Protein AF-0000000080266432 (afdb_homodimer)

Radius of gyration: 25.3 Å; Cα contacts (8 Å, |Δi|>4): 623; chains: 2; bounding box: 75×75×72 Å

Sequence (462 aa):
MASPWTAAYAVSSPRASVSLMGTDGARRASASTTASAPDVLDRPRDKTRADEVSQSALQFLFAEMVSYCQERVSGIADFERLLGSMGRRVGIRLLILITHRTQTASNPKRPQRDTRLLKTLLWLHTTFWKTAFGFQADSLERSTEIERTDEYMISSNKPLFASGISVPKDMSQLSIEAFTAGIVEGALEGLGFPARVTAHAVPTDAYPDRTTILIKLDKSVMEREVAMGGPMASPWTAAYAVSSPRASVSLMGTDGARRASASTTASAPDVLDRPRDKTRADEVSQSALQFLFAEMVSYCQERVSGIADFERLLGSMGRRVGIRLLILITHRTQTASNPKRPQRDTRLLKTLLWLHTTFWKTAFGFQADSLERSTEIERTDEYMISSNKPLFASGISVPKDMSQLSIEAFTAGIVEGALEGLGFPARVTAHAVPTDAYPDRTTILIKLDKSVMEREVAMGGP

Foldseek 3Di:
DPPDPPPPPPPPDPPPPPPPDDDDPDDPPPPPPPPPPPPPVPDPVVVVVVLVVVLVVVQVVLQVVLVVVVVPADDQVRSLVVLLQLLLVVLQVLLVVVLVVCCVVDPVDDPPLPLADVVVVVCCQQVSVCSVRVGGFDDKAADPPPVQRQKIKTKHLQDSRQNSDDDDPVNVVHDSCSNVQSSSQNNCVNSPWHWRKGKDADADPVRRRMIMIMTGTDPVSVVVCVVVVHD/DPPDPPPPPPPPDDPPPVPPDDDDDDPPPPPPVPVPPPPPCPDPVNVVVVLVVVLVVVQVVLQVVLVVVVVPADDQVRSLVVLLQLLLVVLQVLLVVVLVVCCVVDPVPDPPLPLADVVVVVCCQQVSVCSVRVGGFDDKAADPPPVQRQKIKTKHLQDSRQNSDDDDPVNVQHDSCSNVQNSSQNNCVNSVWHWRKGKDADADPVRRRMIMIMTGTDPVSVVVCVVVVHD

Structure (mmCIF, N/CA/C/O backbone):
data_AF-0000000080266432-model_v1
#
loop_
_entity.id
_entity.type
_entity.pdbx_description
1 polymer 'Trafficking protein particle complex subunit'
#
loop_
_atom_site.group_PDB
_atom_site.id
_atom_site.type_symbol
_atom_site.label_atom_id
_atom_site.label_alt_id
_atom_site.label_comp_id
_atom_site.label_asym_id
_atom_site.label_entity_id
_atom_site.label_seq_id
_atom_site.pdbx_PDB_ins_code
_atom_site.Cartn_x
_atom_site.Cartn_y
_atom_site.Cartn_z
_atom_site.occupancy
_atom_site.B_iso_or_equiv
_atom_site.auth_seq_id
_atom_site.auth_comp_id
_atom_site.auth_asym_id
_atom_site.auth_atom_id
_atom_site.pdbx_PDB_model_num
ATOM 1 N N . MET A 1 1 ? 3.18 9.82 -29.766 1 19.06 1 MET A N 1
ATOM 2 C CA . MET A 1 1 ? 3.588 8.539 -29.203 1 19.06 1 MET A CA 1
ATOM 3 C C . MET A 1 1 ? 4.02 8.688 -27.75 1 19.06 1 MET A C 1
ATOM 5 O O . MET A 1 1 ? 4.938 9.453 -27.453 1 19.06 1 MET A O 1
ATOM 9 N N . ALA A 1 2 ? 3.07 8.539 -26.781 1 23.02 2 ALA A N 1
ATOM 10 C CA . ALA A 1 2 ? 3.162 8.898 -25.375 1 23.02 2 ALA A CA 1
ATOM 11 C C . ALA A 1 2 ? 4.301 8.148 -24.688 1 23.02 2 ALA A C 1
ATOM 13 O O . ALA A 1 2 ? 4.441 6.934 -24.844 1 23.02 2 ALA A O 1
ATOM 14 N N . SER A 1 3 ? 5.473 8.82 -24.547 1 24.59 3 SER A N 1
ATOM 15 C CA . SER A 1 3 ? 6.719 8.305 -24 1 24.59 3 SER A CA 1
ATOM 16 C C . SER A 1 3 ? 6.48 7.57 -22.688 1 24.59 3 SER A C 1
ATOM 18 O O . SER A 1 3 ? 5.699 8.023 -21.844 1 24.59 3 SER A O 1
ATOM 20 N N . PRO A 1 4 ? 6.727 6.312 -22.656 1 27.42 4 PRO A N 1
ATOM 21 C CA . PRO A 1 4 ? 6.461 5.395 -21.547 1 27.42 4 PRO A CA 1
ATOM 22 C C . PRO A 1 4 ? 7.109 5.844 -20.25 1 27.42 4 PRO A C 1
ATOM 24 O O . PRO A 1 4 ? 8.133 6.531 -20.266 1 27.42 4 PRO A O 1
ATOM 27 N N . TRP A 1 5 ? 6.348 6.176 -19.344 1 30.09 5 TRP A N 1
ATOM 28 C CA . TRP A 1 5 ? 6.672 6.496 -17.953 1 30.09 5 TRP A CA 1
ATOM 29 C C . TRP A 1 5 ? 7.66 5.488 -17.375 1 30.09 5 TRP A C 1
ATOM 31 O O . TRP A 1 5 ? 7.359 4.297 -17.281 1 30.09 5 TRP A O 1
ATOM 41 N N . THR A 1 6 ? 8.883 5.441 -17.969 1 25.09 6 THR A N 1
ATOM 42 C CA . THR A 1 6 ? 9.812 4.496 -17.359 1 25.09 6 THR A CA 1
ATOM 43 C C . THR A 1 6 ? 10.172 4.934 -15.945 1 25.09 6 THR A C 1
ATOM 45 O O . THR A 1 6 ? 10.672 6.039 -15.734 1 25.09 6 THR A O 1
ATOM 48 N N . ALA A 1 7 ? 9.5 4.535 -15.055 1 27.7 7 ALA A N 1
ATOM 49 C CA . ALA A 1 7 ? 9.914 4.723 -13.664 1 27.7 7 ALA A CA 1
ATOM 50 C C . ALA A 1 7 ? 11.359 4.281 -13.461 1 27.7 7 ALA A C 1
ATOM 52 O O . ALA A 1 7 ? 11.648 3.084 -13.43 1 27.7 7 ALA A O 1
ATOM 53 N N . ALA A 1 8 ? 12.242 5.016 -14.109 1 24.92 8 ALA A N 1
ATOM 54 C CA . ALA A 1 8 ? 13.641 4.703 -13.836 1 24.92 8 ALA A CA 1
ATOM 55 C C . ALA A 1 8 ? 13.945 4.84 -12.344 1 24.92 8 ALA A C 1
ATOM 57 O O . ALA A 1 8 ? 13.719 5.895 -11.75 1 24.92 8 ALA A O 1
ATOM 58 N N . TYR A 1 9 ? 13.805 3.824 -11.727 1 25.88 9 TYR A N 1
ATOM 59 C CA . TYR A 1 9 ? 14.188 3.75 -10.328 1 25.88 9 TYR A CA 1
ATOM 60 C C . TYR A 1 9 ? 15.672 4.031 -10.148 1 25.88 9 TYR A C 1
ATOM 62 O O . TYR A 1 9 ? 16.516 3.355 -10.75 1 25.88 9 TYR A O 1
ATOM 70 N N . ALA A 1 10 ? 16.047 5.281 -10.062 1 26.45 10 ALA A N 1
ATOM 71 C CA . ALA A 1 10 ? 17.438 5.625 -9.82 1 26.45 10 ALA A CA 1
ATOM 72 C C . ALA A 1 10 ? 17.953 4.969 -8.539 1 26.45 10 ALA A C 1
ATOM 74 O O . ALA A 1 10 ? 17.422 5.199 -7.457 1 26.45 10 ALA A O 1
ATOM 75 N N . VAL A 1 11 ? 18.391 3.779 -8.617 1 26.16 11 VAL A N 1
ATOM 76 C CA . VAL A 1 11 ? 19.141 3.174 -7.523 1 26.16 11 VAL A CA 1
ATOM 77 C C . VAL A 1 11 ? 20.344 4.039 -7.176 1 26.16 11 VAL A C 1
ATOM 79 O O . VAL A 1 11 ? 21.25 4.219 -8 1 26.16 11 VAL A O 1
ATOM 82 N N . SER A 1 12 ? 20.156 5.098 -6.516 1 24.62 12 SER A N 1
ATOM 83 C CA . SER A 1 12 ? 21.281 5.941 -6.129 1 24.62 12 SER A CA 1
ATOM 84 C C . SER A 1 12 ? 22.359 5.137 -5.41 1 24.62 12 SER A C 1
ATOM 86 O O . SER A 1 12 ? 22.062 4.375 -4.488 1 24.62 12 SER A O 1
ATOM 88 N N . SER A 1 13 ? 23.406 4.75 -6.098 1 24.67 13 SER A N 1
ATOM 89 C CA . SER A 1 13 ? 24.625 4.137 -5.57 1 24.67 13 SER A CA 1
ATOM 90 C C . SER A 1 13 ? 25.234 4.98 -4.449 1 24.67 13 SER A C 1
ATOM 92 O O . SER A 1 13 ? 25.281 6.207 -4.551 1 24.67 13 SER A O 1
ATOM 94 N N . PRO A 1 14 ? 25.328 4.438 -3.311 1 24.33 14 PRO A N 1
ATOM 95 C CA . PRO A 1 14 ? 25.906 5.117 -2.148 1 24.33 14 PRO A CA 1
ATOM 96 C C . PRO A 1 14 ? 27.312 5.656 -2.42 1 24.33 14 PRO A C 1
ATOM 98 O O . PRO A 1 14 ? 28.125 4.984 -3.064 1 24.33 14 PRO A O 1
ATOM 101 N N . ARG A 1 15 ? 27.406 6.926 -2.645 1 22.17 15 ARG A N 1
ATOM 102 C CA . ARG A 1 15 ? 28.719 7.551 -2.828 1 22.17 15 ARG A CA 1
ATOM 103 C C . ARG A 1 15 ? 29.656 7.191 -1.684 1 22.17 15 ARG A C 1
ATOM 105 O O . ARG A 1 15 ? 29.344 7.418 -0.515 1 22.17 15 ARG A O 1
ATOM 112 N N . ALA A 1 16 ? 30.562 6.258 -1.959 1 23.88 16 ALA A N 1
ATOM 113 C CA . ALA A 1 16 ? 31.672 5.859 -1.087 1 23.88 16 ALA A CA 1
ATOM 114 C C . ALA A 1 16 ? 32.5 7.066 -0.682 1 23.88 16 ALA A C 1
ATOM 116 O O . ALA A 1 16 ? 33.188 7.66 -1.517 1 23.88 16 ALA A O 1
ATOM 117 N N . SER A 1 17 ? 31.984 8.133 0.008 1 21.11 17 SER A N 1
ATOM 118 C CA . SER A 1 17 ? 32.906 9.203 0.362 1 21.11 17 SER A CA 1
ATOM 119 C C . SER A 1 17 ? 34.031 8.68 1.239 1 21.11 17 SER A C 1
ATOM 121 O O . SER A 1 17 ? 33.812 8.148 2.326 1 21.11 17 SER A O 1
ATOM 123 N N . VAL A 1 18 ? 35.125 8.258 0.648 1 22.39 18 VAL A N 1
ATOM 124 C CA . VAL A 1 18 ? 36.375 7.82 1.263 1 22.39 18 VAL A CA 1
ATOM 125 C C . VAL A 1 18 ? 37 8.977 2.047 1 22.39 18 VAL A C 1
ATOM 127 O O . VAL A 1 18 ? 37.5 9.945 1.459 1 22.39 18 VAL A O 1
ATOM 130 N N . SER A 1 19 ? 36.281 9.648 2.959 1 22.05 19 SER A N 1
ATOM 131 C CA . SER A 1 19 ? 37 10.719 3.629 1 22.05 19 SER A CA 1
ATOM 132 C C . SER A 1 19 ? 38.25 10.164 4.348 1 22.05 19 SER A C 1
ATOM 134 O O . SER A 1 19 ? 38.156 9.211 5.117 1 22.05 19 SER A O 1
ATOM 136 N N . LEU A 1 20 ? 39.406 10.391 3.768 1 21.64 20 LEU A N 1
ATOM 137 C CA . LEU A 1 20 ? 40.75 10.133 4.25 1 21.64 20 LEU A CA 1
ATOM 138 C C . LEU A 1 20 ? 41 10.836 5.578 1 21.64 20 LEU A C 1
ATOM 140 O O . LEU A 1 20 ? 41.156 12.062 5.617 1 21.64 20 LEU A O 1
ATOM 144 N N . MET A 1 21 ? 40.188 10.648 6.652 1 23.22 21 MET A N 1
ATOM 145 C CA . MET A 1 21 ? 40.469 11.328 7.914 1 23.22 21 MET A CA 1
ATOM 146 C C . MET A 1 21 ? 41.875 11.016 8.406 1 23.22 21 MET A C 1
ATOM 148 O O . MET A 1 21 ? 42.281 9.852 8.438 1 23.22 21 MET A O 1
ATOM 152 N N . GLY A 1 22 ? 42.781 12.07 8.359 1 20.75 22 GLY A N 1
ATOM 153 C CA . GLY A 1 22 ? 44.156 12.203 8.891 1 20.75 22 GLY A CA 1
ATOM 154 C C . GLY A 1 22 ? 44.25 11.75 10.336 1 20.75 22 GLY A C 1
ATOM 155 O O . GLY A 1 22 ? 43.25 11.578 11.023 1 20.75 22 GLY A O 1
ATOM 156 N N . THR A 1 23 ? 45.594 11.75 10.93 1 23.12 23 THR A N 1
ATOM 157 C CA . THR A 1 23 ? 46.406 11.016 11.898 1 23.12 23 THR A CA 1
ATOM 158 C C . THR A 1 23 ? 46.094 11.5 13.32 1 23.12 23 THR A C 1
ATOM 160 O O . THR A 1 23 ? 46.75 11.07 14.273 1 23.12 23 THR A O 1
ATOM 163 N N . ASP A 1 24 ? 45.219 12.523 13.609 1 22.45 24 ASP A N 1
ATOM 164 C CA . ASP A 1 24 ? 45.594 13.156 14.875 1 22.45 24 ASP A CA 1
ATOM 165 C C . ASP A 1 24 ? 45.438 12.18 16.047 1 22.45 24 ASP A C 1
ATOM 167 O O . ASP A 1 24 ? 44.594 11.281 16 1 22.45 24 ASP A O 1
ATOM 171 N N . GLY A 1 25 ? 46.5 12.086 16.938 1 23.22 25 GLY A N 1
ATOM 172 C CA . GLY A 1 25 ? 46.938 11.297 18.078 1 23.22 25 GLY A CA 1
ATOM 173 C C . GLY A 1 25 ? 46.031 11.398 19.281 1 23.22 25 GLY A C 1
ATOM 174 O O . GLY A 1 25 ? 46.406 11.047 20.391 1 23.22 25 GLY A O 1
ATOM 175 N N . ALA A 1 26 ? 44.781 12.016 19.094 1 22.09 26 ALA A N 1
ATOM 176 C CA . ALA A 1 26 ? 44.156 12.383 20.359 1 22.09 26 ALA A CA 1
ATOM 177 C C . ALA A 1 26 ? 44.094 11.18 21.297 1 22.09 26 ALA A C 1
ATOM 179 O O . ALA A 1 26 ? 44.094 10.031 20.859 1 22.09 26 ALA A O 1
ATOM 180 N N . ARG A 1 27 ? 44.281 11.484 22.625 1 23.25 27 ARG A N 1
ATOM 181 C CA . ARG A 1 27 ? 44.25 10.891 23.953 1 23.25 27 ARG A CA 1
ATOM 182 C C . ARG A 1 27 ? 42.938 10.133 24.172 1 23.25 27 ARG A C 1
ATOM 184 O O . ARG A 1 27 ? 41.844 10.633 23.859 1 23.25 27 ARG A O 1
ATOM 191 N N . ARG A 1 28 ? 43.031 8.836 24.125 1 23.58 28 ARG A N 1
ATOM 192 C CA . ARG A 1 28 ? 41.969 7.82 24.297 1 23.58 28 ARG A CA 1
ATOM 193 C C . ARG A 1 28 ? 41.25 8 25.625 1 23.58 28 ARG A C 1
ATOM 195 O O . ARG A 1 28 ? 41.781 7.676 26.688 1 23.58 28 ARG A O 1
ATOM 202 N N . ALA A 1 29 ? 40.688 9.289 25.906 1 24.25 29 ALA A N 1
ATOM 203 C CA . ALA A 1 29 ? 39.906 9.242 27.141 1 24.25 29 ALA A CA 1
ATOM 204 C C . ALA A 1 29 ? 39 8.023 27.172 1 24.25 29 ALA A C 1
ATOM 206 O O . ALA A 1 29 ? 38.438 7.617 26.141 1 24.25 29 ALA A O 1
ATOM 207 N N . SER A 1 30 ? 39.219 7.137 28.078 1 23.38 30 SER A N 1
ATOM 208 C CA . SER A 1 30 ? 38.5 5.918 28.438 1 23.38 30 SER A CA 1
ATOM 209 C C . SER A 1 30 ? 37 6.195 28.688 1 23.38 30 SER A C 1
ATOM 211 O O . SER A 1 30 ? 36.656 6.781 29.703 1 23.38 30 SER A O 1
ATOM 213 N N . ALA A 1 31 ? 36.312 6.824 27.703 1 27.48 31 ALA A N 1
ATOM 214 C CA . ALA A 1 31 ? 34.875 6.977 27.938 1 27.48 31 ALA A CA 1
ATOM 215 C C . ALA A 1 31 ? 34.281 5.66 28.391 1 27.48 31 ALA A C 1
ATOM 217 O O . ALA A 1 31 ? 34.469 4.617 27.766 1 27.48 31 ALA A O 1
ATOM 218 N N . SER A 1 32 ? 34.156 5.492 29.688 1 30.45 32 SER A N 1
ATOM 219 C CA . SER A 1 32 ? 33.375 4.438 30.328 1 30.45 32 SER A CA 1
ATOM 220 C C . SER A 1 32 ? 32.062 4.199 29.578 1 30.45 32 SER A C 1
ATOM 222 O O . SER A 1 32 ? 31.359 5.152 29.219 1 30.45 32 SER A O 1
ATOM 224 N N . THR A 1 33 ? 32.031 3.164 28.812 1 30.92 33 THR A N 1
ATOM 225 C CA . THR A 1 33 ? 30.891 2.59 28.094 1 30.92 33 THR A CA 1
ATOM 226 C C . THR A 1 33 ? 29.703 2.43 29.031 1 30.92 33 THR A C 1
ATOM 228 O O . THR A 1 33 ? 29.734 1.609 29.953 1 30.92 33 THR A O 1
ATOM 231 N N . THR A 1 34 ? 29.25 3.527 29.656 1 30.66 34 THR A N 1
ATOM 232 C CA . THR A 1 34 ? 27.969 3.26 30.312 1 30.66 34 THR A CA 1
ATOM 233 C C . THR A 1 34 ? 27.062 2.43 29.406 1 30.66 34 THR A C 1
ATOM 235 O O . THR A 1 34 ? 26.938 2.711 28.219 1 30.66 34 THR A O 1
ATOM 238 N N . ALA A 1 35 ? 26.891 1.12 29.75 1 33.34 35 ALA A N 1
ATOM 239 C CA . ALA A 1 35 ? 25.922 0.174 29.188 1 33.34 35 ALA A CA 1
ATOM 240 C C . ALA A 1 35 ? 24.594 0.854 28.922 1 33.34 35 ALA A C 1
ATOM 242 O O . ALA A 1 35 ? 23.953 1.385 29.828 1 33.34 35 ALA A O 1
ATOM 243 N N . SER A 1 36 ? 24.5 1.598 27.875 1 33.09 36 SER A N 1
ATOM 244 C CA . SER A 1 36 ? 23.203 2.111 27.453 1 33.09 36 SER A CA 1
ATOM 245 C C . SER A 1 36 ? 22.094 1.104 27.719 1 33.09 36 SER A C 1
ATOM 247 O O . SER A 1 36 ? 22.234 -0.082 27.422 1 33.09 36 SER A O 1
ATOM 249 N N . ALA A 1 37 ? 21.359 1.254 28.781 1 35.06 37 ALA A N 1
ATOM 250 C CA . ALA A 1 37 ? 20.188 0.451 29.156 1 35.06 37 ALA A CA 1
ATOM 251 C C . ALA A 1 37 ? 19.484 -0.103 27.922 1 35.06 37 ALA A C 1
ATOM 253 O O . ALA A 1 37 ? 19.375 0.583 26.906 1 35.06 37 ALA A O 1
ATOM 254 N N . PRO A 1 38 ? 19.562 -1.398 27.641 1 38.16 38 PRO A N 1
ATOM 255 C CA . PRO A 1 38 ? 18.812 -2.002 26.531 1 38.16 38 PRO A CA 1
ATOM 256 C C . PRO A 1 38 ? 17.453 -1.353 26.312 1 38.16 38 PRO A C 1
ATOM 258 O O . PRO A 1 38 ? 16.75 -1.029 27.281 1 38.16 38 PRO A O 1
ATOM 261 N N . ASP A 1 39 ? 17.344 -0.404 25.359 1 37.25 39 ASP A N 1
ATOM 262 C CA . ASP A 1 39 ? 16.094 0.292 25.047 1 37.25 39 ASP A CA 1
ATOM 263 C C . ASP A 1 39 ? 14.891 -0.636 25.203 1 37.25 39 ASP A C 1
ATOM 265 O O . ASP A 1 39 ? 14.773 -1.628 24.484 1 37.25 39 ASP A O 1
ATOM 269 N N . VAL A 1 40 ? 14.477 -0.911 26.344 1 40.5 40 VAL A N 1
ATOM 270 C CA . VAL A 1 40 ? 13.281 -1.624 26.781 1 40.5 40 VAL A CA 1
ATOM 271 C C . VAL A 1 40 ? 12.156 -1.432 25.781 1 40.5 40 VAL A C 1
ATOM 273 O O . VAL A 1 40 ? 11.242 -2.258 25.688 1 40.5 40 VAL A O 1
ATOM 276 N N . LEU A 1 41 ? 12.164 -0.341 25.109 1 38.59 41 LEU A N 1
ATOM 277 C CA . LEU A 1 41 ? 11.031 -0.018 24.25 1 38.59 41 LEU A CA 1
ATOM 278 C C . LEU A 1 41 ? 11.016 -0.916 23.016 1 38.59 41 LEU A C 1
ATOM 280 O O . LEU A 1 41 ? 10.07 -0.871 22.234 1 38.59 41 LEU A O 1
ATOM 284 N N . ASP A 1 42 ? 12.156 -1.517 22.688 1 44.03 42 ASP A N 1
ATOM 285 C CA . ASP A 1 42 ? 12.148 -2.363 21.5 1 44.03 42 ASP A CA 1
ATOM 286 C C . ASP A 1 42 ? 11.617 -3.76 21.812 1 44.03 42 ASP A C 1
ATOM 288 O O . ASP A 1 42 ? 12.383 -4.73 21.812 1 44.03 42 ASP A O 1
ATOM 292 N N . ARG A 1 43 ? 10.547 -3.863 22.531 1 49.91 43 ARG A N 1
ATOM 293 C CA . ARG A 1 43 ? 9.969 -5.148 22.922 1 49.91 43 ARG A CA 1
ATOM 294 C C . ARG A 1 43 ? 9.289 -5.824 21.734 1 49.91 43 ARG A C 1
ATOM 296 O O . ARG A 1 43 ? 8.773 -5.148 20.844 1 49.91 43 ARG A O 1
ATOM 303 N N . PRO A 1 44 ? 9.391 -7.148 21.703 1 50.94 44 PRO A N 1
ATOM 304 C CA . PRO A 1 44 ? 8.695 -7.941 20.688 1 50.94 44 PRO A CA 1
ATOM 305 C C . PRO A 1 44 ? 7.289 -7.426 20.391 1 50.94 44 PRO A C 1
ATOM 307 O O . PRO A 1 44 ? 6.816 -7.508 19.266 1 50.94 44 PRO A O 1
ATOM 310 N N . ARG A 1 45 ? 6.625 -6.848 21.344 1 52.5 45 ARG A N 1
ATOM 311 C CA . ARG A 1 45 ? 5.277 -6.305 21.172 1 52.5 45 ARG A CA 1
ATOM 312 C C . ARG A 1 45 ? 5.285 -5.105 20.234 1 52.5 45 ARG A C 1
ATOM 314 O O . ARG A 1 45 ? 4.375 -4.949 19.422 1 52.5 45 ARG A O 1
ATOM 321 N N . ASP A 1 46 ? 6.414 -4.414 20.25 1 57.03 46 ASP A N 1
ATOM 322 C CA . ASP A 1 46 ? 6.488 -3.219 19.422 1 57.03 46 ASP A CA 1
ATOM 323 C C . ASP A 1 46 ? 6.664 -3.586 17.938 1 57.03 46 ASP A C 1
ATOM 325 O O . ASP A 1 46 ? 6.086 -2.941 17.062 1 57.03 46 ASP A O 1
ATOM 329 N N . LYS A 1 47 ? 7.289 -4.641 17.703 1 59.25 47 LYS A N 1
ATOM 330 C CA . LYS A 1 47 ? 7.48 -5.105 16.328 1 59.25 47 LYS A CA 1
ATOM 331 C C . LYS A 1 47 ? 6.168 -5.625 15.742 1 59.25 47 LYS A C 1
ATOM 333 O O . LYS A 1 47 ? 5.84 -5.324 14.594 1 59.25 47 LYS A O 1
ATOM 338 N N . THR A 1 48 ? 5.543 -6.336 16.547 1 62.34 48 THR A N 1
ATOM 339 C CA . THR A 1 48 ? 4.27 -6.887 16.109 1 62.34 48 THR A CA 1
ATOM 340 C C . THR A 1 48 ? 3.287 -5.77 15.766 1 62.34 48 THR A C 1
ATOM 342 O O . THR A 1 48 ? 2.568 -5.852 14.766 1 62.34 48 THR A O 1
ATOM 345 N N . ARG A 1 49 ? 3.484 -4.773 16.531 1 62.28 49 ARG A N 1
ATOM 346 C CA . ARG A 1 49 ? 2.572 -3.654 16.312 1 62.28 49 ARG A CA 1
ATOM 347 C C . ARG A 1 49 ? 2.941 -2.885 15.047 1 62.28 49 ARG A C 1
ATOM 349 O O . ARG A 1 49 ? 2.062 -2.482 14.281 1 62.28 49 ARG A O 1
ATOM 356 N N . ALA A 1 50 ? 4.242 -2.734 14.883 1 62.75 50 ALA A N 1
ATOM 357 C CA . ALA A 1 50 ? 4.711 -2.02 13.695 1 62.75 50 ALA A CA 1
ATOM 358 C C . ALA A 1 50 ? 4.355 -2.781 12.422 1 62.75 50 ALA A C 1
ATOM 360 O O . ALA A 1 50 ? 3.938 -2.182 11.43 1 62.75 50 ALA A O 1
ATOM 361 N N . ASP A 1 51 ? 4.422 -4.07 12.562 1 65 51 ASP A N 1
ATOM 362 C CA . ASP A 1 51 ? 4.078 -4.918 11.43 1 65 51 ASP A CA 1
ATOM 363 C C . ASP A 1 51 ? 2.586 -4.832 11.109 1 65 51 ASP A C 1
ATOM 365 O O . ASP A 1 51 ? 2.197 -4.789 9.938 1 65 51 ASP A O 1
ATOM 369 N N . GLU A 1 52 ? 1.841 -4.758 12.078 1 66 52 GLU A N 1
ATOM 370 C CA . GLU A 1 52 ? 0.392 -4.707 11.906 1 66 52 GLU A CA 1
ATOM 371 C C . GLU A 1 52 ? -0.041 -3.398 11.25 1 66 52 GLU A C 1
ATOM 373 O O . GLU A 1 52 ? -0.93 -3.389 10.398 1 66 52 GLU A O 1
ATOM 378 N N . VAL A 1 53 ? 0.635 -2.445 11.648 1 62.47 53 VAL A N 1
ATOM 379 C CA . VAL A 1 53 ? 0.259 -1.124 11.156 1 62.47 53 VAL A CA 1
ATOM 380 C C . VAL A 1 53 ? 0.638 -0.996 9.68 1 62.47 53 VAL A C 1
ATOM 382 O O . VAL A 1 53 ? -0.154 -0.511 8.867 1 62.47 53 VAL A O 1
ATOM 385 N N . SER A 1 54 ? 1.727 -1.553 9.297 1 77.56 54 SER A N 1
ATOM 386 C CA . SER A 1 54 ? 2.162 -1.532 7.902 1 77.56 54 SER A CA 1
ATOM 387 C C . SER A 1 54 ? 1.238 -2.367 7.023 1 77.56 54 SER A C 1
ATOM 389 O O . SER A 1 54 ? 0.907 -1.966 5.906 1 77.56 54 SER A O 1
ATOM 391 N N . GLN A 1 55 ? 0.692 -3.375 7.625 1 86.06 55 GLN A N 1
ATOM 392 C CA . GLN A 1 55 ? -0.216 -4.242 6.883 1 86.06 55 GLN A CA 1
ATOM 393 C C . GLN A 1 55 ? -1.546 -3.543 6.613 1 86.06 55 GLN A C 1
ATOM 395 O O . GLN A 1 55 ? -2.094 -3.639 5.516 1 86.06 55 GLN A O 1
ATOM 400 N N . SER A 1 56 ? -1.961 -2.814 7.582 1 88.06 56 SER A N 1
ATOM 401 C CA . SER A 1 56 ? -3.232 -2.113 7.43 1 88.06 56 SER A CA 1
ATOM 402 C C . SER A 1 56 ? -3.137 -1.021 6.367 1 88.06 56 SER A C 1
ATOM 404 O O . SER A 1 56 ? -4.059 -0.842 5.57 1 88.06 56 SER A O 1
ATOM 406 N N . ALA A 1 57 ? -2.02 -0.34 6.398 1 89.19 57 ALA A N 1
ATOM 407 C CA . ALA A 1 57 ? -1.817 0.698 5.391 1 89.19 57 ALA A CA 1
ATOM 408 C C . ALA A 1 57 ? -1.815 0.105 3.986 1 89.19 57 ALA A C 1
ATOM 410 O O . ALA A 1 57 ? -2.395 0.681 3.062 1 89.19 57 ALA A O 1
ATOM 411 N N . LEU A 1 58 ? -1.186 -1.04 3.867 1 91.31 58 LEU A N 1
ATOM 412 C CA . LEU A 1 58 ? -1.165 -1.743 2.59 1 91.31 58 LEU A CA 1
ATOM 413 C C . LEU A 1 58 ? -2.572 -2.158 2.176 1 91.31 58 LEU A C 1
ATOM 415 O O . LEU A 1 58 ? -2.969 -1.963 1.023 1 91.31 58 LEU A O 1
ATOM 419 N N . GLN A 1 59 ? -3.264 -2.643 3.074 1 92.75 59 GLN A N 1
ATOM 420 C CA . GLN A 1 59 ? -4.633 -3.076 2.816 1 92.75 59 GLN A CA 1
ATOM 421 C C . GLN A 1 59 ? -5.512 -1.902 2.391 1 92.75 59 GLN A C 1
ATOM 423 O O . GLN A 1 59 ? -6.293 -2.016 1.444 1 92.75 59 GLN A O 1
ATOM 428 N N . PHE A 1 60 ? -5.395 -0.825 3.062 1 92.94 60 PHE A N 1
ATOM 429 C CA . PHE A 1 60 ? -6.238 0.33 2.779 1 92.94 60 PHE A CA 1
ATOM 430 C C . PHE A 1 60 ? -5.91 0.92 1.414 1 92.94 60 PHE A C 1
ATOM 432 O O . PHE A 1 60 ? -6.809 1.291 0.659 1 92.94 60 PHE A O 1
ATOM 439 N N . LEU A 1 61 ? -4.656 1.024 1.179 1 93.19 61 LEU A N 1
ATOM 440 C CA . LEU A 1 61 ? -4.262 1.513 -0.138 1 93.19 61 LEU A CA 1
ATOM 441 C C . LEU A 1 61 ? -4.758 0.58 -1.236 1 93.19 61 LEU A C 1
ATOM 443 O O . LEU A 1 61 ? -5.262 1.038 -2.266 1 93.19 61 LEU A O 1
ATOM 447 N N . PHE A 1 62 ? -4.617 -0.647 -1.029 1 94.56 62 PHE A N 1
ATOM 448 C CA . PHE A 1 62 ? -5.078 -1.635 -1.997 1 94.56 62 PHE A CA 1
ATOM 449 C C . PHE A 1 62 ? -6.586 -1.532 -2.195 1 94.56 62 PHE A C 1
ATOM 451 O O . PHE A 1 62 ? -7.078 -1.636 -3.32 1 94.56 62 PHE A O 1
ATOM 458 N N . ALA A 1 63 ? -7.242 -1.365 -1.151 1 93.25 63 ALA A N 1
ATOM 459 C CA . ALA A 1 63 ? -8.695 -1.225 -1.228 1 93.25 63 ALA A CA 1
ATOM 460 C C . ALA A 1 63 ? -9.086 -0.029 -2.09 1 93.25 63 ALA A C 1
ATOM 462 O O . ALA A 1 63 ? -10.031 -0.109 -2.883 1 93.25 63 ALA A O 1
ATOM 463 N N . GLU A 1 64 ? -8.367 1.059 -1.91 1 93.19 64 GLU A N 1
ATOM 464 C CA . GLU A 1 64 ? -8.625 2.232 -2.74 1 93.19 64 GLU A CA 1
ATOM 465 C C . GLU A 1 64 ? -8.352 1.935 -4.215 1 93.19 64 GLU A C 1
ATOM 467 O O . GLU A 1 64 ? -9.125 2.348 -5.082 1 93.19 64 GLU A O 1
ATOM 472 N N . MET A 1 65 ? -7.277 1.248 -4.434 1 93.06 65 MET A N 1
ATOM 473 C CA . MET A 1 65 ? -6.93 0.882 -5.805 1 93.06 65 MET A CA 1
ATOM 474 C C . MET A 1 65 ? -8.008 -0.006 -6.422 1 93.06 65 MET A C 1
ATOM 476 O O . MET A 1 65 ? -8.43 0.224 -7.551 1 93.06 65 MET A O 1
ATOM 480 N N . VAL A 1 66 ? -8.453 -0.956 -5.684 1 93 66 VAL A N 1
ATOM 481 C CA . VAL A 1 66 ? -9.469 -1.892 -6.148 1 93 66 VAL A CA 1
ATOM 482 C C . VAL A 1 66 ? -10.773 -1.143 -6.426 1 93 66 VAL A C 1
ATOM 484 O O . VAL A 1 66 ? -11.414 -1.362 -7.457 1 93 66 VAL A O 1
ATOM 487 N N . SER A 1 67 ? -11.133 -0.279 -5.504 1 90.75 67 SER A N 1
ATOM 488 C CA . SER A 1 67 ? -12.352 0.498 -5.676 1 90.75 67 SER A CA 1
ATOM 489 C C . SER A 1 67 ? -12.289 1.361 -6.934 1 90.75 67 SER A C 1
ATOM 491 O O . SER A 1 67 ? -13.266 1.465 -7.672 1 90.75 67 SER A O 1
ATOM 493 N N . TYR A 1 68 ? -11.195 1.932 -7.129 1 91.25 68 TYR A N 1
ATOM 494 C CA . TYR A 1 68 ? -11.023 2.787 -8.297 1 91.25 68 TYR A CA 1
ATOM 495 C C . TYR A 1 68 ? -11.086 1.975 -9.586 1 91.25 68 TYR A C 1
ATOM 497 O O . TYR A 1 68 ? -11.75 2.373 -10.547 1 91.25 68 TYR A O 1
ATOM 505 N N . CYS A 1 69 ? -10.422 0.81 -9.633 1 91 69 CYS A N 1
ATOM 506 C CA . CYS A 1 69 ? -10.344 -0.032 -10.82 1 91 69 CYS A CA 1
ATOM 507 C C . CYS A 1 69 ? -11.695 -0.673 -11.125 1 91 69 CYS A C 1
ATOM 509 O O . CYS A 1 69 ? -12.039 -0.866 -12.289 1 91 69 CYS A O 1
ATOM 511 N N . GLN A 1 70 ? -12.344 -1.02 -10.07 1 87.69 70 GLN A N 1
ATOM 512 C CA . GLN A 1 70 ? -13.602 -1.735 -10.219 1 87.69 70 GLN A CA 1
ATOM 513 C C . GLN A 1 70 ? -14.594 -0.946 -11.07 1 87.69 70 GLN A C 1
ATOM 515 O O . GLN A 1 70 ? -15.375 -1.53 -11.828 1 87.69 70 GLN A O 1
ATOM 520 N N . GLU A 1 71 ? -14.516 0.363 -11.016 1 85.94 71 GLU A N 1
ATOM 521 C CA . GLU A 1 71 ? -15.445 1.223 -11.742 1 85.94 71 GLU A CA 1
ATOM 522 C C . GLU A 1 71 ? -15.062 1.312 -13.219 1 85.94 71 GLU A C 1
ATOM 524 O O . GLU A 1 71 ? -15.836 1.816 -14.039 1 85.94 71 GLU A O 1
ATOM 529 N N . ARG A 1 72 ? -14.031 0.721 -13.594 1 87.44 72 ARG A N 1
ATOM 530 C CA . ARG A 1 72 ? -13.484 0.987 -14.922 1 87.44 72 ARG A CA 1
ATOM 531 C C . ARG A 1 72 ? -13.219 -0.311 -15.672 1 87.44 72 ARG A C 1
ATOM 533 O O . ARG A 1 72 ? -12.641 -0.297 -16.766 1 87.44 72 ARG A O 1
ATOM 540 N N . VAL A 1 73 ? -13.578 -1.395 -15.109 1 87.5 73 VAL A N 1
ATOM 541 C CA . VAL A 1 73 ? -13.391 -2.682 -15.773 1 87.5 73 VAL A CA 1
ATOM 542 C C . VAL A 1 73 ? -14.758 -3.262 -16.156 1 87.5 73 VAL A C 1
ATOM 544 O O . VAL A 1 73 ? -15.773 -2.943 -15.531 1 87.5 73 VAL A O 1
ATOM 547 N N . SER A 1 74 ? -14.797 -4.066 -17.234 1 85.75 74 SER A N 1
ATOM 548 C CA . SER A 1 74 ? -16.031 -4.586 -17.812 1 85.75 74 SER A CA 1
ATOM 549 C C . SER A 1 74 ? -16.344 -5.98 -17.281 1 85.75 74 SER A C 1
ATOM 551 O O . SER A 1 74 ? -17.312 -6.617 -17.719 1 85.75 74 SER A O 1
ATOM 553 N N . GLY A 1 75 ? -15.836 -6.453 -16.281 1 88 75 GLY A N 1
ATOM 554 C CA . GLY A 1 75 ? -16.109 -7.797 -15.797 1 88 75 GLY A CA 1
ATOM 555 C C . GLY A 1 75 ? -15.062 -8.312 -14.844 1 88 75 GLY A C 1
ATOM 556 O O . GLY A 1 75 ? -14 -7.699 -14.68 1 88 75 GLY A O 1
ATOM 557 N N . ILE A 1 76 ? -15.438 -9.477 -14.336 1 89.94 76 ILE A N 1
ATOM 558 C CA . ILE A 1 76 ? -14.625 -10.062 -13.281 1 89.94 76 ILE A CA 1
ATOM 559 C C . ILE A 1 76 ? -13.289 -10.531 -13.852 1 89.94 76 ILE A C 1
ATOM 561 O O . ILE A 1 76 ? -12.234 -10.297 -13.266 1 89.94 76 ILE A O 1
ATOM 565 N N . ALA A 1 77 ? -13.344 -11.227 -15.016 1 91.88 77 ALA A N 1
ATOM 566 C CA . ALA A 1 77 ? -12.125 -11.75 -15.625 1 91.88 77 ALA A CA 1
ATOM 567 C C . ALA A 1 77 ? -11.156 -10.625 -15.969 1 91.88 77 ALA A C 1
ATOM 569 O O . ALA A 1 77 ? -9.953 -10.742 -15.734 1 91.88 77 ALA A O 1
ATOM 570 N N . ASP A 1 78 ? -11.656 -9.555 -16.5 1 93.81 78 ASP A N 1
ATOM 571 C CA . ASP A 1 78 ? -10.828 -8.398 -16.828 1 93.81 78 ASP A CA 1
ATOM 572 C C . ASP A 1 78 ? -10.234 -7.77 -15.57 1 93.81 78 ASP A C 1
ATOM 574 O O . ASP A 1 78 ? -9.086 -7.32 -15.578 1 93.81 78 ASP A O 1
ATOM 578 N N . PHE A 1 79 ? -11.008 -7.781 -14.562 1 93.94 79 PHE A N 1
ATOM 579 C CA . PHE A 1 79 ? -10.555 -7.223 -13.297 1 93.94 79 PHE A CA 1
ATOM 580 C C . PHE A 1 79 ? -9.422 -8.062 -12.703 1 93.94 79 PHE A C 1
ATOM 582 O O . PHE A 1 79 ? -8.398 -7.52 -12.281 1 93.94 79 PHE A O 1
ATOM 589 N N . GLU A 1 80 ? -9.602 -9.32 -12.727 1 94.56 80 GLU A N 1
ATOM 590 C CA . GLU A 1 80 ? -8.57 -10.219 -12.203 1 94.56 80 GLU A CA 1
ATOM 591 C C . GLU A 1 80 ? -7.285 -10.102 -13.016 1 94.56 80 GLU A C 1
ATOM 593 O O . GLU A 1 80 ? -6.188 -10.133 -12.461 1 94.56 80 GLU A O 1
ATOM 598 N N . ARG A 1 81 ? -7.441 -9.977 -14.266 1 95.75 81 ARG A N 1
ATOM 599 C CA . ARG A 1 81 ? -6.281 -9.812 -15.133 1 95.75 81 ARG A CA 1
ATOM 600 C C . ARG A 1 81 ? -5.535 -8.523 -14.812 1 95.75 81 ARG A C 1
ATOM 602 O O . ARG A 1 81 ? -4.305 -8.5 -14.773 1 95.75 81 ARG A O 1
ATOM 609 N N . LEU A 1 82 ? -6.316 -7.512 -14.617 1 96.06 82 LEU A N 1
ATOM 610 C CA . LEU A 1 82 ? -5.719 -6.23 -14.258 1 96.06 82 LEU A CA 1
ATOM 611 C C . LEU A 1 82 ? -4.953 -6.332 -12.945 1 96.06 82 LEU A C 1
ATOM 613 O O . LEU A 1 82 ? -3.797 -5.922 -12.859 1 96.06 82 LEU A O 1
ATOM 617 N N . LEU A 1 83 ? -5.602 -6.891 -11.961 1 96.12 83 LEU A N 1
ATOM 618 C CA . LEU A 1 83 ? -4.957 -7.059 -10.664 1 96.12 83 LEU A CA 1
ATOM 619 C C . LEU A 1 83 ? -3.703 -7.918 -10.789 1 96.12 83 LEU A C 1
ATOM 621 O O . LEU A 1 83 ? -2.668 -7.602 -10.195 1 96.12 83 LEU A O 1
ATOM 625 N N . GLY A 1 84 ? -3.836 -8.984 -11.539 1 97.69 84 GLY A N 1
ATOM 626 C CA . GLY A 1 84 ? -2.689 -9.852 -11.773 1 97.69 84 GLY A CA 1
ATOM 627 C C . GLY A 1 84 ? -1.522 -9.125 -12.422 1 97.69 84 GLY A C 1
ATOM 628 O O . GLY A 1 84 ? -0.374 -9.305 -12.016 1 97.69 84 GLY A O 1
ATOM 629 N N . SER A 1 85 ? -1.832 -8.367 -13.398 1 97.5 85 SER A N 1
ATOM 630 C CA . SER A 1 85 ? -0.795 -7.621 -14.109 1 97.5 85 SER A CA 1
ATOM 631 C C . SER A 1 85 ? -0.11 -6.617 -13.188 1 97.5 85 SER A C 1
ATOM 633 O O . SER A 1 85 ? 1.111 -6.457 -13.234 1 97.5 85 SER A O 1
ATOM 635 N N . MET A 1 86 ? -0.886 -5.918 -12.398 1 96.75 86 MET A N 1
ATOM 636 C CA . MET A 1 86 ? -0.322 -5 -11.414 1 96.75 86 MET A CA 1
ATOM 637 C C . MET A 1 86 ? 0.547 -5.75 -10.406 1 96.75 86 MET A C 1
ATOM 639 O O . MET A 1 86 ? 1.655 -5.316 -10.094 1 96.75 86 MET A O 1
ATOM 643 N N . GLY A 1 87 ? 0.011 -6.855 -9.992 1 97.94 87 GLY A N 1
ATOM 644 C CA . GLY A 1 87 ? 0.772 -7.684 -9.07 1 97.94 87 GLY A CA 1
ATOM 645 C C . GLY A 1 87 ? 2.102 -8.141 -9.641 1 97.94 87 GLY A C 1
ATOM 646 O O . GLY A 1 87 ? 3.115 -8.148 -8.938 1 97.94 87 GLY A O 1
ATOM 647 N N . ARG A 1 88 ? 2.064 -8.5 -10.859 1 98.12 88 ARG A N 1
ATOM 648 C CA . ARG A 1 88 ? 3.279 -8.969 -11.516 1 98.12 88 ARG A CA 1
ATOM 649 C C . ARG A 1 88 ? 4.371 -7.902 -11.469 1 98.12 88 ARG A C 1
ATOM 651 O O . ARG A 1 88 ? 5.523 -8.195 -11.141 1 98.12 88 ARG A O 1
ATOM 658 N N . ARG A 1 89 ? 4.035 -6.711 -11.734 1 96.62 89 ARG A N 1
ATOM 659 C CA . ARG A 1 89 ? 4.996 -5.613 -11.727 1 96.62 89 ARG A CA 1
ATOM 660 C C . ARG A 1 89 ? 5.52 -5.359 -10.312 1 96.62 89 ARG A C 1
ATOM 662 O O . ARG A 1 89 ? 6.711 -5.105 -10.125 1 96.62 89 ARG A O 1
ATOM 669 N N . VAL A 1 90 ? 4.664 -5.422 -9.398 1 96.19 90 VAL A N 1
ATOM 670 C CA . VAL A 1 90 ? 5.074 -5.262 -8.008 1 96.19 90 VAL A CA 1
ATOM 671 C C . VAL A 1 90 ? 6.027 -6.391 -7.617 1 96.19 90 VAL A C 1
ATOM 673 O O . VAL A 1 90 ? 7.043 -6.152 -6.965 1 96.19 90 VAL A O 1
ATOM 676 N N . GLY A 1 91 ? 5.676 -7.594 -8.023 1 97.19 91 GLY A N 1
ATOM 677 C CA . GLY A 1 91 ? 6.508 -8.742 -7.715 1 97.19 91 GLY A CA 1
ATOM 678 C C . GLY A 1 91 ? 7.922 -8.617 -8.25 1 97.19 91 GLY A C 1
ATOM 679 O O . GLY A 1 91 ? 8.891 -8.945 -7.555 1 97.19 91 GLY A O 1
ATOM 680 N N . ILE A 1 92 ? 8.039 -8.164 -9.383 1 96.56 92 ILE A N 1
ATOM 681 C CA . ILE A 1 92 ? 9.344 -7.973 -10.008 1 96.56 92 ILE A CA 1
ATOM 682 C C . ILE A 1 92 ? 10.156 -6.949 -9.211 1 96.56 92 ILE A C 1
ATOM 684 O O . ILE A 1 92 ? 11.328 -7.18 -8.906 1 96.56 92 ILE A O 1
ATOM 688 N N . ARG A 1 93 ? 9.539 -5.895 -8.844 1 93.81 93 ARG A N 1
ATOM 689 C CA . ARG A 1 93 ? 10.227 -4.848 -8.094 1 93.81 93 ARG A CA 1
ATOM 690 C C . ARG A 1 93 ? 10.641 -5.344 -6.711 1 93.81 93 ARG A C 1
ATOM 692 O O . ARG A 1 93 ? 11.734 -5.047 -6.242 1 93.81 93 ARG A O 1
ATOM 699 N N . LEU A 1 94 ? 9.766 -6.012 -6.125 1 94.19 94 LEU A N 1
ATOM 700 C CA . LEU A 1 94 ? 10.07 -6.562 -4.809 1 94.19 94 LEU A CA 1
ATOM 701 C C . LEU A 1 94 ? 11.258 -7.512 -4.875 1 94.19 94 LEU A C 1
ATOM 703 O O . LEU A 1 94 ? 12.117 -7.496 -3.994 1 94.19 94 LEU A O 1
ATOM 707 N N . LEU A 1 95 ? 11.25 -8.312 -5.867 1 94.88 95 LEU A N 1
ATOM 708 C CA . LEU A 1 95 ? 12.344 -9.258 -6.039 1 94.88 95 LEU A CA 1
ATOM 709 C C . LEU A 1 95 ? 13.68 -8.539 -6.16 1 94.88 95 LEU A C 1
ATOM 711 O O . LEU A 1 95 ? 14.656 -8.914 -5.512 1 94.88 95 LEU A O 1
ATOM 715 N N . ILE A 1 96 ? 13.68 -7.574 -6.953 1 92.75 96 ILE A N 1
ATOM 716 C CA . ILE A 1 96 ? 14.891 -6.785 -7.164 1 92.75 96 ILE A CA 1
ATOM 717 C C . ILE A 1 96 ? 15.359 -6.188 -5.836 1 92.75 96 ILE A C 1
ATOM 719 O O . ILE A 1 96 ? 16.547 -6.262 -5.5 1 92.75 96 ILE A O 1
ATOM 723 N N . LEU A 1 97 ? 14.461 -5.707 -5.094 1 88.56 97 LEU A N 1
ATOM 724 C CA . LEU A 1 97 ? 14.781 -5.098 -3.805 1 88.56 97 LEU A CA 1
ATOM 725 C C . LEU A 1 97 ? 15.359 -6.133 -2.844 1 88.56 97 LEU A C 1
ATOM 727 O O . LEU A 1 97 ? 16.391 -5.895 -2.219 1 88.56 97 LEU A O 1
ATOM 731 N N . ILE A 1 98 ? 14.758 -7.227 -2.77 1 88.94 98 ILE A N 1
ATOM 732 C CA . ILE A 1 98 ? 15.133 -8.25 -1.801 1 88.94 98 ILE A CA 1
ATOM 733 C C . ILE A 1 98 ? 16.484 -8.852 -2.178 1 88.94 98 ILE A C 1
ATOM 735 O O . ILE A 1 98 ? 17.328 -9.109 -1.309 1 88.94 98 ILE A O 1
ATOM 739 N N . THR A 1 99 ? 16.672 -9.125 -3.41 1 88 99 THR A N 1
ATOM 740 C CA . THR A 1 99 ? 17.938 -9.711 -3.867 1 88 99 THR A CA 1
ATOM 741 C C . THR A 1 99 ? 19.078 -8.727 -3.676 1 88 99 THR A C 1
ATOM 743 O O . THR A 1 99 ? 20.203 -9.125 -3.332 1 88 99 THR A O 1
ATOM 746 N N . HIS A 1 100 ? 18.859 -7.477 -3.922 1 84.56 100 HIS A N 1
ATOM 747 C CA . HIS A 1 100 ? 19.875 -6.453 -3.723 1 84.56 100 HIS A CA 1
ATOM 748 C C . HIS A 1 100 ? 20.297 -6.375 -2.26 1 84.56 100 HIS A C 1
ATOM 750 O O . HIS A 1 100 ? 21.484 -6.27 -1.956 1 84.56 100 HIS A O 1
ATOM 756 N N . ARG A 1 101 ? 19.438 -6.43 -1.405 1 78.38 101 ARG A N 1
ATOM 757 C CA . ARG A 1 101 ? 19.719 -6.355 0.025 1 78.38 101 ARG A CA 1
ATOM 758 C C . ARG A 1 101 ? 20.5 -7.574 0.494 1 78.38 101 ARG A C 1
ATOM 760 O O . ARG A 1 101 ? 21.391 -7.457 1.343 1 78.38 101 ARG A O 1
ATOM 767 N N . THR A 1 102 ? 20.125 -8.656 0.005 1 76.38 102 THR A N 1
ATOM 768 C CA . THR A 1 102 ? 20.797 -9.891 0.373 1 76.38 102 THR A CA 1
ATOM 769 C C . THR A 1 102 ? 22.25 -9.883 -0.13 1 76.38 102 THR A C 1
ATOM 771 O O . THR A 1 102 ? 23.141 -10.391 0.544 1 76.38 102 THR A O 1
ATOM 774 N N . GLN A 1 103 ? 22.391 -9.406 -1.256 1 73.69 103 GLN A N 1
ATOM 775 C CA . GLN A 1 103 ? 23.719 -9.344 -1.8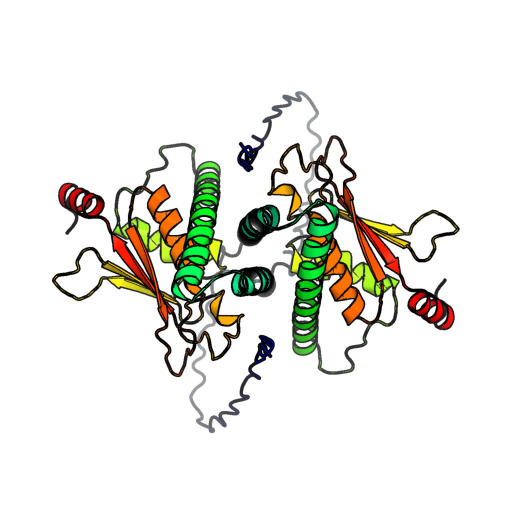34 1 73.69 103 GLN A CA 1
ATOM 776 C C . GLN A 1 103 ? 24.609 -8.375 -1.056 1 73.69 103 GLN A C 1
ATOM 778 O O . GLN A 1 103 ? 25.797 -8.648 -0.84 1 73.69 103 GLN A O 1
ATOM 783 N N . THR A 1 104 ? 24.016 -7.246 -0.715 1 64.56 104 THR A N 1
ATOM 784 C CA . THR A 1 104 ? 24.781 -6.258 0.04 1 64.56 104 THR A CA 1
ATOM 785 C C . THR A 1 104 ? 25.125 -6.781 1.434 1 64.56 104 THR A C 1
ATOM 787 O O . THR A 1 104 ? 26.188 -6.496 1.97 1 64.56 104 THR A O 1
ATOM 790 N N . ALA A 1 105 ? 24.141 -7.496 1.989 1 60.66 105 ALA A N 1
ATOM 791 C CA . ALA A 1 105 ? 24.344 -8.016 3.34 1 60.66 105 ALA A CA 1
ATOM 792 C C . ALA A 1 105 ? 25.312 -9.195 3.334 1 60.66 105 ALA A C 1
ATOM 794 O O . ALA A 1 105 ? 25.984 -9.453 4.332 1 60.66 105 ALA A O 1
ATOM 795 N N . SER A 1 106 ? 25.125 -9.945 2.293 1 60.91 106 SER A N 1
ATOM 796 C CA . SER A 1 106 ? 25.969 -11.117 2.178 1 60.91 106 SER A CA 1
ATOM 797 C C . SER A 1 106 ? 27.234 -10.812 1.385 1 60.91 106 SER A C 1
ATOM 799 O O . SER A 1 106 ? 27.297 -9.82 0.655 1 60.91 106 SER A O 1
ATOM 801 N N . ASN A 1 107 ? 28.406 -11.375 1.707 1 53.72 107 ASN A N 1
ATOM 802 C CA . ASN A 1 107 ? 29.656 -11.305 0.968 1 53.72 107 ASN A CA 1
ATOM 803 C C . ASN A 1 107 ? 29.438 -11.461 -0.533 1 53.72 107 ASN A C 1
ATOM 805 O O . ASN A 1 107 ? 28.719 -12.359 -0.97 1 53.72 107 ASN A O 1
ATOM 809 N N . PRO A 1 108 ? 29.797 -10.289 -1.263 1 50.25 108 PRO A N 1
ATOM 810 C CA . PRO A 1 108 ? 29.578 -10.18 -2.707 1 50.25 108 PRO A CA 1
ATOM 811 C C . PRO A 1 108 ? 29.828 -11.492 -3.443 1 50.25 108 PRO A C 1
ATOM 813 O O . PRO A 1 108 ? 29.781 -11.531 -4.676 1 50.25 108 PRO A O 1
ATOM 816 N N . LYS A 1 109 ? 30.438 -12.453 -2.855 1 43.47 109 LYS A N 1
ATOM 817 C CA . LYS A 1 109 ? 30.75 -13.508 -3.816 1 43.47 109 LYS A CA 1
ATOM 818 C C . LYS A 1 109 ? 29.516 -13.922 -4.605 1 43.47 109 LYS A C 1
ATOM 820 O O . LYS A 1 109 ? 28.406 -13.477 -4.309 1 43.47 109 LYS A O 1
ATOM 825 N N . ARG A 1 110 ? 29.359 -15.156 -5.191 1 43.69 110 ARG A N 1
ATOM 826 C CA . ARG A 1 110 ? 28.5 -15.633 -6.277 1 43.69 110 ARG A CA 1
ATOM 827 C C . ARG A 1 110 ? 27.047 -15.711 -5.832 1 43.69 110 ARG A C 1
ATOM 829 O O . ARG A 1 110 ? 26.672 -16.562 -5.027 1 43.69 110 ARG A O 1
ATOM 836 N N . PRO A 1 111 ? 26.344 -14.578 -5.75 1 48.69 111 PRO A N 1
ATOM 837 C CA . PRO A 1 111 ? 24.922 -14.844 -5.465 1 48.69 111 PRO A CA 1
ATOM 838 C C . PRO A 1 111 ? 24.438 -16.156 -6.082 1 48.69 111 PRO A C 1
ATOM 840 O O . PRO A 1 111 ? 24.5 -16.328 -7.301 1 48.69 111 PRO A O 1
ATOM 843 N N . GLN A 1 112 ? 24.656 -17.219 -5.523 1 50.88 112 GLN A N 1
ATOM 844 C CA . GLN A 1 112 ? 24.234 -18.516 -6.047 1 50.88 112 GLN A CA 1
ATOM 845 C C . GLN A 1 112 ? 22.734 -18.531 -6.328 1 50.88 112 GLN A C 1
ATOM 847 O O . GLN A 1 112 ? 21.922 -18.422 -5.41 1 50.88 112 GLN A O 1
ATOM 852 N N . ARG A 1 113 ? 22.359 -17.906 -7.402 1 55.88 113 ARG A N 1
ATOM 853 C CA . ARG A 1 113 ? 21 -18.172 -7.844 1 55.88 113 ARG A CA 1
ATOM 854 C C . ARG A 1 113 ? 20.625 -19.641 -7.629 1 55.88 113 ARG A C 1
ATOM 856 O O . ARG A 1 113 ? 21.375 -20.531 -8.016 1 55.88 113 ARG A O 1
ATOM 863 N N . ASP A 1 114 ? 19.844 -19.828 -6.613 1 59 114 ASP A N 1
ATOM 864 C CA . ASP A 1 114 ? 19.406 -21.203 -6.41 1 59 114 ASP A CA 1
ATOM 865 C C . ASP A 1 114 ? 18.75 -21.75 -7.676 1 59 114 ASP A C 1
ATOM 867 O O . ASP A 1 114 ? 17.734 -21.234 -8.141 1 59 114 ASP A O 1
ATOM 871 N N . THR A 1 115 ? 19.359 -22.531 -8.297 1 73.81 115 THR A N 1
ATOM 872 C CA . THR A 1 115 ? 18.906 -23.125 -9.555 1 73.81 115 THR A CA 1
ATOM 873 C C . THR A 1 115 ? 17.891 -24.219 -9.297 1 73.81 115 THR A C 1
ATOM 875 O O . THR A 1 115 ? 17.281 -24.734 -10.234 1 73.81 115 THR A O 1
ATOM 878 N N . ARG A 1 116 ? 17.562 -24.375 -7.98 1 88.88 116 AR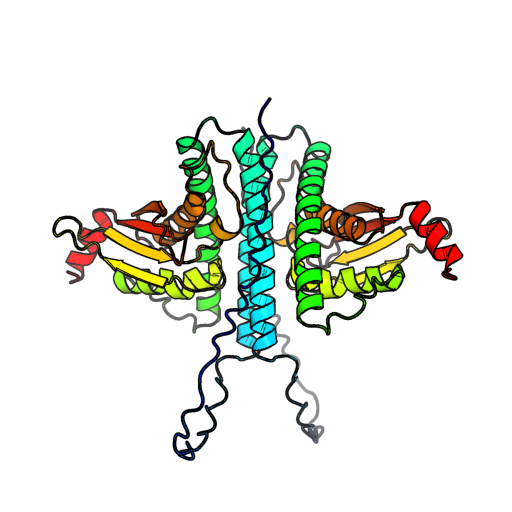G A N 1
ATOM 879 C CA . ARG A 1 116 ? 16.625 -25.469 -7.742 1 88.88 116 ARG A CA 1
ATOM 880 C C . ARG A 1 116 ? 15.227 -24.922 -7.445 1 88.88 116 ARG A C 1
ATOM 882 O O . ARG A 1 116 ? 15.078 -23.969 -6.691 1 88.88 116 ARG A O 1
ATOM 889 N N . LEU A 1 117 ? 14.273 -25.578 -8 1 91.31 117 LEU A N 1
ATOM 890 C CA . LEU A 1 117 ? 12.883 -25.141 -7.965 1 91.31 117 LEU A CA 1
ATOM 891 C C . LEU A 1 117 ? 12.344 -25.172 -6.539 1 91.31 117 LEU A C 1
ATOM 893 O O . LEU A 1 117 ? 11.797 -24.188 -6.055 1 91.31 117 LEU A O 1
ATOM 897 N N . LEU A 1 118 ? 12.555 -26.328 -5.902 1 90.44 118 LEU A N 1
ATOM 898 C CA . LEU A 1 118 ? 11.961 -26.5 -4.582 1 90.44 118 LEU A CA 1
ATOM 899 C C . LEU A 1 118 ? 12.531 -25.484 -3.596 1 90.44 118 LEU A C 1
ATOM 901 O O . LEU A 1 118 ? 11.789 -24.906 -2.789 1 90.44 118 LEU A O 1
ATOM 905 N N . LYS A 1 119 ? 13.781 -25.297 -3.654 1 92.25 119 LYS A N 1
ATOM 906 C CA . LYS A 1 119 ? 14.406 -24.312 -2.783 1 92.25 119 LYS A CA 1
ATOM 907 C C . LYS A 1 119 ? 13.836 -22.922 -3.027 1 92.25 119 LYS A C 1
ATOM 909 O O . LYS A 1 119 ? 13.602 -22.172 -2.08 1 92.25 119 LYS A O 1
ATOM 914 N N . THR A 1 120 ? 13.609 -22.625 -4.254 1 94.5 120 THR A N 1
ATOM 915 C CA . THR A 1 120 ? 13.055 -21.344 -4.637 1 94.5 120 THR A CA 1
ATOM 916 C C . THR A 1 120 ? 11.633 -21.188 -4.102 1 94.5 120 THR A C 1
ATOM 918 O O . THR A 1 120 ? 11.281 -20.141 -3.555 1 94.5 120 THR A O 1
ATOM 921 N N . LEU A 1 121 ? 10.867 -22.219 -4.23 1 95.62 121 LEU A N 1
ATOM 922 C CA . LEU A 1 121 ? 9.484 -22.172 -3.764 1 95.62 121 LEU A CA 1
ATOM 923 C C . LEU A 1 121 ? 9.43 -22.031 -2.246 1 95.62 121 LEU A C 1
ATOM 925 O O . LEU A 1 121 ? 8.562 -21.328 -1.714 1 95.62 121 LEU A O 1
ATOM 929 N N . LEU A 1 122 ? 10.336 -22.672 -1.615 1 95.31 122 LEU A N 1
ATOM 930 C CA . LEU A 1 122 ? 10.422 -22.578 -0.162 1 95.31 122 LEU A CA 1
ATOM 931 C C . LEU A 1 122 ? 10.789 -21.156 0.266 1 95.31 122 LEU A C 1
ATOM 933 O O . LEU A 1 122 ? 10.188 -20.609 1.191 1 95.31 122 LEU A O 1
ATOM 937 N N . TRP A 1 123 ? 11.664 -20.656 -0.454 1 95.06 123 TRP A N 1
ATOM 938 C CA . TRP A 1 123 ? 12.062 -19.266 -0.19 1 95.06 123 TRP A CA 1
ATOM 939 C C . TRP A 1 123 ? 10.914 -18.312 -0.468 1 95.06 123 TRP A C 1
ATOM 941 O O . TRP A 1 123 ? 10.688 -17.375 0.299 1 95.06 123 TRP A O 1
ATOM 951 N N . LEU A 1 124 ? 10.227 -18.531 -1.48 1 96.19 124 LEU A N 1
ATOM 952 C CA . LEU A 1 124 ? 9.109 -17.688 -1.893 1 96.19 124 LEU A CA 1
ATOM 953 C C . LEU A 1 124 ? 8.016 -17.672 -0.826 1 96.19 124 LEU A C 1
ATOM 955 O O . LEU A 1 124 ? 7.516 -16.609 -0.461 1 96.19 124 LEU A O 1
ATOM 959 N N . HIS A 1 125 ? 7.605 -18.781 -0.348 1 95.25 125 HIS A N 1
ATOM 960 C CA . HIS A 1 125 ? 6.449 -18.828 0.539 1 95.25 125 HIS A CA 1
ATOM 961 C C . HIS A 1 125 ? 6.836 -18.453 1.967 1 95.25 125 HIS A C 1
ATOM 963 O O . HIS A 1 125 ? 5.973 -18.328 2.836 1 95.25 125 HIS A O 1
ATOM 969 N N . THR A 1 126 ? 8.117 -18.281 2.277 1 94.31 126 THR A N 1
ATOM 970 C CA . THR A 1 126 ? 8.57 -17.891 3.607 1 94.31 126 THR A CA 1
ATOM 971 C C . THR A 1 126 ? 9.148 -16.469 3.588 1 94.31 126 THR A C 1
ATOM 973 O O . THR A 1 126 ? 8.414 -15.492 3.75 1 94.31 126 THR A O 1
ATOM 976 N N . THR A 1 127 ? 10.375 -16.344 3.01 1 91.19 127 THR A N 1
ATOM 977 C CA . THR A 1 127 ? 11.125 -15.094 3.09 1 91.19 127 THR A CA 1
ATOM 978 C C . THR A 1 127 ? 10.477 -14.016 2.223 1 91.19 127 THR A C 1
ATOM 980 O O . THR A 1 127 ? 10.195 -12.914 2.699 1 91.19 127 THR A O 1
ATOM 983 N N . PHE A 1 128 ? 10.32 -14.359 0.985 1 94.31 128 PHE A N 1
ATOM 984 C CA . PHE A 1 128 ? 9.711 -13.391 0.073 1 94.31 128 PHE A CA 1
ATOM 985 C C . PHE A 1 128 ? 8.328 -12.992 0.557 1 94.31 128 PHE A C 1
ATOM 987 O O . PHE A 1 128 ? 7.992 -11.805 0.58 1 94.31 128 PHE A O 1
ATOM 994 N N . TRP A 1 129 ? 7.551 -13.992 0.905 1 94.88 129 TRP A N 1
ATOM 995 C CA . TRP A 1 129 ? 6.18 -13.773 1.354 1 94.88 129 TRP A CA 1
ATOM 996 C C . TRP A 1 129 ? 6.145 -12.852 2.568 1 94.88 129 TRP A C 1
ATOM 998 O O . TRP A 1 129 ? 5.332 -11.93 2.633 1 94.88 129 TRP A O 1
ATOM 1008 N N . LYS A 1 130 ? 6.965 -13.086 3.439 1 90.94 130 LYS A N 1
ATOM 1009 C CA . LYS A 1 130 ? 7.027 -12.289 4.664 1 90.94 130 LYS A CA 1
ATOM 1010 C C . LYS A 1 130 ? 7.41 -10.844 4.359 1 90.94 130 LYS A C 1
ATOM 1012 O O . LYS A 1 130 ? 6.867 -9.914 4.961 1 90.94 130 LYS A O 1
ATOM 1017 N N . THR A 1 131 ? 8.289 -10.75 3.477 1 87.75 131 THR A N 1
ATOM 1018 C CA . THR A 1 131 ? 8.719 -9.414 3.074 1 87.75 131 THR A CA 1
ATOM 1019 C C . THR A 1 131 ? 7.586 -8.664 2.387 1 87.75 131 THR A C 1
ATOM 1021 O O . THR A 1 131 ? 7.395 -7.469 2.621 1 87.75 131 THR A O 1
ATOM 1024 N N . ALA A 1 132 ? 6.898 -9.344 1.604 1 90.88 132 ALA A N 1
ATOM 1025 C CA . ALA A 1 132 ? 5.84 -8.727 0.804 1 90.88 132 ALA A CA 1
ATOM 1026 C C . ALA A 1 132 ? 4.613 -8.422 1.656 1 90.88 132 ALA A C 1
ATOM 1028 O O . ALA A 1 132 ? 3.963 -7.391 1.473 1 90.88 132 ALA A O 1
ATOM 1029 N N . PHE A 1 133 ? 4.328 -9.297 2.578 1 90.5 133 PHE A N 1
ATOM 1030 C CA . PHE A 1 133 ? 3.012 -9.219 3.199 1 90.5 133 PHE A CA 1
ATOM 1031 C C . PHE A 1 133 ? 3.135 -9.109 4.715 1 90.5 133 PHE A C 1
ATOM 1033 O O . PHE A 1 133 ? 2.152 -8.82 5.402 1 90.5 133 PHE A O 1
ATOM 1040 N N . GLY A 1 134 ? 4.262 -9.336 5.258 1 86.44 134 GLY A N 1
ATOM 1041 C CA . GLY A 1 134 ? 4.484 -9.211 6.691 1 86.44 134 GLY A CA 1
ATOM 1042 C C . GLY A 1 134 ? 4.367 -10.539 7.426 1 86.44 134 GLY A C 1
ATOM 1043 O O . GLY A 1 134 ? 4.633 -10.609 8.625 1 86.44 134 GLY A O 1
ATOM 1044 N N . PHE A 1 135 ? 3.955 -11.578 6.809 1 89.06 135 PHE A N 1
ATOM 1045 C CA . PHE A 1 135 ? 3.844 -12.914 7.371 1 89.06 135 PHE A CA 1
ATOM 1046 C C . PHE A 1 135 ? 4.07 -13.977 6.301 1 89.06 135 PHE A C 1
ATOM 1048 O O . PHE A 1 135 ? 3.945 -13.695 5.105 1 89.06 135 PHE A O 1
ATOM 1055 N N . GLN A 1 136 ? 4.453 -15.141 6.766 1 93.75 136 GLN A N 1
ATOM 1056 C CA . GLN A 1 136 ? 4.676 -16.234 5.824 1 93.75 136 GLN A CA 1
ATOM 1057 C C . GLN A 1 136 ? 3.357 -16.891 5.434 1 93.75 136 GLN A C 1
ATOM 1059 O O . GLN A 1 136 ? 2.361 -16.781 6.152 1 93.75 136 GLN A O 1
ATOM 1064 N N . ALA A 1 137 ? 3.355 -17.531 4.242 1 96.12 137 ALA A N 1
ATOM 1065 C CA . ALA A 1 137 ? 2.195 -18.328 3.867 1 96.12 137 ALA A CA 1
ATOM 1066 C C . ALA A 1 137 ? 2.049 -19.547 4.781 1 96.12 137 ALA A C 1
ATOM 1068 O O . ALA A 1 137 ? 2.998 -19.938 5.465 1 96.12 137 ALA A O 1
ATOM 1069 N N . ASP A 1 138 ? 0.903 -20.156 4.77 1 96.94 138 ASP A N 1
ATOM 1070 C CA . ASP A 1 138 ? 0.598 -21.203 5.738 1 96.94 138 ASP A CA 1
ATOM 1071 C C . ASP A 1 138 ? 1.073 -22.562 5.246 1 96.94 138 ASP A C 1
ATOM 1073 O O . ASP A 1 138 ? 1.403 -23.438 6.047 1 96.94 138 ASP A O 1
ATOM 1077 N N . SER A 1 139 ? 1.006 -22.781 3.959 1 96.06 139 SER A N 1
ATOM 1078 C CA . SER A 1 139 ? 1.435 -24.094 3.469 1 96.06 139 SER A CA 1
ATOM 1079 C C . SER A 1 139 ? 1.943 -24 2.033 1 96.06 139 SER A C 1
ATOM 1081 O O . SER A 1 139 ? 1.576 -23.078 1.293 1 96.06 139 SER A O 1
ATOM 1083 N N . LEU A 1 140 ? 2.836 -24.875 1.733 1 96.12 140 LEU A N 1
ATOM 1084 C CA . LEU A 1 140 ? 3.318 -25.172 0.389 1 96.12 140 LEU A CA 1
ATOM 1085 C C . LEU A 1 140 ? 3.117 -26.641 0.053 1 96.12 140 LEU A C 1
ATOM 1087 O O . LEU A 1 140 ? 3.547 -27.516 0.807 1 96.12 140 LEU A O 1
ATOM 1091 N N . GLU A 1 141 ? 2.406 -26.891 -1.053 1 94 141 GLU A N 1
ATOM 1092 C CA . GLU A 1 141 ? 2.1 -28.266 -1.421 1 94 141 GLU A CA 1
ATOM 1093 C C . GLU A 1 141 ? 2.287 -28.5 -2.918 1 94 141 GLU A C 1
ATOM 1095 O O . GLU A 1 141 ? 2.125 -27.562 -3.717 1 94 141 GLU A O 1
ATOM 1100 N N . ARG A 1 142 ? 2.693 -29.672 -3.195 1 90.31 142 ARG A N 1
ATOM 1101 C CA . ARG A 1 142 ? 2.695 -30.094 -4.594 1 90.31 142 ARG A CA 1
ATOM 1102 C C . ARG A 1 142 ? 1.388 -30.797 -4.957 1 90.31 142 ARG A C 1
ATOM 1104 O O . ARG A 1 142 ? 0.798 -31.5 -4.129 1 90.31 142 ARG A O 1
ATOM 1111 N N . SER A 1 143 ? 1.032 -30.484 -6.141 1 83.06 143 SER A N 1
ATOM 1112 C CA . SER A 1 143 ? -0.178 -31.172 -6.57 1 83.06 143 SER A CA 1
ATOM 1113 C C . SER A 1 143 ? -0.014 -32.688 -6.473 1 83.06 143 SER A C 1
ATOM 1115 O O . SER A 1 143 ? 1.053 -33.219 -6.781 1 83.06 143 SER A O 1
ATOM 1117 N N . THR A 1 144 ? -1.016 -33.375 -5.887 1 76.62 144 THR A N 1
ATOM 1118 C CA . THR A 1 144 ? -0.969 -34.812 -5.688 1 76.62 144 THR A CA 1
ATOM 1119 C C . THR A 1 144 ? -1.388 -35.531 -6.957 1 76.62 144 THR A C 1
ATOM 1121 O O . THR A 1 144 ? -1.193 -36.75 -7.07 1 76.62 144 THR A O 1
ATOM 1124 N N . GLU A 1 145 ? -1.887 -34.781 -7.824 1 70.69 145 GLU A N 1
ATOM 1125 C CA . GLU A 1 145 ? -2.324 -35.438 -9.055 1 70.69 145 GLU A CA 1
ATOM 1126 C C . GLU A 1 145 ? -1.131 -35.844 -9.922 1 70.69 145 GLU A C 1
ATOM 1128 O O . GLU A 1 145 ? -0.304 -35 -10.281 1 70.69 145 GLU A O 1
ATOM 1133 N N . ILE A 1 146 ? -0.977 -37.188 -10.133 1 66.5 146 ILE A N 1
ATOM 1134 C CA . ILE A 1 146 ? 0.152 -37.844 -10.781 1 66.5 146 ILE A CA 1
ATOM 1135 C C . ILE A 1 146 ? 0.492 -37.125 -12.086 1 66.5 146 ILE A C 1
ATOM 1137 O O . ILE A 1 146 ? 1.667 -36.969 -12.43 1 66.5 146 ILE A O 1
ATOM 1141 N N . GLU A 1 147 ? -0.473 -36.562 -12.734 1 73.44 147 GLU A N 1
ATOM 1142 C CA . GLU A 1 147 ? -0.245 -35.969 -14.055 1 73.44 147 GLU A CA 1
ATOM 1143 C C . GLU A 1 147 ? 0.141 -34.5 -13.938 1 73.44 147 GLU A C 1
ATOM 1145 O O . GLU A 1 147 ? 0.59 -33.906 -14.914 1 73.44 147 GLU A O 1
ATOM 1150 N N . ARG A 1 148 ? 0.17 -34 -12.68 1 76.31 148 ARG A N 1
ATOM 1151 C CA . ARG A 1 148 ? 0.407 -32.562 -12.539 1 76.31 148 ARG A CA 1
ATOM 1152 C C . ARG A 1 148 ? 1.655 -32.312 -11.703 1 76.31 148 ARG A C 1
ATOM 1154 O O . ARG A 1 148 ? 1.593 -31.609 -10.688 1 76.31 148 ARG A O 1
ATOM 1161 N N . THR A 1 149 ? 2.824 -32.781 -12.219 1 81.19 149 THR A N 1
ATOM 1162 C CA . THR A 1 149 ? 4.086 -32.656 -11.5 1 81.19 149 THR A CA 1
ATOM 1163 C C . THR A 1 149 ? 4.617 -31.219 -11.586 1 81.19 149 THR A C 1
ATOM 1165 O O . THR A 1 149 ? 5.52 -30.844 -10.836 1 81.19 149 THR A O 1
ATOM 1168 N N . ASP A 1 150 ? 3.977 -30.422 -12.438 1 90.94 150 ASP A N 1
ATOM 1169 C CA . ASP A 1 150 ? 4.434 -29.047 -12.664 1 90.94 150 ASP A CA 1
ATOM 1170 C C . ASP A 1 150 ? 3.617 -28.062 -11.852 1 90.94 150 ASP A C 1
ATOM 1172 O O . ASP A 1 150 ? 3.713 -26.844 -12.062 1 90.94 150 ASP A O 1
ATOM 1176 N N . GLU A 1 151 ? 2.76 -28.594 -10.93 1 94.19 151 GLU A N 1
ATOM 1177 C CA . GLU A 1 151 ? 1.865 -27.703 -10.195 1 94.19 151 GLU A CA 1
ATOM 1178 C C . GLU A 1 151 ? 2.209 -27.688 -8.703 1 94.19 151 GLU A C 1
ATOM 1180 O O . GLU A 1 151 ? 2.402 -28.734 -8.094 1 94.19 151 GLU A O 1
ATOM 1185 N N . TYR A 1 152 ? 2.318 -26.547 -8.188 1 95.94 152 TYR A N 1
ATOM 1186 C CA . TYR A 1 152 ? 2.537 -26.312 -6.766 1 95.94 152 TYR A CA 1
ATOM 1187 C C . TYR A 1 152 ? 1.49 -25.359 -6.203 1 95.94 152 TYR A C 1
ATOM 1189 O O . TYR A 1 152 ? 0.936 -24.531 -6.934 1 95.94 152 TYR A O 1
ATOM 1197 N N . MET A 1 153 ? 1.211 -25.484 -4.906 1 96.88 153 MET A N 1
ATOM 1198 C CA . MET A 1 153 ? 0.191 -24.656 -4.262 1 96.88 153 MET A CA 1
ATOM 1199 C C . MET A 1 153 ? 0.75 -23.984 -3.014 1 96.88 153 MET A C 1
ATOM 1201 O O . MET A 1 153 ? 1.42 -24.625 -2.201 1 96.88 153 MET A O 1
ATOM 1205 N N . ILE A 1 154 ? 0.527 -22.703 -2.943 1 97.44 154 ILE A N 1
ATOM 1206 C CA . ILE A 1 154 ? 0.791 -21.953 -1.719 1 97.44 154 ILE A CA 1
ATOM 1207 C C . ILE A 1 154 ? -0.527 -21.469 -1.115 1 97.44 154 ILE A C 1
ATOM 1209 O O . ILE A 1 154 ? -1.297 -20.766 -1.771 1 97.44 154 ILE A O 1
ATOM 1213 N N . SER A 1 155 ? -0.762 -21.828 0.138 1 97.25 155 SER A N 1
ATOM 1214 C CA . SER A 1 155 ? -2.031 -21.453 0.757 1 97.25 155 SER A CA 1
ATOM 1215 C C . SER A 1 155 ? -1.823 -20.484 1.909 1 97.25 155 SER A C 1
ATOM 1217 O O . SER A 1 155 ? -0.835 -20.578 2.641 1 97.25 155 SER A O 1
ATOM 1219 N N . SER A 1 156 ? -2.746 -19.594 2.006 1 96.69 156 SER A N 1
ATOM 1220 C CA . SER A 1 156 ? -2.814 -18.641 3.113 1 96.69 156 SER A CA 1
ATOM 1221 C C . SER A 1 156 ? -4.199 -18.641 3.754 1 96.69 156 SER A C 1
ATOM 1223 O O . SER A 1 156 ? -5.207 -18.469 3.064 1 96.69 156 SER A O 1
ATOM 1225 N N . ASN A 1 157 ? -4.27 -18.812 5.016 1 96.19 157 ASN A N 1
ATOM 1226 C CA . ASN A 1 157 ? -5.523 -18.812 5.758 1 96.19 157 ASN A CA 1
ATOM 1227 C C . ASN A 1 157 ? -6.105 -17.406 5.867 1 96.19 157 ASN A C 1
ATOM 1229 O O . ASN A 1 157 ? -7.324 -17.234 5.84 1 96.19 157 ASN A O 1
ATOM 1233 N N . LYS A 1 158 ? -5.258 -16.438 5.988 1 93.69 158 LYS A N 1
ATOM 1234 C CA . LYS A 1 158 ? -5.668 -15.047 6.078 1 93.69 158 LYS A CA 1
ATOM 1235 C C . LYS A 1 158 ? -4.875 -14.18 5.102 1 93.69 158 LYS A C 1
ATOM 1237 O O . LYS A 1 158 ? -4.039 -13.375 5.516 1 93.69 158 LYS A O 1
ATOM 1242 N N . PRO A 1 159 ? -5.238 -14.359 3.82 1 94.69 159 PRO A N 1
ATOM 1243 C CA . PRO A 1 159 ? -4.516 -13.539 2.848 1 94.69 159 PRO A CA 1
ATOM 1244 C C . PRO A 1 159 ? -4.656 -12.039 3.123 1 94.69 159 PRO A C 1
ATOM 1246 O O . PRO A 1 159 ? -5.723 -11.586 3.553 1 94.69 159 PRO A O 1
ATOM 1249 N N . LEU A 1 160 ? -3.646 -11.352 2.869 1 92.81 160 LEU A N 1
ATOM 1250 C CA . LEU A 1 160 ? -3.551 -9.961 3.287 1 92.81 160 LEU A CA 1
ATOM 1251 C C . LEU A 1 160 ? -4.648 -9.125 2.641 1 92.81 160 LEU A C 1
ATOM 1253 O O . LEU A 1 160 ? -5.328 -8.352 3.322 1 92.81 160 LEU A O 1
ATOM 1257 N N . PHE A 1 161 ? -4.836 -9.242 1.384 1 93.56 161 PHE A N 1
ATOM 1258 C CA . PHE A 1 161 ? -5.656 -8.289 0.649 1 93.56 161 PHE A CA 1
ATOM 1259 C C . PHE A 1 161 ? -7.129 -8.68 0.721 1 93.56 161 PHE A C 1
ATOM 1261 O O . PHE A 1 161 ? -8 -7.809 0.812 1 93.56 161 PHE A O 1
ATOM 1268 N N . ALA A 1 162 ? -7.395 -9.891 0.735 1 89.31 162 ALA A N 1
ATOM 1269 C CA . ALA A 1 162 ? -8.781 -10.352 0.798 1 89.31 162 ALA A CA 1
ATOM 1270 C C . ALA A 1 162 ? -9.383 -10.078 2.172 1 89.31 162 ALA A C 1
ATOM 1272 O O . ALA A 1 162 ? -10.586 -9.828 2.289 1 89.31 162 ALA A O 1
ATOM 1273 N N . SER A 1 163 ? -8.617 -10.078 3.168 1 83.81 163 SER A N 1
ATOM 1274 C CA . SER A 1 163 ? -9.109 -9.914 4.531 1 83.81 163 SER A CA 1
ATOM 1275 C C . SER A 1 163 ? -9.539 -8.477 4.793 1 83.81 163 SER A C 1
ATOM 1277 O O . SER A 1 163 ? -10.328 -8.211 5.703 1 83.81 163 SER A O 1
ATOM 1279 N N . GLY A 1 164 ? -9.133 -7.574 4.039 1 76.5 164 GLY A N 1
ATOM 1280 C CA . GLY A 1 164 ? -9.422 -6.172 4.289 1 76.5 164 GLY A CA 1
ATOM 1281 C C . GLY A 1 164 ? -10.477 -5.605 3.359 1 76.5 164 GLY A C 1
ATOM 1282 O O . GLY A 1 164 ? -10.758 -4.406 3.387 1 76.5 164 GLY A O 1
ATOM 1283 N N . ILE A 1 165 ? -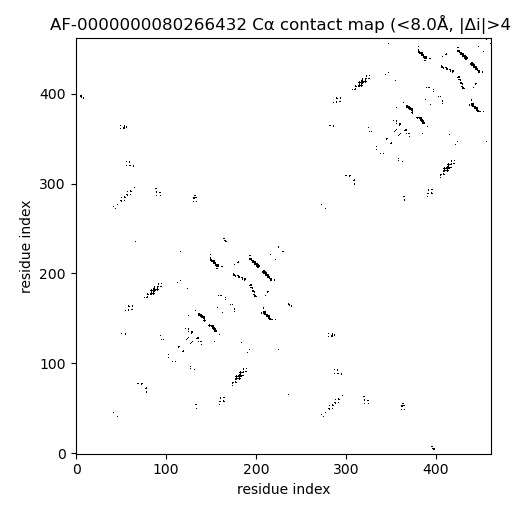10.953 -6.398 2.504 1 80.94 165 ILE A N 1
ATOM 1284 C CA . ILE A 1 165 ? -11.883 -5.891 1.497 1 80.94 165 ILE A CA 1
ATOM 1285 C C . ILE A 1 165 ? -13.18 -6.688 1.546 1 80.94 165 ILE A C 1
ATOM 1287 O O . ILE A 1 165 ? -13.164 -7.918 1.66 1 80.94 165 ILE A O 1
ATOM 1291 N N . SER A 1 166 ? -14.227 -6 1.634 1 73.5 166 SER A N 1
ATOM 1292 C CA . SER A 1 166 ? -15.516 -6.645 1.429 1 73.5 166 SER A CA 1
ATOM 1293 C C . SER A 1 166 ? -15.945 -6.566 -0.032 1 73.5 166 SER A C 1
ATOM 1295 O O . SER A 1 166 ? -16.031 -5.477 -0.6 1 73.5 166 SER A O 1
ATOM 1297 N N . VAL A 1 167 ? -16.125 -7.688 -0.62 1 72.88 167 VAL A N 1
ATOM 1298 C CA . VAL A 1 167 ? -16.5 -7.738 -2.025 1 72.88 167 VAL A CA 1
ATOM 1299 C C . VAL A 1 167 ? -18.031 -7.715 -2.143 1 72.88 167 VAL A C 1
ATOM 1301 O O . VAL A 1 167 ? -18.719 -8.461 -1.445 1 72.88 167 VAL A O 1
ATOM 1304 N N . PRO A 1 168 ? -18.391 -6.727 -3.002 1 70.19 168 PRO A N 1
ATOM 1305 C CA . PRO A 1 168 ? -19.828 -6.723 -3.234 1 70.19 168 PRO A CA 1
ATOM 1306 C C . PRO A 1 168 ? -20.359 -8.078 -3.715 1 70.19 168 PRO A C 1
ATOM 1308 O O . PRO A 1 168 ? -19.641 -8.812 -4.391 1 70.19 168 PRO A O 1
ATOM 1311 N N . LYS A 1 169 ? -21.609 -8.281 -3.422 1 72.75 169 LYS A N 1
ATOM 1312 C CA . LYS A 1 169 ? -22.234 -9.57 -3.719 1 72.75 169 LYS A CA 1
ATOM 1313 C C . LYS A 1 169 ? -22.234 -9.852 -5.219 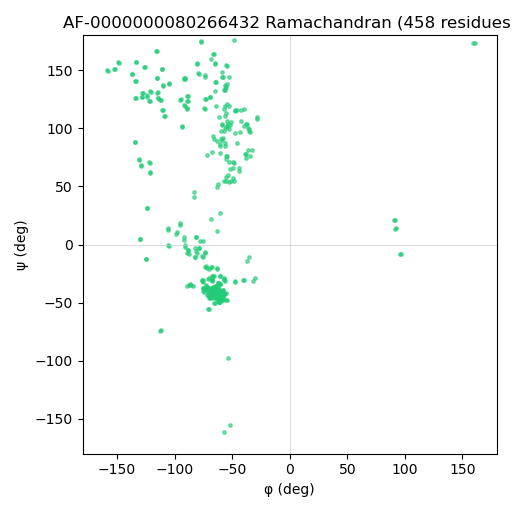1 72.75 169 LYS A C 1
ATOM 1315 O O . LYS A 1 169 ? -22.062 -10.992 -5.641 1 72.75 169 LYS A O 1
ATOM 1320 N N . ASP A 1 170 ? -22.359 -8.805 -6.02 1 75.75 170 ASP A N 1
ATOM 1321 C CA . ASP A 1 170 ? -22.422 -8.969 -7.469 1 75.75 170 ASP A CA 1
ATOM 1322 C C . ASP A 1 170 ? -21.047 -9.312 -8.039 1 75.75 170 ASP A C 1
ATOM 1324 O O . ASP A 1 170 ? -20.922 -9.672 -9.211 1 75.75 170 ASP A O 1
ATOM 1328 N N . MET A 1 171 ? -20.047 -9.273 -7.23 1 76.56 171 MET A N 1
ATOM 1329 C CA . MET A 1 171 ? -18.688 -9.625 -7.629 1 76.56 171 MET A CA 1
ATOM 1330 C C . MET A 1 171 ? -18.125 -10.727 -6.742 1 76.56 171 MET A C 1
ATOM 1332 O O . MET A 1 171 ? -16.906 -10.789 -6.508 1 76.56 171 MET A O 1
ATOM 1336 N N . SER A 1 172 ? -18.938 -11.539 -6.293 1 75.5 172 SER A N 1
ATOM 1337 C CA . SER A 1 172 ? -18.562 -12.555 -5.312 1 75.5 172 SER A CA 1
ATOM 1338 C C . SER A 1 172 ? -17.531 -13.516 -5.883 1 75.5 172 SER A C 1
ATOM 1340 O O . SER A 1 172 ? -16.766 -14.141 -5.133 1 75.5 172 SER A O 1
ATOM 1342 N N . GLN A 1 173 ? -17.453 -13.586 -7.191 1 81.81 173 GLN A N 1
ATOM 1343 C CA . GLN A 1 173 ? -16.531 -14.531 -7.816 1 81.81 173 GLN A CA 1
ATOM 1344 C C . GLN A 1 173 ? -15.148 -13.922 -7.996 1 81.81 173 GLN A C 1
ATOM 1346 O O . GLN A 1 173 ? -14.195 -14.617 -8.375 1 81.81 173 GLN A O 1
ATOM 1351 N N . LEU A 1 174 ? -15.07 -12.68 -7.727 1 85.31 174 LEU A N 1
ATOM 1352 C CA . LEU A 1 174 ? -13.797 -11.992 -7.922 1 85.31 174 LEU A CA 1
ATOM 1353 C C . LEU A 1 174 ? -12.766 -12.453 -6.898 1 85.31 174 LEU A C 1
ATOM 1355 O O . LEU A 1 174 ? -13.047 -12.477 -5.695 1 85.31 174 LEU A O 1
ATOM 1359 N N . SER A 1 175 ? -11.664 -12.859 -7.434 1 90.25 175 SER A N 1
ATOM 1360 C CA . SER A 1 175 ? -10.539 -13.156 -6.551 1 90.25 175 SER A CA 1
ATOM 1361 C C . SER A 1 175 ? -9.625 -11.953 -6.395 1 90.25 175 SER A C 1
ATOM 1363 O O . SER A 1 175 ? -8.766 -11.703 -7.242 1 90.25 175 SER A O 1
ATOM 1365 N N . ILE A 1 176 ? -9.766 -11.32 -5.332 1 92.38 176 ILE A N 1
ATOM 1366 C CA . ILE A 1 176 ? -8.953 -10.156 -5 1 92.38 176 ILE A CA 1
ATOM 1367 C C . ILE A 1 176 ? -7.477 -10.555 -4.938 1 92.38 176 ILE A C 1
ATOM 1369 O O . ILE A 1 176 ? -6.598 -9.773 -5.301 1 92.38 176 ILE A O 1
ATOM 1373 N N . GLU A 1 177 ? -7.293 -11.797 -4.641 1 96.44 177 GLU A N 1
ATOM 1374 C CA . GLU A 1 177 ? -5.93 -12.281 -4.449 1 96.44 177 GLU A CA 1
ATOM 1375 C C . GLU A 1 177 ? -5.266 -12.594 -5.785 1 96.44 177 GLU A C 1
ATOM 1377 O O . GLU A 1 177 ? -4.145 -13.109 -5.824 1 96.44 177 GLU A O 1
ATOM 1382 N N . ALA A 1 178 ? -5.957 -12.258 -6.867 1 97.38 178 ALA A N 1
ATOM 1383 C CA . ALA A 1 178 ? -5.281 -12.258 -8.164 1 97.38 178 ALA A CA 1
ATOM 1384 C C . ALA A 1 178 ? -4.062 -11.336 -8.148 1 97.38 178 ALA A C 1
ATOM 1386 O O . ALA A 1 178 ? -3.074 -11.602 -8.836 1 97.38 178 ALA A O 1
ATOM 1387 N N . PHE A 1 179 ? -4.148 -10.344 -7.352 1 97.5 179 PHE A N 1
ATOM 1388 C CA . PHE A 1 179 ? -3.01 -9.453 -7.148 1 97.5 179 PHE A CA 1
ATOM 1389 C C . PHE A 1 179 ? -1.83 -10.211 -6.551 1 97.5 179 PHE A C 1
ATOM 1391 O O . PHE A 1 179 ? -0.701 -10.086 -7.031 1 97.5 179 PHE A O 1
ATOM 1398 N N . THR A 1 180 ? -2.055 -10.953 -5.559 1 97.69 180 THR A N 1
ATOM 1399 C CA . THR A 1 180 ? -1.027 -11.773 -4.926 1 97.69 180 THR A CA 1
ATOM 1400 C C . THR A 1 180 ? -0.457 -12.789 -5.914 1 97.69 180 THR A C 1
ATOM 1402 O O . THR A 1 180 ? 0.755 -13.008 -5.957 1 97.69 180 THR A O 1
ATOM 1405 N N . ALA A 1 181 ? -1.365 -13.398 -6.625 1 98.5 181 ALA A N 1
ATOM 1406 C CA . ALA A 1 181 ? -0.912 -14.328 -7.66 1 98.5 181 ALA A CA 1
ATOM 1407 C C . ALA A 1 181 ? 0.038 -13.633 -8.633 1 98.5 181 ALA A C 1
ATOM 1409 O O . ALA A 1 181 ? 1.054 -14.211 -9.031 1 98.5 181 ALA A O 1
ATOM 1410 N N . GLY A 1 182 ? -0.297 -12.461 -8.992 1 98.62 182 GLY A N 1
ATOM 1411 C CA . GLY A 1 182 ? 0.579 -11.68 -9.844 1 98.62 182 GLY A CA 1
ATOM 1412 C C . GLY A 1 182 ? 1.944 -11.43 -9.234 1 98.62 182 GLY A C 1
ATOM 1413 O O . GLY A 1 182 ? 2.965 -11.539 -9.914 1 98.62 182 GLY A O 1
ATOM 1414 N N . ILE A 1 183 ? 1.954 -11.047 -8.016 1 98.19 183 ILE A N 1
ATOM 1415 C CA . ILE A 1 183 ? 3.205 -10.797 -7.305 1 98.19 183 ILE A CA 1
ATOM 1416 C C . ILE A 1 183 ? 4.094 -12.039 -7.379 1 98.19 183 ILE A C 1
ATOM 1418 O O . ILE A 1 183 ? 5.273 -11.945 -7.73 1 98.19 183 ILE A O 1
ATOM 1422 N N . VAL A 1 184 ? 3.531 -13.188 -7.102 1 98.44 184 VAL A N 1
ATOM 1423 C CA . VAL A 1 184 ? 4.258 -14.453 -7.109 1 98.44 184 VAL A CA 1
ATOM 1424 C C . VAL A 1 184 ? 4.746 -14.758 -8.523 1 98.44 184 VAL A C 1
ATOM 1426 O O . VAL A 1 184 ? 5.891 -15.172 -8.719 1 98.44 184 VAL A O 1
ATOM 1429 N N . GLU A 1 185 ? 3.912 -14.523 -9.461 1 98.69 185 GLU A N 1
ATOM 1430 C CA . GLU A 1 185 ? 4.262 -14.773 -10.859 1 98.69 185 GLU A CA 1
ATOM 1431 C C . GLU A 1 185 ? 5.449 -13.914 -11.289 1 98.69 185 GLU A C 1
ATOM 1433 O O . GLU A 1 185 ? 6.383 -14.406 -11.922 1 98.69 185 GLU A O 1
ATOM 1438 N N . GLY A 1 186 ? 5.367 -12.648 -10.961 1 98.38 186 GLY A N 1
ATOM 1439 C CA . GLY A 1 186 ? 6.477 -11.758 -11.273 1 98.38 186 GLY A CA 1
ATOM 1440 C C . GLY A 1 186 ? 7.781 -12.18 -10.617 1 98.38 186 GLY A C 1
ATOM 1441 O O . GLY A 1 186 ? 8.836 -12.133 -11.25 1 98.38 186 GLY A O 1
ATOM 1442 N N . ALA A 1 187 ? 7.688 -12.531 -9.422 1 97.69 187 ALA A N 1
ATOM 1443 C CA . ALA A 1 187 ? 8.883 -12.977 -8.703 1 97.69 187 ALA A CA 1
ATOM 1444 C C . ALA A 1 187 ? 9.484 -14.211 -9.367 1 97.69 187 ALA A C 1
ATOM 1446 O O . ALA A 1 187 ? 10.695 -14.281 -9.578 1 97.69 187 ALA A O 1
ATOM 1447 N N . LEU A 1 188 ? 8.656 -15.188 -9.688 1 97.62 188 LEU A N 1
ATOM 1448 C CA . LEU A 1 188 ? 9.117 -16.422 -10.312 1 97.62 188 LEU A CA 1
ATOM 1449 C C . LEU A 1 188 ? 9.75 -16.141 -11.672 1 97.62 188 LEU A C 1
ATOM 1451 O O . LEU A 1 188 ? 10.781 -16.719 -12.016 1 97.62 188 LEU A O 1
ATOM 1455 N N . GLU A 1 189 ? 9.133 -15.273 -12.359 1 96.88 189 GLU A N 1
ATOM 1456 C CA . GLU A 1 189 ? 9.68 -14.883 -13.648 1 96.88 189 GLU A CA 1
ATOM 1457 C C . GLU A 1 189 ? 11.078 -14.289 -13.5 1 96.88 189 GLU A C 1
ATOM 1459 O O . GLU A 1 189 ? 11.992 -14.641 -14.25 1 96.88 189 GLU A O 1
ATOM 1464 N N . GLY A 1 190 ? 11.258 -13.469 -12.57 1 95.56 190 GLY A N 1
ATOM 1465 C CA . GLY A 1 190 ? 12.547 -12.844 -12.328 1 95.56 190 GLY A CA 1
ATOM 1466 C C . GLY A 1 190 ? 13.609 -13.836 -11.875 1 95.56 190 GLY A C 1
ATOM 1467 O O . GLY A 1 190 ? 14.805 -13.609 -12.086 1 95.56 190 GLY A O 1
ATOM 1468 N N . LEU A 1 191 ? 13.211 -14.836 -11.289 1 94.88 191 LEU A N 1
ATOM 1469 C CA . LEU A 1 191 ? 14.125 -15.852 -10.781 1 94.88 191 LEU A CA 1
ATOM 1470 C C . LEU A 1 191 ? 14.422 -16.906 -11.844 1 94.88 191 LEU A C 1
ATOM 1472 O O . LEU A 1 191 ? 15.219 -17.812 -11.625 1 94.88 191 LEU A O 1
ATOM 1476 N N . GLY A 1 192 ? 13.758 -16.797 -12.969 1 94.69 192 GLY A N 1
ATOM 1477 C CA . GLY A 1 192 ? 14 -17.719 -14.062 1 94.69 192 GLY A CA 1
ATOM 1478 C C . GLY A 1 192 ? 13.094 -18.938 -14.023 1 94.69 192 GLY A C 1
ATOM 1479 O O . GLY A 1 192 ? 13.422 -19.984 -14.594 1 94.69 192 GLY A O 1
ATOM 1480 N N . PHE A 1 193 ? 11.992 -18.844 -13.352 1 96.5 193 PHE A N 1
ATOM 1481 C CA . PHE A 1 193 ? 11.023 -19.938 -13.258 1 96.5 193 PHE A CA 1
ATOM 1482 C C . PHE A 1 193 ? 9.664 -19.5 -13.781 1 96.5 193 PHE A C 1
ATOM 1484 O O . PHE A 1 193 ? 8.695 -19.422 -13.023 1 96.5 193 PHE A O 1
ATOM 1491 N N . PRO A 1 194 ? 9.617 -19.312 -15.094 1 97.06 194 PRO A N 1
ATOM 1492 C CA . PRO A 1 194 ? 8.336 -18.891 -15.656 1 97.06 194 PRO A CA 1
ATOM 1493 C C . PRO A 1 194 ? 7.188 -19.828 -15.289 1 97.06 194 PRO A C 1
ATOM 1495 O O . PRO A 1 194 ? 7.363 -21.047 -15.305 1 97.06 194 PRO A O 1
ATOM 1498 N N . ALA A 1 195 ? 6.027 -19.281 -14.953 1 98.06 195 ALA A N 1
ATOM 1499 C CA . ALA A 1 195 ? 4.871 -20.031 -14.484 1 98.06 195 ALA A CA 1
ATOM 1500 C C . ALA A 1 195 ? 3.58 -19.25 -14.672 1 98.06 195 ALA A C 1
ATOM 1502 O O . ALA A 1 195 ? 3.607 -18.016 -14.742 1 98.06 195 ALA A O 1
ATOM 1503 N N . ARG A 1 196 ? 2.564 -19.938 -14.867 1 97.81 196 ARG A N 1
ATOM 1504 C CA . ARG A 1 196 ? 1.234 -19.359 -14.742 1 97.81 196 ARG A CA 1
ATOM 1505 C C . ARG A 1 196 ? 0.714 -19.484 -13.312 1 97.81 196 ARG A C 1
ATOM 1507 O O . ARG A 1 196 ? 0.646 -20.578 -12.766 1 97.81 196 ARG A O 1
ATOM 1514 N N . VAL A 1 197 ? 0.378 -18.328 -12.75 1 98.31 197 VAL A N 1
ATOM 1515 C CA . VAL A 1 197 ? -0.024 -18.344 -11.352 1 98.31 197 VAL A CA 1
ATOM 1516 C C . VAL A 1 197 ? -1.441 -17.781 -11.219 1 98.31 197 VAL A C 1
ATOM 1518 O O . VAL A 1 197 ? -1.762 -16.734 -11.789 1 98.31 197 VAL A O 1
ATOM 1521 N N . THR A 1 198 ? -2.342 -18.453 -10.492 1 97.25 198 THR A N 1
ATOM 1522 C CA . THR A 1 198 ? -3.721 -18.031 -10.281 1 97.25 198 THR A CA 1
ATOM 1523 C C . THR A 1 198 ? -4.102 -18.141 -8.812 1 97.25 198 THR A C 1
ATOM 1525 O O . THR A 1 198 ? -3.465 -18.875 -8.055 1 97.25 198 THR A O 1
ATOM 1528 N N . ALA A 1 199 ? -5.098 -17.359 -8.484 1 97.38 199 ALA A N 1
ATOM 1529 C CA . ALA A 1 199 ? -5.59 -17.375 -7.109 1 97.38 199 ALA A CA 1
ATOM 1530 C C . ALA A 1 199 ? -6.973 -18.016 -7.027 1 97.38 199 ALA A C 1
ATOM 1532 O O . ALA A 1 199 ? -7.832 -17.766 -7.879 1 97.38 199 ALA A O 1
ATOM 1533 N N . HIS A 1 200 ? -7.152 -18.859 -5.984 1 94.94 200 HIS A N 1
ATOM 1534 C CA . HIS A 1 200 ? -8.422 -19.547 -5.781 1 94.94 200 HIS A CA 1
ATOM 1535 C C . HIS A 1 200 ? -8.867 -19.469 -4.324 1 94.94 200 HIS A C 1
ATOM 1537 O O . HIS A 1 200 ? -8.109 -19.828 -3.422 1 94.94 200 HIS A O 1
ATOM 1543 N N . ALA A 1 201 ? -10.141 -18.969 -4.164 1 92.56 201 ALA A N 1
ATOM 1544 C CA . ALA A 1 201 ? -10.711 -18.969 -2.818 1 92.56 201 ALA A CA 1
ATOM 1545 C C . ALA A 1 201 ? -11.094 -20.375 -2.385 1 92.56 201 ALA A C 1
ATOM 1547 O O . ALA A 1 201 ? -11.789 -21.094 -3.111 1 92.56 201 ALA A O 1
ATOM 1548 N N . VAL A 1 202 ? -10.578 -20.797 -1.249 1 93.5 202 VAL A N 1
ATOM 1549 C CA . VAL A 1 202 ? -10.906 -22.094 -0.669 1 93.5 202 VAL A CA 1
ATOM 1550 C C . VAL A 1 202 ? -11.32 -21.922 0.791 1 93.5 202 VAL A C 1
ATOM 1552 O O . VAL A 1 202 ? -10.641 -22.406 1.697 1 93.5 202 VAL A O 1
ATOM 1555 N N . PRO A 1 203 ? -12.523 -21.266 1 1 92.5 203 PRO A N 1
ATOM 1556 C CA . PRO A 1 203 ? -12.938 -20.906 2.359 1 92.5 203 PRO A CA 1
ATOM 1557 C C . PRO A 1 203 ? -13.195 -22.141 3.23 1 92.5 203 PRO A C 1
ATOM 1559 O O . PRO A 1 203 ? -13.641 -23.172 2.729 1 92.5 203 PRO A O 1
ATOM 1562 N N . THR A 1 204 ? -12.789 -22.078 4.434 1 94.75 204 THR A N 1
ATOM 1563 C CA . THR A 1 204 ? -13.188 -23 5.496 1 94.75 204 THR A CA 1
ATOM 1564 C C . THR A 1 204 ? -13.969 -22.266 6.582 1 94.75 204 THR A C 1
ATOM 1566 O O . THR A 1 204 ? -14.031 -21.031 6.59 1 94.75 204 THR A O 1
ATOM 1569 N N . ASP A 1 205 ? -14.641 -22.953 7.469 1 94.62 205 ASP A N 1
ATOM 1570 C CA . ASP A 1 205 ? -15.391 -22.328 8.555 1 94.62 205 ASP A CA 1
ATOM 1571 C C . ASP A 1 205 ? -14.484 -21.469 9.422 1 94.62 205 ASP A C 1
ATOM 1573 O O . ASP A 1 205 ? -14.867 -20.359 9.82 1 94.62 205 ASP A O 1
ATOM 1577 N N . ALA A 1 206 ? -13.289 -21.953 9.656 1 95.19 206 ALA A N 1
ATOM 1578 C CA . ALA A 1 206 ? -12.344 -21.234 10.508 1 95.19 206 ALA A CA 1
ATOM 1579 C C . ALA A 1 206 ? -11.727 -20.062 9.773 1 95.19 206 ALA A C 1
ATOM 1581 O O . ALA A 1 206 ? -11.383 -19.047 10.391 1 95.19 206 ALA A O 1
ATOM 1582 N N . TYR A 1 207 ? -11.594 -20.203 8.492 1 95.12 207 TYR A N 1
ATOM 1583 C CA . TYR A 1 207 ? -10.945 -19.188 7.676 1 95.12 207 TYR A CA 1
ATOM 1584 C C . TYR A 1 207 ? -11.75 -18.906 6.414 1 95.12 207 TYR A C 1
ATOM 1586 O O . TYR A 1 207 ? -11.422 -19.406 5.336 1 95.12 207 TYR A O 1
ATOM 1594 N N . PRO A 1 208 ? -12.68 -17.984 6.523 1 91.12 208 PRO A N 1
ATOM 1595 C CA . PRO A 1 208 ? -13.594 -17.734 5.41 1 91.12 208 PRO A CA 1
ATOM 1596 C C . PRO A 1 208 ? -12.898 -17.125 4.199 1 91.12 208 PRO A C 1
ATOM 1598 O O . PRO A 1 208 ? -13.391 -17.234 3.072 1 91.12 208 PRO A O 1
ATOM 1601 N N . ASP A 1 209 ? -11.688 -16.531 4.445 1 91.69 209 ASP A N 1
ATOM 1602 C CA . ASP A 1 209 ? -11.023 -15.844 3.34 1 91.69 209 ASP A CA 1
ATOM 1603 C C . ASP A 1 209 ? -9.836 -16.656 2.824 1 91.69 209 ASP A C 1
ATOM 1605 O O . ASP A 1 209 ? -9.016 -16.141 2.053 1 91.69 209 ASP A O 1
ATOM 1609 N N . ARG A 1 210 ? -9.781 -17.891 3.254 1 95.19 210 ARG A N 1
ATOM 1610 C CA . ARG A 1 210 ? -8.633 -18.719 2.871 1 95.19 210 ARG A CA 1
ATOM 1611 C C . ARG A 1 210 ? -8.484 -18.766 1.355 1 95.19 210 ARG A C 1
ATOM 1613 O O . ARG A 1 210 ? -9.469 -18.922 0.632 1 95.19 210 ARG A O 1
ATOM 1620 N N . THR A 1 211 ? -7.23 -18.609 0.9 1 96.19 211 THR A N 1
ATOM 1621 C CA . THR A 1 211 ? -6.941 -18.562 -0.529 1 96.19 211 THR A CA 1
ATOM 1622 C C . THR A 1 211 ? -5.738 -19.438 -0.871 1 96.19 211 THR A C 1
ATOM 1624 O O . THR A 1 211 ? -4.777 -19.5 -0.102 1 96.19 211 THR A O 1
ATOM 1627 N N . THR A 1 212 ? -5.812 -20.109 -1.972 1 96.88 212 THR A N 1
ATOM 1628 C CA . THR A 1 212 ? -4.707 -20.906 -2.494 1 96.88 212 THR A CA 1
ATOM 1629 C C . THR A 1 212 ? -4.195 -20.328 -3.807 1 96.88 212 THR A C 1
ATOM 1631 O O . THR A 1 212 ? -4.973 -20.078 -4.73 1 96.88 212 THR A O 1
ATOM 1634 N N . ILE A 1 213 ? -2.908 -20.078 -3.824 1 97.75 213 ILE A N 1
ATOM 1635 C CA . ILE A 1 213 ? -2.217 -19.672 -5.043 1 97.75 213 ILE A CA 1
ATOM 1636 C C . ILE A 1 213 ? -1.72 -20.906 -5.793 1 97.75 213 ILE A C 1
ATOM 1638 O O . ILE A 1 213 ? -0.932 -21.688 -5.262 1 97.75 213 ILE A O 1
ATOM 1642 N N . LEU A 1 214 ? -2.221 -21.094 -6.969 1 97.44 214 LEU A N 1
ATOM 1643 C CA . LEU A 1 214 ? -1.827 -22.219 -7.809 1 97.44 214 LEU A CA 1
ATOM 1644 C C . LEU A 1 214 ? -0.734 -21.812 -8.789 1 97.44 214 LEU A C 1
ATOM 1646 O O . LEU A 1 214 ? -0.906 -20.859 -9.555 1 97.44 214 LEU A O 1
ATOM 1650 N N . ILE A 1 215 ? 0.37 -22.531 -8.75 1 97.81 215 ILE A N 1
ATOM 1651 C CA . ILE A 1 215 ? 1.519 -22.281 -9.609 1 97.81 215 ILE A CA 1
ATOM 1652 C C . ILE A 1 215 ? 1.661 -23.406 -10.633 1 97.81 215 ILE A C 1
ATOM 1654 O O . ILE A 1 215 ? 1.88 -24.562 -10.266 1 97.81 215 ILE A O 1
ATOM 1658 N N . LYS A 1 216 ? 1.516 -23.094 -11.844 1 97.31 216 LYS A N 1
ATOM 1659 C CA . LYS A 1 216 ? 1.77 -24.031 -12.93 1 97.31 216 LYS A CA 1
ATOM 1660 C C . LYS A 1 216 ? 3.033 -23.656 -13.703 1 97.31 216 LYS A C 1
ATOM 1662 O O . LYS A 1 216 ? 3.041 -22.688 -14.461 1 97.31 216 LYS A O 1
ATOM 1667 N N . LEU A 1 217 ? 4.078 -24.469 -13.562 1 96.19 217 LEU A N 1
ATOM 1668 C CA . LEU A 1 217 ? 5.387 -24.156 -14.125 1 96.19 217 LEU A CA 1
ATOM 1669 C C . LEU A 1 217 ? 5.43 -24.453 -15.617 1 96.19 217 LEU A C 1
ATOM 1671 O O . LEU A 1 217 ? 4.801 -25.406 -16.078 1 96.19 217 LEU A O 1
ATOM 1675 N N . ASP A 1 218 ? 6.168 -23.672 -16.234 1 95.94 218 ASP A N 1
ATOM 1676 C CA . ASP A 1 218 ? 6.395 -23.891 -17.656 1 95.94 218 ASP A CA 1
ATOM 1677 C C . ASP A 1 218 ? 7.145 -25.188 -17.906 1 95.94 218 ASP A C 1
ATOM 1679 O O . ASP A 1 218 ? 7.965 -25.609 -17.078 1 95.94 218 ASP A O 1
ATOM 1683 N N . LYS A 1 219 ? 6.984 -25.719 -19.062 1 93.31 219 LYS A N 1
ATOM 1684 C CA . LYS A 1 219 ? 7.625 -26.984 -19.438 1 93.31 219 LYS A CA 1
ATOM 1685 C C . LYS A 1 219 ? 9.148 -26.844 -19.422 1 93.31 219 LYS A C 1
ATOM 1687 O O . LYS A 1 219 ? 9.852 -27.797 -19.047 1 93.31 219 LYS A O 1
ATOM 1692 N N . SER A 1 220 ? 9.57 -25.703 -19.812 1 93.12 220 SER A N 1
ATOM 1693 C CA . SER A 1 220 ? 11.008 -25.469 -19.859 1 93.12 220 SER A CA 1
ATOM 1694 C C . SER A 1 220 ? 11.633 -25.594 -18.484 1 93.12 220 SER A C 1
ATOM 1696 O O . SER A 1 220 ? 12.773 -26.047 -18.344 1 93.12 220 SER A O 1
ATOM 1698 N N . VAL A 1 221 ? 10.906 -25.203 -17.453 1 92.5 221 VAL A N 1
ATOM 1699 C CA . VAL A 1 221 ? 11.406 -25.266 -16.078 1 92.5 221 VAL A CA 1
ATOM 1700 C C . VAL A 1 221 ? 11.492 -26.719 -15.625 1 92.5 221 VAL A C 1
ATOM 1702 O O . VAL A 1 221 ? 12.484 -27.125 -15.023 1 92.5 221 VAL A O 1
ATOM 1705 N N . MET A 1 222 ? 10.555 -27.469 -15.977 1 90.06 222 MET A N 1
ATOM 1706 C CA . MET A 1 222 ? 10.516 -28.875 -15.57 1 90.06 222 MET A CA 1
ATOM 1707 C C . MET A 1 222 ? 11.625 -29.672 -16.266 1 90.06 222 MET A C 1
ATOM 1709 O O . MET A 1 222 ? 12.258 -30.531 -15.648 1 90.06 222 MET A O 1
ATOM 1713 N N . GLU A 1 223 ? 11.82 -29.375 -17.484 1 90.62 223 GLU A N 1
ATOM 1714 C CA . GLU A 1 223 ? 12.875 -30.031 -18.25 1 90.62 223 GLU A CA 1
ATOM 1715 C C . GLU A 1 223 ? 14.25 -29.75 -17.641 1 90.62 223 GLU A C 1
ATOM 1717 O O . GLU A 1 223 ? 15.086 -30.656 -17.547 1 90.62 223 GLU A O 1
ATOM 1722 N N . ARG A 1 224 ? 14.398 -28.547 -17.25 1 89.25 224 ARG A N 1
ATOM 1723 C CA . ARG A 1 224 ? 15.664 -28.172 -16.625 1 89.25 224 ARG A CA 1
ATOM 1724 C C . ARG A 1 224 ? 15.844 -28.891 -15.289 1 89.25 224 ARG A C 1
ATOM 1726 O O . ARG A 1 224 ? 16.938 -29.344 -14.961 1 89.25 224 ARG A O 1
ATOM 1733 N N . GLU A 1 225 ? 14.867 -28.953 -14.602 1 86.81 225 GLU A N 1
ATOM 1734 C CA . GLU A 1 225 ? 14.914 -29.609 -13.305 1 86.81 225 GLU A CA 1
ATOM 1735 C C . GLU A 1 225 ? 15.266 -31.094 -13.461 1 86.81 225 GLU A C 1
ATOM 1737 O O . GLU A 1 225 ? 16.047 -31.641 -12.68 1 86.81 225 GLU A O 1
ATOM 1742 N N . VAL A 1 226 ? 14.664 -31.75 -14.391 1 84.12 226 VAL A N 1
ATOM 1743 C CA . VAL A 1 226 ? 14.938 -33.156 -14.664 1 84.12 226 VAL A CA 1
ATOM 1744 C C . VAL A 1 226 ? 16.406 -33.312 -15.07 1 84.12 226 VAL A C 1
ATOM 1746 O O . VAL A 1 226 ? 17.078 -34.25 -14.617 1 84.12 226 VAL A O 1
ATOM 1749 N N . ALA A 1 227 ? 16.859 -32.375 -15.812 1 87.25 227 ALA A N 1
ATOM 1750 C CA . ALA A 1 227 ? 18.234 -32.438 -16.297 1 87.25 227 ALA A CA 1
ATOM 1751 C C . ALA A 1 227 ? 19.219 -32.281 -15.148 1 87.25 227 ALA A C 1
ATOM 1753 O O . ALA A 1 227 ? 20.328 -32.812 -15.188 1 87.25 227 ALA A O 1
ATOM 1754 N N . MET A 1 228 ? 18.844 -31.609 -14.133 1 85 228 MET A N 1
ATOM 1755 C CA . MET A 1 228 ? 19.719 -31.344 -13 1 85 228 MET A CA 1
ATOM 1756 C C . MET A 1 228 ? 19.562 -32.406 -11.93 1 85 228 MET A C 1
ATOM 1758 O O . MET A 1 228 ? 20.172 -32.312 -10.859 1 85 228 MET A O 1
ATOM 1762 N N . GLY A 1 229 ? 18.828 -33.375 -12.219 1 75.31 229 GLY A N 1
ATOM 1763 C CA . GLY A 1 229 ? 18.688 -34.5 -11.312 1 75.31 229 GLY A CA 1
ATOM 1764 C C . GLY A 1 229 ? 17.531 -34.344 -10.344 1 75.31 229 GLY A C 1
ATOM 1765 O O . GLY A 1 229 ? 17.531 -34.969 -9.273 1 75.31 229 GLY A O 1
ATOM 1766 N N . GLY A 1 230 ? 16.734 -33.406 -10.672 1 62.59 230 GLY A N 1
ATOM 1767 C CA . GLY A 1 230 ? 15.539 -33.281 -9.852 1 62.59 230 GLY A CA 1
ATOM 1768 C C . GLY A 1 230 ? 14.5 -34.344 -10.195 1 62.59 230 GLY A C 1
ATOM 1769 O O . GLY A 1 230 ? 14.719 -35.188 -11.062 1 62.59 230 GLY A O 1
ATOM 1770 N N . PRO A 1 231 ? 13.359 -34.562 -9.562 1 57.84 231 PRO A N 1
ATOM 1771 C CA . PRO A 1 231 ? 12.383 -35.625 -9.836 1 57.84 231 PRO A CA 1
ATOM 1772 C C . PRO A 1 231 ? 11.797 -35.531 -11.242 1 57.84 231 PRO A C 1
ATOM 1774 O O . PRO A 1 231 ? 11.805 -34.469 -11.844 1 57.84 231 PRO A O 1
ATOM 1777 N N . MET B 1 1 ? -29.062 1.777 -10.078 1 19.28 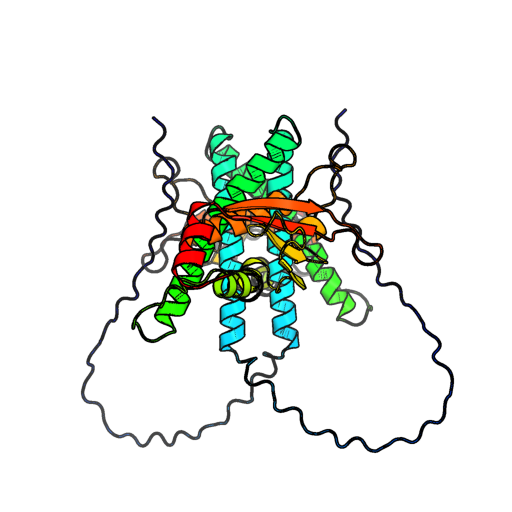1 MET B N 1
ATOM 1778 C CA . MET B 1 1 ? -28.391 2.549 -9.031 1 19.28 1 MET B CA 1
ATOM 1779 C C . MET B 1 1 ? -27.359 1.7 -8.312 1 19.28 1 MET B C 1
ATOM 1781 O O . MET B 1 1 ? -27.688 0.666 -7.734 1 19.28 1 MET B O 1
ATOM 1785 N N . ALA B 1 2 ? -26.094 1.721 -8.836 1 23.78 2 ALA B N 1
ATOM 1786 C CA . ALA B 1 2 ? -25 0.815 -8.469 1 23.78 2 ALA B CA 1
ATOM 1787 C C . ALA B 1 2 ? -24.719 0.89 -6.969 1 23.78 2 ALA B C 1
ATOM 1789 O O . ALA B 1 2 ? -24.609 1.981 -6.406 1 23.78 2 ALA B O 1
ATOM 1790 N N . SER B 1 3 ? -25.266 -0.069 -6.16 1 25.23 3 SER B N 1
ATOM 1791 C CA . SER B 1 3 ? -25.156 -0.181 -4.707 1 25.23 3 SER B CA 1
ATOM 1792 C C . SER B 1 3 ? -23.703 -0.017 -4.25 1 25.23 3 SER B C 1
ATOM 1794 O O . SER B 1 3 ? -22.797 -0.577 -4.852 1 25.23 3 SER B O 1
ATOM 1796 N N . PRO B 1 4 ? -23.438 1.021 -3.514 1 27.69 4 PRO B N 1
ATOM 1797 C CA . PRO B 1 4 ? -22.094 1.432 -3.08 1 27.69 4 PRO B CA 1
ATOM 1798 C C . PRO B 1 4 ? -21.375 0.34 -2.303 1 27.69 4 PRO B C 1
ATOM 1800 O O . PRO B 1 4 ? -22 -0.511 -1.678 1 27.69 4 PRO B O 1
ATOM 1803 N N . TRP B 1 5 ? -20.328 -0.112 -2.809 1 30.16 5 TRP B N 1
ATOM 1804 C CA . TRP B 1 5 ? -19.359 -1.024 -2.229 1 30.16 5 TRP B CA 1
ATOM 1805 C C . TRP B 1 5 ? -19.031 -0.634 -0.79 1 30.16 5 TRP B C 1
ATOM 1807 O O . TRP B 1 5 ? -18.562 0.477 -0.532 1 30.16 5 TRP B O 1
ATOM 1817 N N . THR B 1 6 ? -20.062 -0.739 0.134 1 25.52 6 THR B N 1
ATOM 1818 C CA . THR B 1 6 ? -19.688 -0.404 1.507 1 25.52 6 THR B CA 1
ATOM 1819 C C . THR B 1 6 ? -18.703 -1.42 2.066 1 25.52 6 THR B C 1
ATOM 1821 O O . THR B 1 6 ? -18.984 -2.619 2.107 1 25.52 6 THR B O 1
ATOM 1824 N N . ALA B 1 7 ? -17.547 -1.198 1.979 1 27.12 7 ALA B N 1
ATOM 1825 C CA . ALA B 1 7 ? -16.531 -1.993 2.682 1 27.12 7 ALA B CA 1
ATOM 1826 C C . ALA B 1 7 ? -16.859 -2.088 4.172 1 27.12 7 ALA B C 1
ATOM 1828 O O . ALA B 1 7 ? -16.672 -1.124 4.914 1 27.12 7 ALA B O 1
ATOM 1829 N N . ALA B 1 8 ? -17.969 -2.732 4.484 1 25 8 ALA B N 1
ATOM 1830 C CA . ALA B 1 8 ? -18.234 -2.961 5.902 1 25 8 ALA B CA 1
ATOM 1831 C C . ALA B 1 8 ? -17.094 -3.758 6.543 1 25 8 ALA B C 1
ATOM 1833 O O . ALA B 1 8 ? -16.75 -4.852 6.082 1 25 8 ALA B O 1
ATOM 1834 N N . TYR B 1 9 ? -16.203 -3.072 7.008 1 25.27 9 TYR B N 1
ATOM 1835 C CA . TYR B 1 9 ? -15.125 -3.67 7.77 1 25.27 9 TYR B CA 1
ATOM 1836 C C . TYR B 1 9 ? -15.656 -4.391 9.008 1 25.27 9 TYR B C 1
ATOM 1838 O O . TYR B 1 9 ? -16.328 -3.787 9.844 1 25.27 9 TYR B O 1
ATOM 1846 N N . ALA B 1 10 ? -16.047 -5.648 8.844 1 26.62 10 ALA B N 1
ATOM 1847 C CA . ALA B 1 10 ? -16.5 -6.434 9.984 1 26.62 10 ALA B CA 1
ATOM 1848 C C . ALA B 1 10 ? -15.438 -6.496 11.078 1 26.62 10 ALA B C 1
ATOM 1850 O O . ALA B 1 10 ? -14.328 -6.973 10.844 1 26.62 10 ALA B O 1
ATOM 1851 N N . VAL B 1 11 ? -15.391 -5.539 11.992 1 25.77 11 VAL B N 1
ATOM 1852 C CA . VAL B 1 11 ? -14.586 -5.637 13.203 1 25.77 11 VAL B CA 1
ATOM 1853 C C . VAL B 1 11 ? -15.039 -6.84 14.031 1 25.77 11 VAL B C 1
ATOM 1855 O O . VAL B 1 11 ? -16.172 -6.879 14.508 1 25.77 11 VAL B O 1
ATOM 1858 N N . SER B 1 12 ? -14.68 -8.016 13.719 1 24.34 12 SER B N 1
ATOM 1859 C CA . SER B 1 12 ? -15.055 -9.195 14.492 1 24.34 12 SER B CA 1
ATOM 1860 C C . SER B 1 12 ? -14.625 -9.062 15.953 1 24.34 12 SER B C 1
ATOM 1862 O O . SER B 1 12 ? -13.469 -8.727 16.234 1 24.34 12 SER B O 1
ATOM 1864 N N . SER B 1 13 ? -15.508 -8.711 16.875 1 24.3 13 SER B N 1
ATOM 1865 C CA . SER B 1 13 ? -15.359 -8.695 18.328 1 24.3 13 SER B CA 1
ATOM 1866 C C . SER B 1 13 ? -14.906 -10.062 18.844 1 24.3 13 SER B C 1
ATOM 1868 O O . SER B 1 13 ? -15.414 -11.094 18.406 1 24.3 13 SER B O 1
ATOM 1870 N N . PRO B 1 14 ? -13.789 -10.078 19.484 1 23.83 14 PRO B N 1
ATOM 1871 C CA . PRO B 1 14 ? -13.234 -11.305 20.047 1 23.83 14 PRO B CA 1
ATOM 1872 C C . PRO B 1 14 ? -14.18 -11.953 21.062 1 23.83 14 PRO B C 1
ATOM 1874 O O . PRO B 1 14 ? -14.789 -11.258 21.875 1 23.83 14 PRO B O 1
ATOM 1877 N N . ARG B 1 15 ? -14.859 -12.984 20.688 1 21.45 15 ARG B N 1
ATOM 1878 C CA . ARG B 1 15 ? -15.719 -13.734 21.594 1 21.45 15 ARG B CA 1
ATOM 1879 C C . ARG B 1 15 ? -14.945 -14.18 22.828 1 21.45 15 ARG B C 1
ATOM 1881 O O . ARG B 1 15 ? -13.922 -14.852 22.719 1 21.45 15 ARG B O 1
ATOM 1888 N N . ALA B 1 16 ? -15.094 -13.492 23.953 1 22.92 16 ALA B N 1
ATOM 1889 C CA . ALA B 1 16 ? -14.602 -13.797 25.297 1 22.92 16 ALA B CA 1
ATOM 1890 C C . ALA B 1 16 ? -15.055 -15.18 25.75 1 22.92 16 ALA B C 1
ATOM 1892 O O . ALA B 1 16 ? -16.234 -15.398 26.016 1 22.92 16 ALA B O 1
ATOM 1893 N N . SER B 1 17 ? -14.742 -16.328 25.047 1 20.91 17 SER B N 1
ATOM 1894 C CA . SER B 1 17 ? -15.234 -17.562 25.641 1 20.91 17 SER B CA 1
ATOM 1895 C C . SER B 1 17 ? -14.617 -17.812 27.016 1 20.91 17 SER B C 1
ATOM 1897 O O . SER B 1 17 ? -13.398 -17.938 27.141 1 20.91 17 SER B O 1
ATOM 1899 N N . VAL B 1 18 ? -15.203 -17.328 28.078 1 22.08 18 VAL B N 1
ATOM 1900 C CA . VAL B 1 18 ? -14.859 -17.484 29.484 1 22.08 18 VAL B CA 1
ATOM 1901 C C . VAL B 1 18 ? -14.977 -18.953 29.891 1 22.08 18 VAL B C 1
ATOM 1903 O O . VAL B 1 18 ? -16.078 -19.484 30.016 1 22.08 18 VAL B O 1
ATOM 1906 N N . SER B 1 19 ? -14.398 -19.938 29.172 1 21.38 19 SER B N 1
ATOM 1907 C CA . SER B 1 19 ? -14.664 -21.25 29.734 1 21.38 19 SER B CA 1
ATOM 1908 C C . SER B 1 19 ? -14.094 -21.375 31.141 1 21.38 19 SER B C 1
ATOM 1910 O O . SER B 1 19 ? -12.922 -21.078 31.375 1 21.38 19 SER B O 1
ATOM 1912 N N . LEU B 1 20 ? -14.969 -21.422 32.156 1 22.33 20 LEU B N 1
ATOM 1913 C CA . LEU B 1 20 ? -14.852 -21.562 33.594 1 22.33 20 LEU B CA 1
ATOM 1914 C C . LEU B 1 20 ? -14.172 -22.891 33.969 1 22.33 20 LEU B C 1
ATOM 1916 O O . LEU B 1 20 ? -14.203 -23.297 35.125 1 22.33 20 LEU B O 1
ATOM 1920 N N . MET B 1 21 ? -13.305 -23.531 33.156 1 21.72 21 MET B N 1
ATOM 1921 C CA . MET B 1 21 ? -13.047 -24.906 33.562 1 21.72 21 MET B CA 1
ATOM 1922 C C . MET B 1 21 ? -12.359 -24.938 34.938 1 21.72 21 MET B C 1
ATOM 1924 O O . MET B 1 21 ? -11.406 -24.188 35.156 1 21.72 21 MET B O 1
ATOM 1928 N N . GLY B 1 22 ? -13 -25.578 36 1 20.17 22 GLY B N 1
ATOM 1929 C CA . GLY B 1 22 ? -12.867 -25.797 37.438 1 20.17 22 GLY B CA 1
ATOM 1930 C C . GLY B 1 22 ? -11.516 -26.359 37.812 1 20.17 22 GLY B C 1
ATOM 1931 O O . GLY B 1 22 ? -10.82 -25.797 38.656 1 20.17 22 GLY B O 1
ATOM 1932 N N . THR B 1 23 ? -11.43 -27.766 38 1 21.77 23 THR B N 1
ATOM 1933 C CA . THR B 1 23 ? -11.039 -28.406 39.25 1 21.77 23 THR B CA 1
ATOM 1934 C C . THR B 1 23 ? -9.523 -28.594 39.312 1 21.77 23 THR B C 1
ATOM 1936 O O . THR B 1 23 ? -8.969 -28.766 40.406 1 21.77 23 THR B O 1
ATOM 1939 N N . ASP B 1 24 ? -8.766 -28.891 38.188 1 20.64 24 ASP B N 1
ATOM 1940 C CA . ASP B 1 24 ? -7.793 -29.953 38.344 1 20.64 24 ASP B CA 1
ATOM 1941 C C . ASP B 1 24 ? -6.664 -29.531 39.281 1 20.64 24 ASP B C 1
ATOM 1943 O O . ASP B 1 24 ? -6.449 -28.328 39.5 1 20.64 24 ASP B O 1
ATOM 1947 N N . GLY B 1 25 ? -5.898 -30.656 39.875 1 22.19 25 GLY B N 1
ATOM 1948 C CA . GLY B 1 25 ? -4.914 -31.078 40.875 1 22.19 25 GLY B CA 1
ATOM 1949 C C . GLY B 1 25 ? -3.578 -30.375 40.719 1 22.19 25 GLY B C 1
ATOM 1950 O O . GLY B 1 25 ? -3.27 -29.859 39.625 1 22.19 25 GLY B O 1
ATOM 1951 N N . ALA B 1 26 ? -2.898 -30.172 41.844 1 23.62 26 ALA B N 1
ATOM 1952 C CA . ALA B 1 26 ? -1.761 -29.375 42.312 1 23.62 26 ALA B CA 1
ATOM 1953 C C . ALA B 1 26 ? -0.461 -29.859 41.688 1 23.62 26 ALA B C 1
ATOM 1955 O O . ALA B 1 26 ? 0.613 -29.734 42.281 1 23.62 26 ALA B O 1
ATOM 1956 N N . ARG B 1 27 ? -0.534 -30.609 40.469 1 22.48 27 ARG B N 1
ATOM 1957 C CA . ARG B 1 27 ? 0.807 -31.125 40.25 1 22.48 27 ARG B CA 1
ATOM 1958 C C . ARG B 1 27 ? 1.837 -30.016 40.219 1 22.48 27 ARG B C 1
ATOM 1960 O O . ARG B 1 27 ? 1.562 -28.922 39.688 1 22.48 27 ARG B O 1
ATOM 1967 N N . ARG B 1 28 ? 2.783 -30.094 41.156 1 24.19 28 ARG B N 1
ATOM 1968 C CA . ARG B 1 28 ? 3.967 -29.297 41.438 1 24.19 28 ARG B CA 1
ATOM 1969 C C . ARG B 1 28 ? 4.809 -29.078 40.188 1 24.19 28 ARG B C 1
ATOM 1971 O O . ARG B 1 28 ? 5.367 -30.016 39.625 1 24.19 28 ARG B O 1
ATOM 1978 N N . ALA B 1 29 ? 4.301 -28.266 39.281 1 22.92 29 ALA B N 1
ATOM 1979 C CA . ALA B 1 29 ? 5.023 -27.906 38.062 1 22.92 29 ALA B CA 1
ATOM 1980 C C . ALA B 1 29 ? 6.418 -27.375 38.375 1 22.92 29 ALA B C 1
ATOM 1982 O O . ALA B 1 29 ? 6.559 -26.359 39.031 1 22.92 29 ALA B O 1
ATOM 1983 N N . SER B 1 30 ? 7.266 -28.297 38.812 1 26.23 30 SER B N 1
ATOM 1984 C CA . SER B 1 30 ? 8.641 -27.812 38.875 1 26.23 30 SER B CA 1
ATOM 1985 C C . SER B 1 30 ? 9.023 -27.109 37.562 1 26.23 30 SER B C 1
ATOM 1987 O O . SER B 1 30 ? 9.062 -27.734 36.5 1 26.23 30 SER B O 1
ATOM 1989 N N . ALA B 1 31 ? 8.43 -25.953 37.344 1 26.08 31 ALA B N 1
ATOM 1990 C CA . ALA B 1 31 ? 8.68 -25.078 36.188 1 26.08 31 ALA B CA 1
ATOM 1991 C C . ALA B 1 31 ? 10.172 -24.812 36 1 26.08 31 ALA B C 1
ATOM 1993 O O . ALA B 1 31 ? 10.773 -24.078 36.812 1 26.08 31 ALA B O 1
ATOM 1994 N N . SER B 1 32 ? 10.969 -25.938 35.906 1 30.61 32 SER B N 1
ATOM 1995 C CA . SER B 1 32 ? 12.312 -25.516 35.531 1 30.61 32 SER B CA 1
ATOM 1996 C C . SER B 1 32 ? 12.281 -24.5 34.375 1 30.61 32 SER B C 1
ATOM 1998 O O . SER B 1 32 ? 11.648 -24.75 33.344 1 30.61 32 SER B O 1
ATOM 2000 N N . THR B 1 33 ? 12.156 -23.266 34.75 1 30.69 33 THR B N 1
ATOM 2001 C CA . THR B 1 33 ? 12.211 -22.078 33.875 1 30.69 33 THR B CA 1
ATOM 2002 C C . THR B 1 33 ? 13.422 -22.141 32.969 1 30.69 33 THR B C 1
ATOM 2004 O O . THR B 1 33 ? 14.562 -22.016 33.406 1 30.69 33 THR B O 1
ATOM 2007 N N . THR B 1 34 ? 13.594 -23.188 32.219 1 30 34 THR B N 1
ATOM 2008 C CA . THR B 1 34 ? 14.641 -22.984 31.219 1 30 34 THR B CA 1
ATOM 2009 C C . THR B 1 34 ? 14.508 -21.609 30.578 1 30 34 THR B C 1
ATOM 2011 O O . THR B 1 34 ? 13.43 -21.234 30.109 1 30 34 THR B O 1
ATOM 2014 N N . ALA B 1 35 ? 15.297 -20.594 31.078 1 32.19 35 ALA B N 1
ATOM 2015 C CA . ALA B 1 35 ? 15.516 -19.281 30.484 1 32.19 35 ALA B CA 1
ATOM 2016 C C . ALA B 1 35 ? 15.602 -19.375 28.969 1 32.19 35 ALA B C 1
ATOM 2018 O O . ALA B 1 35 ? 16.469 -20.078 28.438 1 32.19 35 ALA B O 1
ATOM 2019 N N . SER B 1 36 ? 14.516 -19.562 28.344 1 33.69 36 SER B N 1
ATOM 2020 C CA . SER B 1 36 ? 14.477 -19.5 26.891 1 33.69 36 SER B CA 1
ATOM 2021 C C . SER B 1 36 ? 15.414 -18.422 26.359 1 33.69 36 SER B C 1
ATOM 2023 O O . SER B 1 36 ? 15.422 -17.297 26.875 1 33.69 36 SER B O 1
ATOM 2025 N N . ALA B 1 37 ? 16.594 -18.766 25.891 1 35.75 37 ALA B N 1
ATOM 2026 C CA . ALA B 1 37 ? 17.594 -17.906 25.266 1 35.75 37 ALA B CA 1
ATOM 2027 C C . ALA B 1 37 ? 16.938 -16.719 24.578 1 35.75 37 ALA B C 1
ATOM 2029 O O . ALA B 1 37 ? 15.867 -16.844 23.984 1 35.75 37 ALA B O 1
ATOM 2030 N N . PRO B 1 38 ? 17.062 -15.5 25.047 1 37.69 38 PRO B N 1
ATOM 2031 C CA . PRO B 1 38 ? 16.562 -14.297 24.391 1 37.69 38 PRO B CA 1
ATOM 2032 C C . PRO B 1 38 ? 16.656 -14.375 22.875 1 37.69 38 PRO B C 1
ATOM 2034 O O . PRO B 1 38 ? 17.656 -14.859 22.328 1 37.69 38 PRO B O 1
ATOM 2037 N N . ASP B 1 39 ? 15.547 -14.742 22.141 1 37.25 39 ASP B N 1
ATOM 2038 C CA . ASP B 1 39 ? 15.5 -14.891 20.688 1 37.25 39 ASP B CA 1
ATOM 2039 C C . ASP B 1 39 ? 16.344 -13.82 20 1 37.25 39 ASP B C 1
ATOM 2041 O O . ASP B 1 39 ? 16.047 -12.625 20.109 1 37.25 39 ASP B O 1
ATOM 2045 N N . VAL B 1 40 ? 17.578 -13.969 19.984 1 41.5 40 VAL B N 1
ATOM 2046 C CA . VAL B 1 40 ? 18.625 -13.219 19.312 1 41.5 40 VAL B CA 1
ATOM 2047 C C . VAL B 1 40 ? 18.094 -12.656 18 1 41.5 40 VAL B C 1
ATOM 2049 O O . VAL B 1 40 ? 18.578 -11.633 17.516 1 41.5 40 VAL B O 1
ATOM 2052 N N . LEU B 1 41 ? 17.203 -13.344 17.406 1 39.66 41 LEU B N 1
ATOM 2053 C CA . LEU B 1 41 ? 16.734 -12.945 16.078 1 39.66 41 LEU B CA 1
ATOM 2054 C C . LEU B 1 41 ? 15.906 -11.68 16.141 1 39.66 41 LEU B C 1
ATOM 2056 O O . LEU B 1 41 ? 15.562 -11.094 15.109 1 39.66 41 LEU B O 1
ATOM 2060 N N . ASP B 1 42 ? 15.367 -11.352 17.312 1 42.75 42 ASP B N 1
ATOM 2061 C CA . ASP B 1 42 ? 14.555 -10.141 17.422 1 42.75 42 ASP B CA 1
ATOM 2062 C C . ASP B 1 42 ? 15.438 -8.906 17.625 1 42.75 42 ASP B C 1
ATOM 2064 O O . ASP B 1 42 ? 15.18 -8.109 18.531 1 42.75 42 ASP B O 1
ATOM 2068 N N . ARG B 1 43 ? 16.516 -8.828 16.953 1 49.09 43 ARG B N 1
ATOM 2069 C CA . ARG B 1 43 ? 17.438 -7.707 17.094 1 49.09 43 ARG B CA 1
ATOM 2070 C C . ARG B 1 43 ? 16.875 -6.453 16.422 1 49.09 43 ARG B C 1
ATOM 2072 O O . ARG B 1 43 ? 16.141 -6.543 15.438 1 49.09 43 ARG B O 1
ATOM 2079 N N . PRO B 1 44 ? 17.172 -5.332 17.016 1 51.28 44 PRO B N 1
ATOM 2080 C CA . PRO B 1 44 ? 16.812 -4.035 16.422 1 51.28 44 PRO B CA 1
ATOM 2081 C C . PRO B 1 44 ? 17.016 -3.996 14.914 1 51.28 44 PRO B C 1
ATOM 2083 O O . PRO B 1 44 ? 16.266 -3.318 14.203 1 51.28 44 PRO B O 1
ATOM 2086 N N . ARG B 1 45 ? 17.953 -4.719 14.398 1 52.84 45 ARG B N 1
ATOM 2087 C CA . ARG B 1 45 ? 18.234 -4.762 12.969 1 52.84 45 ARG B CA 1
ATOM 2088 C C . ARG B 1 45 ? 17.094 -5.43 12.211 1 52.84 45 ARG B C 1
ATOM 2090 O O . ARG B 1 45 ? 16.719 -4.992 11.117 1 52.84 45 ARG B O 1
ATOM 2097 N N . ASP B 1 46 ? 16.453 -6.344 12.906 1 56.75 46 ASP B N 1
ATOM 2098 C CA . ASP B 1 46 ? 15.383 -7.074 12.242 1 56.75 46 ASP B CA 1
ATOM 2099 C C . ASP B 1 46 ? 14.125 -6.211 12.109 1 56.75 46 ASP B C 1
ATOM 2101 O O . ASP B 1 46 ? 13.438 -6.266 11.094 1 56.75 46 ASP B O 1
ATOM 2105 N N . LYS B 1 47 ? 13.938 -5.383 13.031 1 59.06 47 LYS B N 1
ATOM 2106 C CA . LYS B 1 47 ? 12.789 -4.48 12.977 1 59.06 47 LYS B CA 1
ATOM 2107 C C . LYS B 1 47 ? 12.969 -3.439 11.875 1 59.06 47 LYS B C 1
ATOM 2109 O O . LYS B 1 47 ? 12.031 -3.152 11.125 1 59.06 47 LYS B O 1
ATOM 2114 N N . THR B 1 48 ? 14.117 -2.959 11.859 1 61.88 48 THR B N 1
ATOM 2115 C CA . THR B 1 48 ? 14.414 -1.955 10.844 1 61.88 48 THR B CA 1
ATOM 2116 C C . THR B 1 48 ? 14.234 -2.533 9.445 1 61.88 48 THR B C 1
ATOM 2118 O O . THR B 1 48 ? 13.695 -1.868 8.555 1 61.88 48 THR B O 1
ATOM 2121 N N . ARG B 1 49 ? 14.555 -3.744 9.438 1 62.38 49 ARG B N 1
ATOM 2122 C CA . ARG B 1 49 ? 14.453 -4.395 8.133 1 62.38 49 ARG B CA 1
ATOM 2123 C C . ARG B 1 49 ? 12.992 -4.664 7.773 1 62.38 49 ARG B C 1
ATOM 2125 O O . ARG B 1 49 ? 12.586 -4.48 6.625 1 62.38 49 ARG B O 1
ATOM 2132 N N . ALA B 1 50 ? 12.273 -5.078 8.773 1 62.59 50 ALA B N 1
ATOM 2133 C CA . ALA B 1 50 ? 10.859 -5.359 8.547 1 62.59 50 ALA B CA 1
ATOM 2134 C C . ALA B 1 50 ? 10.102 -4.09 8.164 1 62.59 50 ALA B C 1
ATOM 2136 O O . ALA B 1 50 ? 9.258 -4.113 7.266 1 62.59 50 ALA B O 1
ATOM 2137 N N . ASP B 1 51 ? 10.539 -3.033 8.781 1 64.69 51 ASP B N 1
ATOM 2138 C CA . ASP B 1 51 ? 9.922 -1.743 8.484 1 64.69 51 ASP B CA 1
ATOM 2139 C C . ASP B 1 51 ? 10.25 -1.296 7.059 1 64.69 51 ASP B C 1
ATOM 2141 O O . ASP B 1 51 ? 9.383 -0.763 6.359 1 64.69 51 ASP B O 1
ATOM 2145 N N . GLU B 1 52 ? 11.398 -1.551 6.676 1 66.19 52 GLU B N 1
ATOM 2146 C CA . GLU B 1 52 ? 11.844 -1.141 5.344 1 66.19 52 GLU B CA 1
ATOM 2147 C C . GLU B 1 52 ? 11.109 -1.917 4.254 1 66.19 52 GLU B C 1
ATOM 2149 O O . GLU B 1 52 ? 10.742 -1.351 3.223 1 66.19 52 GLU B O 1
ATOM 2154 N N . VAL B 1 53 ? 10.906 -3.086 4.57 1 62.41 53 VAL B N 1
ATOM 2155 C CA . VAL B 1 53 ? 10.281 -3.949 3.574 1 62.41 53 VAL B CA 1
ATOM 2156 C C . VAL B 1 53 ? 8.812 -3.58 3.416 1 62.41 53 VAL B C 1
ATOM 2158 O O . VAL B 1 53 ? 8.305 -3.469 2.295 1 62.41 53 VAL B O 1
ATOM 2161 N N . SER B 1 54 ? 8.172 -3.236 4.465 1 77.69 54 SER B N 1
ATOM 2162 C CA . SER B 1 54 ? 6.77 -2.822 4.422 1 77.69 54 SER B CA 1
ATOM 2163 C C . SER B 1 54 ? 6.609 -1.495 3.689 1 77.69 54 SER B C 1
ATOM 2165 O O . SER B 1 54 ? 5.668 -1.318 2.912 1 77.69 54 SER B O 1
ATOM 2167 N N . GLN B 1 55 ? 7.621 -0.695 3.797 1 85.94 55 GLN B N 1
ATOM 2168 C CA . GLN B 1 55 ? 7.586 0.601 3.129 1 85.94 55 GLN B CA 1
ATOM 2169 C C . GLN B 1 55 ? 7.715 0.445 1.617 1 85.94 55 GLN B C 1
ATOM 2171 O O . GLN B 1 55 ? 7.012 1.114 0.856 1 85.94 55 GLN B O 1
ATOM 2176 N N . SER B 1 56 ? 8.539 -0.473 1.257 1 87.88 56 SER B N 1
ATOM 2177 C CA . SER B 1 56 ? 8.742 -0.689 -0.172 1 87.88 56 SER B CA 1
ATOM 2178 C C . SER B 1 56 ? 7.488 -1.252 -0.833 1 87.88 56 SER B C 1
ATOM 2180 O O . SER B 1 56 ? 7.129 -0.845 -1.939 1 87.88 56 SER B O 1
ATOM 2182 N N . ALA B 1 57 ? 6.871 -2.164 -0.131 1 89.12 57 ALA B N 1
ATOM 2183 C CA . ALA B 1 57 ? 5.633 -2.727 -0.663 1 89.12 57 ALA B CA 1
ATOM 2184 C C . ALA B 1 57 ? 4.57 -1.646 -0.838 1 89.12 57 ALA B C 1
ATOM 2186 O O . ALA B 1 57 ? 3.854 -1.629 -1.842 1 89.12 57 ALA B O 1
ATOM 2187 N N . LEU B 1 58 ? 4.504 -0.76 0.124 1 91.44 58 LEU B N 1
ATOM 2188 C CA . LEU B 1 58 ? 3.576 0.363 0.046 1 91.44 58 LEU B CA 1
ATOM 2189 C C . LEU B 1 58 ? 3.914 1.267 -1.135 1 91.44 58 LEU B C 1
ATOM 2191 O O . LEU B 1 58 ? 3.025 1.661 -1.895 1 91.44 58 LEU B O 1
ATOM 2195 N N . GLN B 1 59 ? 5.125 1.5 -1.287 1 92.75 59 GLN B N 1
ATOM 2196 C CA . GLN B 1 59 ? 5.586 2.348 -2.381 1 92.75 59 GLN B CA 1
ATOM 2197 C C . GLN B 1 59 ? 5.266 1.721 -3.734 1 92.75 59 GLN B C 1
ATOM 2199 O O . GLN B 1 59 ? 4.801 2.406 -4.648 1 92.75 59 GLN B O 1
ATOM 2204 N N . PHE B 1 60 ? 5.508 0.48 -3.857 1 92.81 60 PHE B N 1
ATOM 2205 C CA . PHE B 1 60 ? 5.305 -0.196 -5.133 1 92.81 60 PHE B CA 1
ATOM 2206 C C . PHE B 1 60 ? 3.824 -0.261 -5.48 1 92.81 60 PHE B C 1
ATOM 2208 O O . PHE B 1 60 ? 3.441 -0.05 -6.633 1 92.81 60 PHE B O 1
ATOM 2215 N N . LEU B 1 61 ? 3.082 -0.582 -4.512 1 93.44 61 LEU B N 1
ATOM 2216 C CA . LEU B 1 61 ? 1.643 -0.594 -4.75 1 93.44 61 LEU B CA 1
ATOM 2217 C C . LEU B 1 61 ? 1.143 0.794 -5.133 1 93.44 61 LEU B C 1
ATOM 2219 O O . LEU B 1 61 ? 0.338 0.935 -6.059 1 93.44 61 LEU B O 1
ATOM 2223 N N . PHE B 1 62 ? 1.591 1.749 -4.457 1 94.56 62 PHE B N 1
ATOM 2224 C CA . PHE B 1 62 ? 1.205 3.123 -4.758 1 94.56 62 PHE B CA 1
ATOM 2225 C C . PHE B 1 62 ? 1.632 3.512 -6.168 1 94.56 62 PHE B C 1
ATOM 2227 O O . PHE B 1 62 ? 0.886 4.18 -6.887 1 94.56 62 PHE B O 1
ATOM 2234 N N . ALA B 1 63 ? 2.773 3.119 -6.488 1 93.25 63 ALA B N 1
ATOM 2235 C CA . ALA B 1 63 ? 3.273 3.406 -7.832 1 93.25 63 ALA B CA 1
ATOM 2236 C C . ALA B 1 63 ? 2.363 2.801 -8.898 1 93.25 63 ALA B C 1
ATOM 2238 O O . ALA B 1 63 ? 2.088 3.432 -9.922 1 93.25 63 ALA B O 1
ATOM 2239 N N . GLU B 1 64 ? 1.924 1.593 -8.656 1 93.25 64 GLU B N 1
ATOM 2240 C CA . GLU B 1 64 ? 0.992 0.959 -9.578 1 93.25 64 GLU B CA 1
ATOM 2241 C C . GLU B 1 64 ? -0.318 1.737 -9.664 1 93.25 64 GLU B C 1
ATOM 2243 O O . GLU B 1 64 ? -0.865 1.925 -10.758 1 93.25 64 GLU B O 1
ATOM 2248 N N . MET B 1 65 ? -0.773 2.154 -8.539 1 93.19 65 MET B N 1
ATOM 2249 C CA . MET B 1 65 ? -2.01 2.928 -8.492 1 93.19 65 MET B CA 1
ATOM 2250 C C . MET B 1 65 ? -1.86 4.238 -9.258 1 93.19 65 MET B C 1
ATOM 2252 O O . MET B 1 65 ? -2.729 4.598 -10.055 1 93.19 65 MET B O 1
ATOM 2256 N N . VAL B 1 66 ? -0.78 4.891 -9.047 1 93 66 VAL B N 1
ATOM 2257 C CA . VAL B 1 66 ? -0.51 6.164 -9.703 1 93 66 VAL B CA 1
ATOM 2258 C C . VAL B 1 66 ? -0.413 5.961 -11.211 1 93 66 VAL B C 1
ATOM 2260 O O . VAL B 1 66 ? -0.982 6.73 -11.992 1 93 66 VAL B O 1
ATOM 2263 N N . SER B 1 67 ? 0.309 4.926 -11.594 1 90.75 67 SER B N 1
ATOM 2264 C CA . SER B 1 67 ? 0.46 4.633 -13.016 1 90.75 67 SER B CA 1
ATOM 2265 C C . SER B 1 67 ? -0.889 4.352 -13.672 1 90.75 67 SER B C 1
ATOM 2267 O O . SER B 1 67 ? -1.153 4.812 -14.781 1 90.75 67 SER B O 1
ATOM 2269 N N . TYR B 1 68 ? -1.666 3.652 -13 1 91.31 68 TYR B N 1
ATOM 2270 C CA . TYR B 1 68 ? -2.982 3.316 -13.531 1 91.31 68 TYR B CA 1
ATOM 2271 C C . TYR B 1 68 ? -3.857 4.559 -13.648 1 91.31 68 TYR B C 1
ATOM 2273 O O . TYR B 1 68 ? -4.527 4.762 -14.664 1 91.31 68 TYR B O 1
ATOM 2281 N N . CYS B 1 69 ? -3.852 5.43 -12.641 1 91.19 69 CYS B N 1
ATOM 2282 C CA . CYS B 1 69 ? -4.691 6.625 -12.586 1 91.19 69 CYS B CA 1
ATOM 2283 C C . CYS B 1 69 ? -4.223 7.664 -13.594 1 91.19 69 CYS B C 1
ATOM 2285 O O . CYS B 1 69 ? -5.039 8.391 -14.164 1 91.19 69 CYS B O 1
ATOM 2287 N N . GLN B 1 70 ? -2.951 7.715 -13.719 1 87.62 70 GLN B N 1
ATOM 2288 C CA . GLN B 1 70 ? -2.357 8.734 -14.578 1 87.62 70 GLN B CA 1
ATOM 2289 C C . GLN B 1 70 ? -2.91 8.648 -16 1 87.62 70 GLN B C 1
ATOM 2291 O O . GLN B 1 70 ? -3.074 9.664 -16.672 1 87.62 70 GLN B O 1
ATOM 2296 N N . GLU B 1 71 ? -3.256 7.469 -16.438 1 85.75 71 GLU B N 1
ATOM 2297 C CA . GLU B 1 71 ? -3.744 7.254 -17.797 1 85.75 71 GLU B CA 1
ATOM 2298 C C . GLU B 1 71 ? -5.207 7.664 -17.938 1 85.75 71 GLU B C 1
ATOM 2300 O O . GLU B 1 71 ? -5.734 7.75 -19.047 1 85.75 71 GLU B O 1
ATOM 2305 N N . ARG B 1 72 ? -5.789 8.062 -16.906 1 87.31 72 ARG B N 1
ATOM 2306 C CA . ARG B 1 72 ? -7.242 8.211 -16.922 1 87.31 72 ARG B CA 1
ATOM 2307 C C . ARG B 1 72 ? -7.656 9.578 -16.391 1 87.31 72 ARG B C 1
ATOM 2309 O O . ARG B 1 72 ? -8.844 9.844 -16.203 1 87.31 72 ARG B O 1
ATOM 2316 N N . VAL B 1 73 ? -6.742 10.391 -16.109 1 87.31 73 VAL B N 1
ATOM 2317 C CA . VAL B 1 73 ? -7.047 11.734 -15.641 1 87.31 73 VAL B CA 1
ATOM 2318 C C . VAL B 1 73 ? -6.664 12.758 -16.703 1 87.31 73 VAL B C 1
ATOM 2320 O O . VAL B 1 73 ? -5.789 12.5 -17.547 1 87.31 73 VAL B O 1
ATOM 2323 N N . SER B 1 74 ? -7.371 13.922 -16.75 1 85.69 74 SER B N 1
ATOM 2324 C CA . SER B 1 74 ? -7.215 14.938 -17.781 1 85.69 74 SER B CA 1
ATOM 2325 C C . SER B 1 74 ? -6.258 16.047 -17.344 1 85.69 74 SER B C 1
ATOM 2327 O O . SER B 1 74 ? -6.117 17.062 -18.031 1 85.69 74 SER B O 1
ATOM 2329 N N . GLY B 1 75 ? -5.457 15.922 -16.438 1 88 75 GLY B N 1
ATOM 2330 C CA . GLY B 1 75 ? -4.562 16.984 -16 1 88 75 GLY B CA 1
ATOM 2331 C C . GLY B 1 75 ? -4.035 16.781 -14.594 1 88 75 GLY B C 1
ATOM 2332 O O . GLY B 1 75 ? -4.496 15.891 -13.875 1 88 75 GLY B O 1
ATOM 2333 N N . ILE B 1 76 ? -3.135 17.688 -14.32 1 89.81 76 ILE B N 1
ATOM 2334 C CA . ILE B 1 76 ? -2.402 17.562 -13.062 1 89.81 76 ILE B CA 1
ATOM 2335 C C . ILE B 1 76 ? -3.338 17.844 -11.891 1 89.81 76 ILE B C 1
ATOM 2337 O O . ILE B 1 76 ? -3.328 17.125 -10.891 1 89.81 76 ILE B O 1
ATOM 2341 N N . ALA B 1 77 ? -4.125 18.922 -12 1 91.88 77 ALA B N 1
ATOM 2342 C CA . ALA B 1 77 ? -5.031 19.297 -10.914 1 91.88 77 ALA B CA 1
ATOM 2343 C C . ALA B 1 77 ? -6.027 18.188 -10.617 1 91.88 77 ALA B C 1
ATOM 2345 O O . ALA B 1 77 ? -6.293 17.875 -9.453 1 91.88 77 ALA B O 1
ATOM 2346 N N . ASP B 1 78 ? -6.566 17.594 -11.625 1 93.81 78 ASP B N 1
ATOM 2347 C CA . ASP B 1 78 ? -7.504 16.484 -11.469 1 93.81 78 ASP B CA 1
ATOM 2348 C C . ASP B 1 78 ? -6.82 15.273 -10.836 1 93.81 78 ASP B C 1
ATOM 2350 O O . ASP B 1 78 ? -7.422 14.57 -10.016 1 93.81 78 ASP B O 1
ATOM 2354 N N . PHE B 1 79 ? -5.621 15.094 -11.203 1 93.88 79 PHE B N 1
ATOM 2355 C CA . PHE B 1 79 ? -4.855 13.977 -10.656 1 93.88 79 PHE B CA 1
ATOM 2356 C C . PHE B 1 79 ? -4.594 14.18 -9.172 1 93.88 79 PHE B C 1
ATOM 2358 O O . PHE B 1 79 ? -4.801 13.266 -8.375 1 93.88 79 PHE B O 1
ATOM 2365 N N . GLU B 1 80 ? -4.195 15.336 -8.836 1 94.5 80 GLU B N 1
ATOM 2366 C CA . GLU B 1 80 ? -3.938 15.641 -7.434 1 94.5 80 GLU B CA 1
ATOM 2367 C C . GLU B 1 80 ? -5.211 15.523 -6.602 1 94.5 80 GLU B C 1
ATOM 2369 O O . GLU B 1 80 ? -5.172 15.039 -5.469 1 94.5 80 GLU B O 1
ATOM 2374 N N . ARG B 1 81 ? -6.266 15.961 -7.152 1 95.81 81 ARG B N 1
ATOM 2375 C CA . ARG B 1 81 ? -7.551 15.852 -6.465 1 95.81 81 ARG B CA 1
ATOM 2376 C C . ARG B 1 81 ? -7.926 14.391 -6.238 1 95.81 81 ARG B C 1
ATOM 2378 O O . ARG B 1 81 ? -8.414 14.031 -5.164 1 95.81 81 ARG B O 1
ATOM 2385 N N . LEU B 1 82 ? -7.695 13.633 -7.246 1 96.06 82 LEU B N 1
ATOM 2386 C CA . LEU B 1 82 ? -7.977 12.203 -7.137 1 96.06 82 LEU B CA 1
ATOM 2387 C C . LEU B 1 82 ? -7.125 11.562 -6.043 1 96.06 82 LEU B C 1
ATOM 2389 O O . LEU B 1 82 ? -7.645 10.859 -5.18 1 96.06 82 LEU B O 1
ATOM 2393 N N . LEU B 1 83 ? -5.855 11.836 -6.102 1 96.12 83 LEU B N 1
ATOM 2394 C CA . LEU B 1 83 ? -4.949 11.297 -5.094 1 96.12 83 LEU B CA 1
ATOM 2395 C C . LEU B 1 83 ? -5.348 11.766 -3.697 1 96.12 83 LEU B C 1
ATOM 2397 O O . LEU B 1 83 ? -5.352 10.969 -2.75 1 96.12 83 LEU B O 1
ATOM 2401 N N . GLY B 1 84 ? -5.652 13.039 -3.605 1 97.69 84 GLY B N 1
ATOM 2402 C CA . GLY B 1 84 ? -6.105 13.586 -2.336 1 97.69 84 GLY B CA 1
ATOM 2403 C C . GLY B 1 84 ? -7.348 12.906 -1.798 1 97.69 84 GLY B C 1
ATOM 2404 O O . GLY B 1 84 ? -7.422 12.586 -0.608 1 97.69 84 GLY B O 1
ATOM 2405 N N . SER B 1 85 ? -8.281 12.703 -2.656 1 97.56 85 SER B N 1
ATOM 2406 C CA . SER B 1 85 ? -9.531 12.055 -2.256 1 97.56 85 SER B CA 1
ATOM 2407 C C . SER B 1 85 ? -9.289 10.625 -1.789 1 97.56 85 SER B C 1
ATOM 2409 O O . SER B 1 85 ? -9.883 10.172 -0.805 1 97.56 85 SER B O 1
ATOM 2411 N N . MET B 1 86 ? -8.469 9.906 -2.496 1 96.75 86 MET B N 1
ATOM 2412 C CA . MET B 1 86 ? -8.094 8.555 -2.08 1 96.75 86 MET B CA 1
ATOM 2413 C C . MET B 1 86 ? -7.379 8.578 -0.732 1 96.75 86 MET B C 1
ATOM 2415 O O . MET B 1 86 ? -7.684 7.777 0.151 1 96.75 86 MET B O 1
ATOM 2419 N N . GLY B 1 87 ? -6.484 9.523 -0.641 1 97.94 87 GLY B N 1
ATOM 2420 C CA . GLY B 1 87 ? -5.777 9.68 0.622 1 97.94 87 GLY B CA 1
ATOM 2421 C C . GLY B 1 87 ? -6.703 9.961 1.791 1 97.94 87 GLY B C 1
ATOM 2422 O O . GLY B 1 87 ? -6.516 9.422 2.883 1 97.94 87 GLY B O 1
ATOM 2423 N N . ARG B 1 88 ? -7.66 10.773 1.551 1 98.12 88 ARG B N 1
ATOM 2424 C CA . ARG B 1 88 ? -8.617 11.125 2.6 1 98.12 88 ARG B CA 1
ATOM 2425 C C . ARG B 1 88 ? -9.32 9.883 3.137 1 98.12 88 ARG B C 1
ATOM 2427 O O . ARG B 1 88 ? -9.438 9.711 4.352 1 98.12 88 ARG B O 1
ATOM 2434 N N . ARG B 1 89 ? -9.719 9.031 2.297 1 96.62 89 ARG B N 1
ATOM 2435 C CA . ARG B 1 89 ? -10.406 7.805 2.699 1 96.62 89 ARG B CA 1
ATOM 2436 C C . ARG B 1 89 ? -9.477 6.879 3.469 1 96.62 89 ARG B C 1
ATOM 2438 O O . ARG B 1 89 ? -9.875 6.262 4.457 1 96.62 89 ARG B O 1
ATOM 2445 N N . VAL B 1 90 ? -8.305 6.793 3.018 1 96.19 90 VAL B N 1
ATOM 2446 C CA . VAL B 1 90 ? -7.305 5.992 3.719 1 96.19 90 VAL B CA 1
ATOM 2447 C C . VAL B 1 90 ? -7.062 6.574 5.109 1 96.19 90 VAL B C 1
ATOM 2449 O O . VAL B 1 90 ? -6.98 5.832 6.094 1 96.19 90 VAL B O 1
ATOM 2452 N N . GLY B 1 91 ? -6.93 7.898 5.164 1 97.19 91 GLY B N 1
ATOM 2453 C CA . GLY B 1 91 ? -6.699 8.562 6.438 1 97.19 91 GLY B CA 1
ATOM 2454 C C . GLY B 1 91 ? -7.789 8.289 7.457 1 97.19 91 GLY B C 1
ATOM 2455 O O . GLY B 1 91 ? -7.496 8.047 8.633 1 97.19 91 GLY B O 1
ATOM 2456 N N . ILE B 1 92 ? -8.969 8.297 7.055 1 96.56 92 ILE B N 1
ATOM 2457 C CA . ILE B 1 92 ? -10.102 8.031 7.93 1 96.56 92 ILE B CA 1
ATOM 2458 C C . ILE B 1 92 ? -10.023 6.605 8.461 1 96.56 92 ILE B C 1
ATOM 2460 O O . ILE B 1 92 ? -10.18 6.375 9.664 1 96.56 92 ILE B O 1
ATOM 2464 N N . ARG B 1 93 ? -9.719 5.699 7.625 1 93.88 93 ARG B N 1
ATOM 2465 C CA . ARG B 1 93 ? -9.641 4.297 8.031 1 93.88 93 ARG B CA 1
ATOM 2466 C C . ARG B 1 93 ? -8.469 4.07 8.984 1 93.88 93 ARG B C 1
ATOM 2468 O O . ARG B 1 93 ? -8.594 3.326 9.961 1 93.88 93 ARG B O 1
ATOM 2475 N N . LEU B 1 94 ? -7.418 4.66 8.641 1 94.19 94 LEU B N 1
ATOM 2476 C CA . LEU B 1 94 ? -6.25 4.539 9.508 1 94.19 94 LEU B CA 1
ATOM 2477 C C . LEU B 1 94 ? -6.547 5.086 10.898 1 94.19 94 LEU B C 1
ATOM 2479 O O . LEU B 1 94 ? -6.137 4.496 11.906 1 94.19 94 LEU B O 1
ATOM 2483 N N . LEU B 1 95 ? -7.191 6.188 10.93 1 94.94 95 LEU B N 1
ATOM 2484 C CA . LEU B 1 95 ? -7.539 6.797 12.203 1 94.94 95 LEU B CA 1
ATOM 2485 C C . LEU B 1 95 ? -8.398 5.855 13.047 1 94.94 95 LEU B C 1
ATOM 2487 O O . LEU B 1 95 ? -8.133 5.668 14.234 1 94.94 95 LEU B O 1
ATOM 2491 N N . ILE B 1 96 ? -9.344 5.312 12.453 1 92.88 96 ILE B N 1
ATOM 2492 C CA . ILE B 1 96 ? -10.242 4.387 13.133 1 92.88 96 ILE B CA 1
ATOM 2493 C C . ILE B 1 96 ? -9.445 3.209 13.68 1 92.88 96 ILE B C 1
ATOM 2495 O O . ILE B 1 96 ? -9.625 2.818 14.844 1 92.88 96 ILE B O 1
ATOM 2499 N N . LEU B 1 97 ? -8.562 2.738 12.922 1 88.69 97 LEU B N 1
ATOM 2500 C CA . LEU B 1 97 ? -7.738 1.604 13.336 1 88.69 97 LEU B CA 1
ATOM 2501 C C . LEU B 1 97 ? -6.859 1.971 14.531 1 88.69 97 LEU B C 1
ATOM 2503 O O . LEU B 1 97 ? -6.812 1.236 15.516 1 88.69 97 LEU B O 1
ATOM 2507 N N . ILE B 1 98 ? -6.25 3.064 14.453 1 89 98 ILE B N 1
ATOM 2508 C CA . ILE B 1 98 ? -5.289 3.477 15.469 1 89 98 ILE B CA 1
ATOM 2509 C C . ILE B 1 98 ? -6.02 3.789 16.781 1 89 98 ILE B C 1
ATOM 2511 O O . ILE B 1 98 ? -5.543 3.441 17.859 1 89 98 ILE B O 1
ATOM 2515 N N . THR B 1 99 ? -7.094 4.48 16.703 1 88.19 99 THR B N 1
ATOM 2516 C CA . THR B 1 99 ? -7.859 4.836 17.891 1 88.19 99 THR B CA 1
ATOM 2517 C C . THR B 1 99 ? -8.43 3.586 18.562 1 88.19 99 THR B C 1
ATOM 2519 O O . THR B 1 99 ? -8.484 3.5 19.781 1 88.19 99 THR B O 1
ATOM 2522 N N . HIS B 1 100 ? -8.875 2.646 17.797 1 84.56 100 HIS B N 1
ATOM 2523 C CA . HIS B 1 100 ? -9.398 1.394 18.328 1 84.56 100 HIS B CA 1
ATOM 2524 C C . HIS B 1 100 ? -8.32 0.628 19.094 1 84.56 100 HIS B C 1
ATOM 2526 O O . HIS B 1 100 ? -8.57 0.091 20.172 1 84.56 100 HIS B O 1
ATOM 2532 N N . ARG B 1 101 ? -7.203 0.574 18.594 1 78.44 101 ARG B N 1
ATOM 2533 C CA . ARG B 1 101 ? -6.094 -0.133 19.234 1 78.44 101 ARG B CA 1
ATOM 2534 C C . ARG B 1 101 ? -5.684 0.541 20.531 1 78.44 101 ARG B C 1
ATOM 2536 O O . ARG B 1 101 ? -5.336 -0.135 21.5 1 78.44 101 ARG B O 1
ATOM 2543 N N . THR B 1 102 ? -5.648 1.782 20.5 1 76.31 102 THR B N 1
ATOM 2544 C CA . THR B 1 102 ? -5.277 2.537 21.688 1 76.31 102 THR B CA 1
ATOM 2545 C C . THR B 1 102 ? -6.312 2.354 22.797 1 76.31 102 THR B C 1
ATOM 2547 O O . THR B 1 102 ? -5.969 2.273 23.984 1 76.31 102 THR B O 1
ATOM 2550 N N . GLN B 1 103 ? -7.496 2.336 22.406 1 73.81 103 GLN B N 1
ATOM 2551 C CA . GLN B 1 103 ? -8.57 2.146 23.375 1 73.81 103 GLN B CA 1
ATOM 2552 C C . GLN B 1 103 ? -8.516 0.752 24 1 73.81 103 GLN B C 1
ATOM 2554 O O . GLN B 1 103 ? -8.742 0.589 25.188 1 73.81 103 GLN B O 1
ATOM 2559 N N . THR B 1 104 ? -8.281 -0.199 23.109 1 65.88 104 THR B N 1
ATOM 2560 C CA . THR B 1 104 ? -8.211 -1.568 23.609 1 65.88 104 THR B CA 1
ATOM 2561 C C . THR B 1 104 ? -6.992 -1.749 24.5 1 65.88 104 THR B C 1
ATOM 2563 O O . THR B 1 104 ? -7.059 -2.461 25.516 1 65.88 104 THR B O 1
ATOM 2566 N N . ALA B 1 105 ? -5.922 -1.131 24.094 1 61.22 105 ALA B N 1
ATOM 2567 C CA . ALA B 1 105 ? -4.691 -1.267 24.875 1 61.22 105 ALA B CA 1
ATOM 2568 C C . ALA B 1 105 ? -4.773 -0.473 26.172 1 61.22 105 ALA B C 1
ATOM 2570 O O . ALA B 1 105 ? -4.125 -0.822 27.156 1 61.22 105 ALA B O 1
ATOM 2571 N N . SER B 1 106 ? -5.402 0.704 26.031 1 59.94 106 SER B N 1
ATOM 2572 C CA . SER B 1 106 ? -5.531 1.555 27.203 1 59.94 106 SER B CA 1
ATOM 2573 C C . SER B 1 106 ? -6.828 1.268 27.953 1 59.94 106 SER B C 1
ATOM 2575 O O . SER B 1 106 ? -7.75 0.668 27.391 1 59.94 106 SER B O 1
ATOM 2577 N N . ASN B 1 107 ? -6.918 1.29 29.266 1 52.59 107 ASN B N 1
ATOM 2578 C CA . ASN B 1 107 ? -8.102 1.179 30.109 1 52.59 107 ASN B CA 1
ATOM 2579 C C . ASN B 1 107 ? -9.281 1.95 29.531 1 52.59 107 ASN B C 1
ATOM 2581 O O . ASN B 1 107 ? -9.133 3.102 29.109 1 52.59 107 ASN B O 1
ATOM 2585 N N . PRO B 1 108 ? -10.43 1.108 29.156 1 49.66 108 PRO B N 1
ATOM 2586 C CA . PRO B 1 108 ? -11.625 1.644 28.516 1 49.66 108 PRO B CA 1
ATOM 2587 C C . PRO B 1 108 ? -11.992 3.037 29.016 1 49.66 108 PRO B C 1
ATOM 2589 O O . PRO B 1 108 ? -13.047 3.574 28.641 1 49.66 108 PRO B O 1
ATOM 2592 N N . LYS B 1 109 ? -11.398 3.469 30.016 1 43.28 109 LYS B N 1
ATOM 2593 C CA . LYS B 1 109 ? -12.008 4.715 30.469 1 43.28 109 LYS B CA 1
ATOM 2594 C C . LYS B 1 109 ? -12.008 5.762 29.359 1 43.28 109 LYS B C 1
ATOM 2596 O O . LYS B 1 109 ? -11.375 5.57 28.328 1 43.28 109 LYS B O 1
ATOM 2601 N N . ARG B 1 110 ? -12.156 7.035 29.531 1 45.12 110 ARG B N 1
ATOM 2602 C CA . ARG B 1 110 ? -12.602 8.148 28.703 1 45.12 110 ARG B CA 1
ATOM 2603 C C . ARG B 1 110 ? -11.609 8.43 27.578 1 45.12 110 ARG B C 1
ATOM 2605 O O . ARG B 1 110 ? -10.508 8.914 27.828 1 45.12 110 ARG B O 1
ATOM 2612 N N . PRO B 1 111 ? -11.633 7.664 26.5 1 48.72 111 PRO B N 1
ATOM 2613 C CA . PRO B 1 111 ? -10.75 8.164 25.453 1 48.72 111 PRO B CA 1
ATOM 2614 C C . PRO B 1 111 ? -10.711 9.688 25.375 1 48.72 111 PRO B C 1
ATOM 2616 O O . PRO B 1 111 ? -11.75 10.328 25.188 1 48.72 111 PRO B O 1
ATOM 2619 N N . GLN B 1 112 ? -10.008 10.32 26.141 1 49.88 112 GLN B N 1
ATOM 2620 C CA . GLN B 1 112 ? -9.945 11.773 26.172 1 49.88 112 GLN B CA 1
ATOM 2621 C C . GLN B 1 112 ? -9.578 12.328 24.797 1 49.88 112 GLN B C 1
ATOM 2623 O O . GLN B 1 112 ? -8.477 12.102 24.297 1 49.88 112 GLN B O 1
ATOM 2628 N N . ARG B 1 113 ? -10.555 12.281 23.859 1 55.81 113 ARG B N 1
ATOM 2629 C CA . ARG B 1 113 ? -10.305 13.07 22.656 1 55.81 113 ARG B CA 1
ATOM 2630 C C . ARG B 1 113 ? -9.594 14.375 22.984 1 55.81 113 ARG B C 1
ATOM 2632 O O . ARG B 1 113 ? -10.016 15.102 23.891 1 55.81 113 ARG B O 1
ATOM 2639 N N . ASP B 1 114 ? -8.312 14.375 22.688 1 58.69 114 ASP B N 1
ATOM 2640 C CA . ASP B 1 114 ? -7.594 15.625 22.922 1 58.69 114 ASP B CA 1
ATOM 2641 C C . ASP B 1 114 ? -8.281 16.797 22.219 1 58.69 114 ASP B C 1
ATOM 2643 O O . ASP B 1 114 ? -8.398 16.797 20.984 1 58.69 114 ASP B O 1
ATOM 2647 N N . THR B 1 115 ? -8.906 17.531 22.906 1 73.62 115 THR B N 1
ATOM 2648 C CA . THR B 1 115 ? -9.664 18.672 22.375 1 73.62 115 THR B CA 1
ATOM 2649 C C . THR B 1 115 ? -8.727 19.812 21.984 1 73.62 115 THR B C 1
ATOM 2651 O O . THR B 1 115 ? -9.156 20.797 21.391 1 73.62 115 THR B O 1
ATOM 2654 N N . ARG B 1 116 ? -7.398 19.5 22.156 1 88.75 116 ARG B N 1
ATOM 2655 C CA . ARG B 1 116 ? -6.508 20.609 21.844 1 88.75 116 ARG B CA 1
ATOM 2656 C C . ARG B 1 116 ? -5.816 20.391 20.5 1 88.75 116 ARG B C 1
ATOM 2658 O O . ARG B 1 116 ? -5.355 19.281 20.203 1 88.75 116 ARG B O 1
ATOM 2665 N N . LEU B 1 117 ? -5.73 21.422 19.75 1 91.25 117 LEU B N 1
ATOM 2666 C CA . LEU B 1 117 ? -5.23 21.406 18.375 1 91.25 117 LEU B CA 1
ATOM 2667 C C . LEU B 1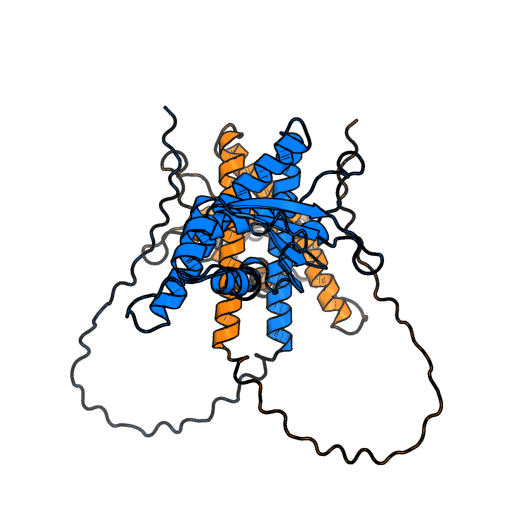 117 ? -3.76 21.016 18.344 1 91.25 117 LEU B C 1
ATOM 2669 O O . LEU B 1 117 ? -3.377 20.094 17.609 1 91.25 117 LEU B O 1
ATOM 2673 N N . LEU B 1 118 ? -2.979 21.688 19.172 1 90.12 118 LEU B N 1
ATOM 2674 C CA . LEU B 1 118 ? -1.537 21.469 19.109 1 90.12 118 LEU B CA 1
ATOM 2675 C C . LEU B 1 118 ? -1.19 20.047 19.484 1 90.12 118 LEU B C 1
ATOM 2677 O O . LEU B 1 118 ? -0.333 19.422 18.859 1 90.12 118 LEU B O 1
ATOM 2681 N N . LYS B 1 119 ? -1.815 19.578 20.484 1 92.19 119 LYS B N 1
ATOM 2682 C CA . LYS B 1 119 ? -1.585 18.203 20.906 1 92.19 119 LYS B CA 1
ATOM 2683 C C . LYS B 1 119 ? -1.935 17.234 19.781 1 92.19 119 LYS B C 1
ATOM 2685 O O . LYS B 1 119 ? -1.218 16.25 19.547 1 92.19 119 LYS B O 1
ATOM 2690 N N . THR B 1 120 ? -2.988 17.516 19.125 1 94.38 120 THR B N 1
ATOM 2691 C CA . THR B 1 120 ? -3.436 16.688 18 1 94.38 120 THR B CA 1
ATOM 2692 C C . THR B 1 120 ? -2.42 16.719 16.875 1 94.38 120 THR B C 1
ATOM 2694 O O . THR B 1 120 ? -2.08 15.68 16.297 1 94.38 120 THR B O 1
ATOM 2697 N N . LEU B 1 121 ? -1.915 17.875 16.578 1 95.56 121 LEU B N 1
ATOM 2698 C CA . LEU B 1 121 ? -0.946 18.016 15.492 1 95.56 121 LEU B CA 1
ATOM 2699 C C . LEU B 1 121 ? 0.359 17.312 15.836 1 95.56 121 LEU B C 1
ATOM 2701 O O . LEU B 1 121 ? 0.993 16.703 14.961 1 95.56 121 LEU B O 1
ATOM 2705 N N . LEU B 1 122 ? 0.701 17.375 17.062 1 95.25 122 LEU B N 1
ATOM 2706 C CA . LEU B 1 122 ? 1.901 16.688 17.531 1 95.25 122 LEU B CA 1
ATOM 2707 C C . LEU B 1 122 ? 1.739 15.172 17.406 1 95.25 122 LEU B C 1
ATOM 2709 O O . LEU B 1 122 ? 2.646 14.477 16.938 1 95.25 122 LEU B O 1
ATOM 2713 N N . TRP B 1 123 ? 0.608 14.766 17.766 1 95.06 123 TRP B N 1
ATOM 2714 C CA . TRP B 1 123 ? 0.301 13.352 17.641 1 95.06 123 TRP B CA 1
ATOM 2715 C C . TRP B 1 123 ? 0.278 12.922 16.172 1 95.06 123 TRP B C 1
ATOM 2717 O O . TRP B 1 123 ? 0.786 11.852 15.828 1 95.06 123 TRP B O 1
ATOM 2727 N N . LEU B 1 124 ? -0.253 13.711 15.367 1 96.06 124 LEU B N 1
ATOM 2728 C CA . LEU B 1 124 ? -0.369 13.438 13.945 1 96.06 124 LEU B CA 1
ATOM 2729 C C . LEU B 1 124 ? 1.009 13.289 13.305 1 96.06 124 LEU B C 1
ATOM 2731 O O . LEU B 1 124 ? 1.248 12.344 12.547 1 96.06 124 LEU B O 1
ATOM 2735 N N . HIS B 1 125 ? 1.904 14.18 13.531 1 95.19 125 HIS B N 1
ATOM 2736 C CA . HIS B 1 125 ? 3.168 14.164 12.805 1 95.19 125 HIS B CA 1
ATOM 2737 C C . HIS B 1 125 ? 4.145 13.172 13.414 1 95.19 125 HIS B C 1
ATOM 2739 O O . HIS B 1 125 ? 5.223 12.93 12.867 1 95.19 125 HIS B O 1
ATOM 2745 N N . THR B 1 126 ? 3.838 12.539 14.547 1 94.25 126 THR B N 1
ATOM 2746 C CA . THR B 1 126 ? 4.703 11.539 15.172 1 94.25 126 THR B CA 1
ATOM 2747 C C . THR B 1 126 ? 4.066 10.156 15.109 1 94.25 126 THR B C 1
ATOM 2749 O O . THR B 1 126 ? 4.262 9.422 14.141 1 94.25 126 THR B O 1
ATOM 2752 N N . THR B 1 127 ? 3.027 9.938 15.969 1 91.19 127 THR B N 1
ATOM 2753 C CA . THR B 1 127 ? 2.451 8.609 16.156 1 91.19 127 THR B CA 1
ATOM 2754 C C . THR B 1 127 ? 1.68 8.18 14.906 1 91.19 127 THR B C 1
ATOM 2756 O O . THR B 1 127 ? 1.915 7.098 14.367 1 91.19 127 THR B O 1
ATOM 2759 N N . PHE B 1 128 ? 0.762 9.023 14.547 1 94 128 PHE B N 1
ATOM 2760 C CA . PHE B 1 128 ? -0.039 8.711 13.375 1 94 128 PHE B CA 1
ATOM 2761 C C . PHE B 1 128 ? 0.849 8.531 12.148 1 94 128 PHE B C 1
ATOM 2763 O O . PHE B 1 128 ? 0.688 7.57 11.391 1 94 128 PHE B O 1
ATOM 2770 N N . TRP B 1 129 ? 1.74 9.469 11.961 1 94.81 129 TRP B N 1
ATOM 2771 C CA . TRP B 1 129 ? 2.641 9.469 10.812 1 94.81 129 TRP B CA 1
ATOM 2772 C C . TRP B 1 129 ? 3.469 8.188 10.773 1 94.81 129 TRP B C 1
ATOM 2774 O O . TRP B 1 129 ? 3.617 7.57 9.711 1 94.81 129 TRP B O 1
ATOM 2784 N N . LYS B 1 130 ? 3.951 7.824 11.836 1 91 130 LYS B N 1
ATOM 2785 C CA . LYS B 1 130 ? 4.773 6.621 11.938 1 91 130 LYS B CA 1
ATOM 2786 C C . LYS B 1 130 ? 3.963 5.371 11.602 1 91 130 LYS B C 1
ATOM 2788 O O . LYS B 1 130 ? 4.461 4.457 10.945 1 91 130 LYS B O 1
ATOM 2793 N N . THR B 1 131 ? 2.803 5.398 12.07 1 87.88 131 THR B N 1
ATOM 2794 C CA . THR B 1 131 ? 1.919 4.27 11.805 1 87.88 131 THR B CA 1
ATOM 2795 C C . THR B 1 131 ? 1.59 4.184 10.312 1 87.88 131 THR B C 1
ATOM 2797 O O . THR B 1 131 ? 1.553 3.094 9.742 1 87.88 131 THR B O 1
ATOM 2800 N N . ALA B 1 132 ? 1.383 5.277 9.758 1 90.94 132 ALA B N 1
ATOM 2801 C CA . ALA B 1 132 ? 0.961 5.336 8.359 1 90.94 132 ALA B CA 1
ATOM 2802 C C . ALA B 1 132 ? 2.133 5.055 7.426 1 90.94 132 ALA B C 1
ATOM 2804 O O . ALA B 1 132 ? 1.969 4.395 6.398 1 90.94 132 ALA B O 1
ATOM 2805 N N . PHE B 1 133 ? 3.287 5.531 7.793 1 90.5 133 PHE B N 1
ATOM 2806 C CA . PHE B 1 133 ? 4.355 5.574 6.797 1 90.5 133 PHE B CA 1
ATOM 2807 C C . PHE B 1 133 ? 5.59 4.84 7.301 1 90.5 133 PHE B C 1
ATOM 2809 O O . PHE B 1 133 ? 6.516 4.57 6.535 1 90.5 133 PHE B O 1
ATOM 2816 N N . GLY B 1 134 ? 5.652 4.508 8.539 1 86.5 134 GLY B N 1
ATOM 2817 C CA . GLY B 1 134 ? 6.77 3.77 9.102 1 86.5 134 GLY B CA 1
ATOM 2818 C C . GLY B 1 134 ? 7.816 4.668 9.742 1 86.5 134 GLY B C 1
ATOM 2819 O O . GLY B 1 134 ? 8.773 4.18 10.336 1 86.5 134 GLY B O 1
ATOM 2820 N N . PHE B 1 135 ? 7.723 5.949 9.602 1 89.06 135 PHE B N 1
ATOM 2821 C CA . PHE B 1 135 ? 8.625 6.93 10.203 1 89.06 135 PHE B CA 1
ATOM 2822 C C . PHE B 1 135 ? 7.887 8.227 10.508 1 89.06 135 PHE B C 1
ATOM 2824 O O . PHE B 1 135 ? 6.824 8.492 9.945 1 89.06 135 PHE B O 1
ATOM 2831 N N . GLN B 1 136 ? 8.422 8.969 11.445 1 93.75 136 GLN B N 1
ATOM 2832 C CA . GLN B 1 136 ? 7.809 10.242 11.797 1 93.75 136 GLN B CA 1
ATOM 2833 C C . GLN B 1 136 ? 8.195 11.336 10.797 1 93.75 136 GLN B C 1
ATOM 2835 O O . GLN B 1 136 ? 9.203 11.219 10.109 1 93.75 136 GLN B O 1
ATOM 2840 N N . ALA B 1 137 ? 7.328 12.375 10.688 1 96.06 137 ALA B N 1
ATOM 2841 C CA . ALA B 1 137 ? 7.699 13.539 9.891 1 96.06 137 ALA B CA 1
ATOM 2842 C C . ALA B 1 137 ? 8.883 14.281 10.516 1 96.06 137 ALA B C 1
ATOM 2844 O O . ALA B 1 137 ? 9.188 14.094 11.695 1 96.06 137 ALA B O 1
ATOM 2845 N N . ASP B 1 138 ? 9.5 15.117 9.742 1 96.88 138 ASP B N 1
ATOM 2846 C CA . ASP B 1 138 ? 10.75 15.734 10.188 1 96.88 138 ASP B CA 1
ATOM 2847 C C . ASP B 1 138 ? 10.484 17 10.992 1 96.88 138 ASP B C 1
ATOM 2849 O O . ASP B 1 138 ? 11.281 17.359 11.867 1 96.88 138 ASP B O 1
ATOM 2853 N N . SER B 1 139 ? 9.453 17.734 10.641 1 96.06 139 SER B N 1
ATOM 2854 C CA . SER B 1 139 ? 9.203 18.953 11.391 1 96.06 139 SER B CA 1
ATOM 2855 C C . SER B 1 139 ? 7.719 19.312 11.375 1 96.06 139 SER B C 1
ATOM 2857 O O . SER B 1 139 ? 6.984 18.906 10.477 1 96.06 139 SER B O 1
ATOM 2859 N N . LEU B 1 140 ? 7.312 19.953 12.406 1 96.06 140 LEU B N 1
ATOM 2860 C CA . LEU B 1 140 ? 6.023 20.625 12.547 1 96.06 140 LEU B CA 1
ATOM 2861 C C . LEU B 1 140 ? 6.207 22.109 12.852 1 96.06 140 LEU B C 1
ATOM 2863 O O . LEU B 1 140 ? 6.918 22.469 13.797 1 96.06 140 LEU B O 1
ATOM 2867 N N . GLU B 1 141 ? 5.609 22.953 12 1 93.88 141 GLU B N 1
ATOM 2868 C CA . GLU B 1 141 ? 5.785 24.406 12.172 1 93.88 141 GLU B CA 1
ATOM 2869 C C . GLU B 1 141 ? 4.465 25.141 11.984 1 93.88 141 GLU B C 1
ATOM 2871 O O . GLU B 1 141 ? 3.592 24.688 11.242 1 93.88 141 GLU B O 1
ATOM 2876 N N . ARG B 1 142 ? 4.355 26.188 12.719 1 90.19 142 ARG B N 1
ATOM 2877 C CA . ARG B 1 142 ? 3.252 27.109 12.477 1 90.19 142 ARG B CA 1
ATOM 2878 C C . ARG B 1 142 ? 3.664 28.203 11.508 1 90.19 142 ARG B C 1
ATOM 2880 O O . ARG B 1 142 ? 4.816 28.656 11.516 1 90.19 142 ARG B O 1
ATOM 2887 N N . SER B 1 143 ? 2.701 28.516 10.719 1 82.81 143 SER B N 1
ATOM 2888 C CA . SER B 1 143 ? 3.016 29.609 9.805 1 82.81 143 SER B CA 1
ATOM 2889 C C . SER B 1 143 ? 3.441 30.859 10.578 1 82.81 143 SER B C 1
ATOM 2891 O O . SER B 1 143 ? 2.875 31.172 11.625 1 82.81 143 SER B O 1
ATOM 2893 N N . THR B 1 144 ? 4.539 31.484 10.141 1 76.25 144 THR B N 1
ATOM 2894 C CA . THR B 1 144 ? 5.082 32.656 10.805 1 76.25 144 THR B CA 1
ATOM 2895 C C . THR B 1 144 ? 4.355 33.906 10.359 1 76.25 144 THR B C 1
ATOM 2897 O O . THR B 1 144 ? 4.5 34.969 10.977 1 76.25 144 THR B O 1
ATOM 2900 N N . GLU B 1 145 ? 3.594 33.719 9.367 1 70.56 145 GLU B N 1
ATOM 2901 C CA . GLU B 1 145 ? 2.881 34.906 8.883 1 70.56 145 GLU B CA 1
ATOM 2902 C C . GLU B 1 145 ? 1.748 35.281 9.828 1 70.56 145 GLU B C 1
ATOM 2904 O O . GLU B 1 145 ? 0.87 34.469 10.117 1 70.56 145 GLU B O 1
ATOM 2909 N N . ILE B 1 146 ? 1.859 36.531 10.445 1 66.06 146 ILE B N 1
ATOM 2910 C CA . ILE B 1 146 ? 1.011 37.062 11.5 1 66.06 146 ILE B CA 1
ATOM 2911 C C . ILE B 1 146 ? -0.458 36.844 11.133 1 66.06 146 ILE B C 1
ATOM 2913 O O . ILE B 1 146 ? -1.281 36.531 11.992 1 66.06 146 ILE B O 1
ATOM 2917 N N . GLU B 1 147 ? -0.777 36.875 9.867 1 72.62 147 GLU B N 1
ATOM 2918 C CA . GLU B 1 147 ? -2.176 36.844 9.453 1 72.62 147 GLU B CA 1
ATOM 2919 C C . GLU B 1 147 ? -2.629 35.375 9.234 1 72.62 147 GLU B C 1
ATOM 2921 O O . GLU B 1 147 ? -3.822 35.125 9.07 1 72.62 147 GLU B O 1
ATOM 2926 N N . ARG B 1 148 ? -1.692 34.438 9.445 1 75.75 148 ARG B N 1
ATOM 2927 C CA . ARG B 1 148 ? -2.045 33.062 9.125 1 75.75 148 ARG B CA 1
ATOM 2928 C C . ARG B 1 148 ? -1.913 32.156 10.344 1 75.75 148 ARG B C 1
ATOM 2930 O O . ARG B 1 148 ? -1.186 31.156 10.32 1 75.75 148 ARG B O 1
ATOM 2937 N N . THR B 1 149 ? -2.717 32.469 11.391 1 81.06 149 THR B N 1
ATOM 2938 C CA . THR B 1 149 ? -2.656 31.734 12.648 1 81.06 149 THR B CA 1
ATOM 2939 C C . THR B 1 149 ? -3.332 30.359 12.516 1 81.06 149 THR B C 1
ATOM 2941 O O . THR B 1 149 ? -3.16 29.5 13.375 1 81.06 149 THR B O 1
ATOM 2944 N N . ASP B 1 150 ? -4.02 30.188 11.398 1 91 150 ASP B N 1
ATOM 2945 C CA . ASP B 1 150 ? -4.773 28.953 11.188 1 91 150 ASP B CA 1
ATOM 2946 C C . ASP B 1 150 ? -3.99 27.969 10.32 1 91 150 ASP B C 1
ATOM 2948 O O . ASP B 1 150 ? -4.539 26.969 9.859 1 91 150 ASP B O 1
ATOM 2952 N N . GLU B 1 151 ? -2.662 28.281 10.07 1 94.19 151 GLU B N 1
ATOM 2953 C CA . GLU B 1 151 ? -1.889 27.453 9.156 1 94.19 151 GLU B CA 1
ATOM 2954 C C . GLU B 1 151 ? -0.745 26.75 9.883 1 94.19 151 GLU B C 1
ATOM 2956 O O . GLU B 1 151 ? -0.011 27.375 10.648 1 94.19 151 GLU B O 1
ATOM 2961 N N . TYR B 1 152 ? -0.652 25.516 9.68 1 95.94 152 TYR B N 1
ATOM 2962 C CA . TYR B 1 152 ? 0.429 24.688 10.195 1 95.94 152 TYR B CA 1
ATOM 2963 C C . TYR B 1 152 ? 1.099 23.906 9.07 1 95.94 152 TYR B C 1
ATOM 2965 O O . TYR B 1 152 ? 0.473 23.609 8.047 1 95.94 152 TYR B O 1
ATOM 2973 N N . MET B 1 153 ? 2.381 23.578 9.266 1 96.88 153 MET B N 1
ATOM 2974 C CA . MET B 1 153 ? 3.148 22.859 8.25 1 96.88 153 MET B CA 1
ATOM 2975 C C . MET B 1 153 ? 3.816 21.625 8.836 1 96.88 153 MET B C 1
ATOM 2977 O O . MET B 1 153 ? 4.414 21.688 9.906 1 96.88 153 MET B O 1
ATOM 2981 N N . ILE B 1 154 ? 3.637 20.531 8.164 1 97.38 154 ILE B N 1
ATOM 2982 C CA . ILE B 1 154 ? 4.391 19.312 8.453 1 97.38 154 ILE B CA 1
ATOM 2983 C C . ILE B 1 154 ? 5.336 19 7.297 1 97.38 154 ILE B C 1
ATOM 2985 O O . ILE B 1 154 ? 4.898 18.844 6.156 1 97.38 154 ILE B O 1
ATOM 2989 N N . SER B 1 155 ? 6.629 18.875 7.609 1 97.25 155 SER B N 1
ATOM 2990 C CA . SER B 1 155 ? 7.594 18.656 6.543 1 97.25 155 SER B CA 1
ATOM 2991 C C . SER B 1 155 ? 8.25 17.281 6.676 1 97.25 155 SER B C 1
ATOM 2993 O O . SER B 1 155 ? 8.5 16.812 7.785 1 97.25 155 SER B O 1
ATOM 2995 N N . SER B 1 156 ? 8.484 16.703 5.559 1 96.62 156 SER B N 1
ATOM 2996 C CA . SER B 1 156 ? 9.219 15.453 5.445 1 96.62 156 SER B CA 1
ATOM 2997 C C . SER B 1 156 ? 10.352 15.562 4.43 1 96.62 156 SER B C 1
ATOM 2999 O O . SER B 1 156 ? 10.125 15.961 3.283 1 96.62 156 SER B O 1
ATOM 3001 N N . ASN B 1 157 ? 11.531 15.219 4.82 1 96.19 157 ASN B N 1
ATOM 3002 C CA . ASN B 1 157 ? 12.695 15.258 3.945 1 96.19 157 ASN B CA 1
ATOM 3003 C C . ASN B 1 157 ? 12.656 14.133 2.91 1 96.19 157 ASN B C 1
ATOM 3005 O O . ASN B 1 157 ? 13.094 14.32 1.772 1 96.19 157 ASN B O 1
ATOM 3009 N N . LYS B 1 158 ? 12.148 13.016 3.309 1 93.62 158 LYS B N 1
ATOM 3010 C CA . LYS B 1 158 ? 12.023 11.867 2.424 1 93.62 158 LYS B CA 1
ATOM 3011 C C . LYS B 1 158 ? 10.617 11.281 2.48 1 93.62 158 LYS B C 1
ATOM 3013 O O . LYS B 1 158 ? 10.414 10.188 3.014 1 93.62 158 LYS B O 1
ATOM 3018 N N . PRO B 1 159 ? 9.703 12.039 1.857 1 94.81 159 PRO B N 1
ATOM 3019 C CA . PRO B 1 159 ? 8.344 11.508 1.874 1 94.81 159 PRO B CA 1
ATOM 3020 C C . PRO B 1 159 ? 8.234 10.125 1.232 1 94.81 159 PRO B C 1
ATOM 3022 O O . PRO B 1 159 ? 8.93 9.844 0.25 1 94.81 159 PRO B O 1
ATOM 3025 N N . LEU B 1 160 ? 7.422 9.352 1.764 1 92.81 160 LEU B N 1
ATOM 3026 C CA . LEU B 1 160 ? 7.371 7.934 1.411 1 92.81 160 LEU B CA 1
ATOM 3027 C C . LEU B 1 160 ? 7.043 7.754 -0.067 1 92.81 160 LEU B C 1
ATOM 3029 O O . LEU B 1 160 ? 7.719 6.992 -0.768 1 92.81 160 LEU B O 1
ATOM 3033 N N . PHE B 1 161 ? 6.062 8.391 -0.549 1 93.56 161 PHE B N 1
ATOM 3034 C CA . PHE B 1 161 ? 5.516 8.078 -1.861 1 93.56 161 PHE B CA 1
ATOM 3035 C C . PHE B 1 161 ? 6.297 8.781 -2.961 1 93.56 161 PHE B C 1
ATOM 3037 O O . PHE B 1 161 ? 6.516 8.219 -4.035 1 93.56 161 PHE B O 1
ATOM 3044 N N . ALA B 1 162 ? 6.723 9.922 -2.693 1 89.38 162 ALA B N 1
ATOM 3045 C CA . ALA B 1 162 ? 7.477 10.68 -3.693 1 89.38 162 ALA B CA 1
ATOM 3046 C C . ALA B 1 162 ? 8.852 10.062 -3.922 1 89.38 162 ALA B C 1
ATOM 3048 O O . ALA B 1 162 ? 9.391 10.125 -5.027 1 89.38 162 ALA B O 1
ATOM 3049 N N . SER B 1 163 ? 9.398 9.438 -2.957 1 83.88 163 SER B N 1
ATOM 3050 C CA . SER B 1 163 ? 10.742 8.883 -3.051 1 83.88 163 SER B CA 1
ATOM 3051 C C . SER B 1 163 ? 10.766 7.629 -3.92 1 83.88 163 SER B C 1
ATOM 3053 O O . SER B 1 163 ? 11.82 7.246 -4.438 1 83.88 163 SER B O 1
ATOM 3055 N N . GLY B 1 164 ? 9.711 7.031 -4.129 1 76.69 164 GLY B N 1
ATOM 3056 C CA . GLY B 1 164 ? 9.672 5.777 -4.863 1 76.69 164 GLY B CA 1
ATOM 3057 C C . GLY B 1 164 ? 9.148 5.934 -6.281 1 76.69 164 GLY B C 1
ATOM 3058 O O . GLY B 1 164 ? 8.977 4.941 -6.996 1 76.69 164 GLY B O 1
ATOM 3059 N N . ILE B 1 165 ? 8.797 7.09 -6.629 1 80.69 165 ILE B N 1
ATOM 3060 C CA . ILE B 1 165 ? 8.164 7.297 -7.93 1 80.69 165 ILE B CA 1
ATOM 3061 C C . ILE B 1 165 ? 8.961 8.328 -8.727 1 80.69 165 ILE B C 1
ATOM 3063 O O . ILE B 1 165 ? 9.375 9.359 -8.188 1 80.69 165 ILE B O 1
ATOM 3067 N N . SER B 1 166 ? 9.305 7.965 -9.883 1 73.25 166 SER B N 1
ATOM 3068 C CA . SER B 1 166 ? 9.844 8.953 -10.805 1 73.25 166 SER B CA 1
ATOM 3069 C C . SER B 1 166 ? 8.734 9.586 -11.648 1 73.25 166 SER B C 1
ATOM 3071 O O . SER B 1 166 ? 7.992 8.883 -12.328 1 73.25 166 SER B O 1
ATOM 3073 N N . VAL B 1 167 ? 8.602 10.844 -11.508 1 72.5 167 VAL B N 1
ATOM 3074 C CA . VAL B 1 167 ? 7.559 11.555 -12.242 1 72.5 167 VAL B CA 1
ATOM 3075 C C . VAL B 1 167 ? 8.094 11.984 -13.609 1 72.5 167 VAL B C 1
ATOM 3077 O O . VAL B 1 167 ? 9.195 12.539 -13.711 1 72.5 167 VAL B O 1
ATOM 3080 N N . PRO B 1 168 ? 7.238 11.562 -14.578 1 69.69 168 PRO B N 1
ATOM 3081 C CA . PRO B 1 168 ? 7.645 12.039 -15.906 1 69.69 168 PRO B CA 1
ATOM 3082 C C . PRO B 1 168 ? 7.809 13.555 -15.961 1 69.69 168 PRO B C 1
ATOM 3084 O O . PRO B 1 168 ? 7.117 14.281 -15.25 1 69.69 168 PRO B O 1
ATOM 3087 N N . LYS B 1 169 ? 8.641 13.953 -16.891 1 72.38 169 LYS B N 1
ATOM 3088 C CA . LYS B 1 169 ? 8.984 15.367 -17 1 72.38 169 LYS B CA 1
ATOM 3089 C C . LYS B 1 169 ? 7.758 16.203 -17.328 1 72.38 169 LYS B C 1
ATOM 3091 O O . LYS B 1 169 ? 7.625 17.344 -16.859 1 72.38 169 LYS B O 1
ATOM 3096 N N . ASP B 1 170 ? 6.828 15.641 -18.094 1 75.44 170 ASP B N 1
ATOM 3097 C CA . ASP B 1 170 ? 5.637 16.375 -18.516 1 75.44 170 ASP B CA 1
ATOM 3098 C C . ASP B 1 170 ? 4.66 16.547 -17.359 1 75.44 170 ASP B C 1
ATOM 3100 O O . ASP B 1 170 ? 3.688 17.297 -17.453 1 75.44 170 ASP B O 1
ATOM 3104 N N . MET B 1 171 ? 4.949 15.914 -16.266 1 76.25 171 MET B N 1
ATOM 3105 C CA . MET B 1 171 ? 4.125 16.016 -15.07 1 76.25 171 MET B CA 1
ATOM 3106 C C . MET B 1 171 ? 4.949 16.484 -13.875 1 76.25 171 MET B C 1
ATOM 3108 O O . MET B 1 171 ? 4.668 16.125 -12.734 1 76.25 171 MET B O 1
ATOM 3112 N N . SER B 1 172 ? 5.887 17.25 -14.148 1 74.94 172 SER B N 1
ATOM 3113 C CA . SER B 1 172 ? 6.852 17.656 -13.125 1 74.94 172 SER B CA 1
ATOM 3114 C C . SER B 1 172 ? 6.176 18.453 -12.016 1 74.94 172 SER B C 1
ATOM 3116 O O . SER B 1 172 ? 6.676 18.5 -10.891 1 74.94 172 SER B O 1
ATOM 3118 N N . GLN B 1 173 ? 5.016 19 -12.305 1 81.62 173 GLN B N 1
ATOM 3119 C CA . GLN B 1 173 ? 4.34 19.844 -11.312 1 81.62 173 GLN B CA 1
ATOM 3120 C C . GLN B 1 173 ? 3.438 19 -10.406 1 81.62 173 GLN B C 1
ATOM 3122 O O . GLN B 1 173 ? 2.896 19.5 -9.422 1 81.62 173 GLN B O 1
ATOM 3127 N N . LEU B 1 174 ? 3.312 17.781 -10.75 1 85.12 174 LEU B N 1
ATOM 3128 C CA . LEU B 1 174 ? 2.432 16.906 -9.984 1 85.12 174 LEU B CA 1
ATOM 3129 C C . LEU B 1 174 ? 3.014 16.641 -8.602 1 85.12 174 LEU B C 1
ATOM 3131 O O . LEU B 1 174 ? 4.18 16.25 -8.477 1 85.12 174 LEU B O 1
ATOM 3135 N N . SER B 1 175 ? 2.197 16.906 -7.645 1 90.12 175 SER B N 1
ATOM 3136 C CA . SER B 1 175 ? 2.576 16.516 -6.289 1 90.12 175 SER B CA 1
ATOM 3137 C C . SER B 1 175 ? 2.014 15.148 -5.926 1 90.12 175 SER B C 1
ATOM 3139 O O . SER B 1 175 ? 0.855 15.039 -5.52 1 90.12 175 SER B O 1
ATOM 3141 N N . ILE B 1 176 ? 2.82 14.219 -5.992 1 92.31 176 ILE B N 1
ATOM 3142 C CA . ILE B 1 176 ? 2.459 12.844 -5.652 1 92.31 176 ILE B CA 1
ATOM 3143 C C . ILE B 1 176 ? 2.008 12.773 -4.195 1 92.31 176 ILE B C 1
ATOM 3145 O O . ILE B 1 176 ? 1.124 11.992 -3.852 1 92.31 176 ILE B O 1
ATOM 3149 N N . GLU B 1 177 ? 2.529 13.688 -3.457 1 96.44 177 GLU B N 1
ATOM 3150 C CA . GLU B 1 177 ? 2.254 13.672 -2.023 1 96.44 177 GLU B CA 1
ATOM 3151 C C . GLU B 1 177 ? 0.898 14.305 -1.716 1 96.44 177 GLU B C 1
ATOM 3153 O O . GLU B 1 177 ? 0.538 14.477 -0.55 1 96.44 177 GLU B O 1
ATOM 3158 N N . ALA B 1 178 ? 0.151 14.625 -2.764 1 97.38 178 ALA B N 1
ATOM 3159 C CA . ALA B 1 178 ? -1.255 14.969 -2.561 1 97.38 178 ALA B CA 1
ATOM 3160 C C . ALA B 1 178 ? -1.999 13.828 -1.862 1 97.38 178 ALA B C 1
ATOM 3162 O O . ALA B 1 178 ? -2.938 14.07 -1.1 1 97.38 178 ALA B O 1
ATOM 3163 N N . PHE B 1 179 ? -1.537 12.656 -2.086 1 97.44 179 PHE B N 1
ATOM 3164 C CA . PHE B 1 179 ? -2.074 11.492 -1.393 1 97.44 179 PHE B CA 1
ATOM 3165 C C . PHE B 1 179 ? -1.845 11.602 0.11 1 97.44 179 PHE B C 1
ATOM 3167 O O . PHE B 1 179 ? -2.766 11.383 0.9 1 97.44 179 PHE B O 1
ATOM 3174 N N . THR B 1 180 ? -0.684 11.914 0.5 1 97.75 180 THR B N 1
ATOM 3175 C CA . THR B 1 180 ? -0.341 12.109 1.903 1 97.75 180 THR B CA 1
ATOM 3176 C C . THR B 1 180 ? -1.167 13.234 2.51 1 97.75 180 THR B C 1
ATOM 3178 O O . THR B 1 180 ? -1.646 13.125 3.641 1 97.75 180 THR B O 1
ATOM 3181 N N . ALA B 1 181 ? -1.249 14.312 1.752 1 98.56 181 ALA B N 1
ATOM 3182 C CA . ALA B 1 181 ? -2.09 15.414 2.207 1 98.56 181 ALA B CA 1
ATOM 3183 C C . ALA B 1 181 ? -3.518 14.945 2.471 1 98.56 181 ALA B C 1
ATOM 3185 O O . ALA B 1 181 ? -4.133 15.344 3.463 1 98.56 181 ALA B O 1
ATOM 3186 N N . GLY B 1 182 ? -4 14.141 1.613 1 98.62 182 GLY B N 1
ATOM 3187 C CA . GLY B 1 182 ? -5.316 13.555 1.812 1 98.62 182 GLY B CA 1
ATOM 3188 C C . GLY B 1 182 ? -5.422 12.727 3.08 1 98.62 182 GLY B C 1
ATOM 3189 O O . GLY B 1 182 ? -6.406 12.828 3.812 1 98.62 182 GLY B O 1
ATOM 3190 N N . ILE B 1 183 ? -4.473 11.906 3.285 1 98.19 183 ILE B N 1
ATOM 3191 C CA . ILE B 1 183 ? -4.445 11.078 4.484 1 98.19 183 ILE B CA 1
ATOM 3192 C C . ILE B 1 183 ? -4.547 11.961 5.727 1 98.19 183 ILE B C 1
ATOM 3194 O O . ILE B 1 183 ? -5.367 11.711 6.609 1 98.19 183 ILE B O 1
ATOM 3198 N N . VAL B 1 184 ? -3.756 13 5.781 1 98.44 184 VAL B N 1
ATOM 3199 C CA . VAL B 1 184 ? -3.729 13.922 6.914 1 98.44 184 VAL B CA 1
ATOM 3200 C C . VAL B 1 184 ? -5.078 14.625 7.043 1 98.44 184 VAL B C 1
ATOM 3202 O O . VAL B 1 184 ? -5.609 14.766 8.148 1 98.44 184 VAL B O 1
ATOM 3205 N N . GLU B 1 185 ? -5.613 15.031 5.953 1 98.69 185 GLU B N 1
ATOM 3206 C CA . GLU B 1 185 ? -6.906 15.711 5.941 1 98.69 185 GLU B CA 1
ATOM 3207 C C . GLU B 1 185 ? -8.008 14.812 6.504 1 98.69 185 GLU B C 1
ATOM 3209 O O . GLU B 1 185 ? -8.812 15.25 7.324 1 98.69 185 GLU B O 1
ATOM 3214 N N . GLY B 1 186 ? -8.023 13.594 6.031 1 98.38 186 GLY B N 1
ATOM 3215 C CA . GLY B 1 186 ? -8.992 12.641 6.547 1 98.38 186 GLY B CA 1
ATOM 3216 C C . GLY B 1 186 ? -8.859 12.398 8.039 1 98.38 186 GLY B C 1
ATOM 3217 O O . GLY B 1 186 ? -9.859 12.328 8.758 1 98.38 186 GLY B O 1
ATOM 3218 N N . ALA B 1 187 ? -7.68 12.258 8.453 1 97.69 187 ALA B N 1
ATOM 3219 C CA . ALA B 1 187 ? -7.434 12.047 9.875 1 97.69 187 ALA B CA 1
ATOM 3220 C C . ALA B 1 187 ? -7.93 13.227 10.695 1 97.69 187 ALA B C 1
ATOM 3222 O O . ALA B 1 187 ? -8.602 13.047 11.719 1 97.69 187 ALA B O 1
ATOM 3223 N N . LEU B 1 188 ? -7.605 14.438 10.273 1 97.56 188 LEU B N 1
ATOM 3224 C CA . LEU B 1 188 ? -8.016 15.648 10.977 1 97.56 188 LEU B CA 1
ATOM 3225 C C . LEU B 1 188 ? -9.531 15.766 11.016 1 97.56 188 LEU B C 1
ATOM 3227 O O . LEU B 1 188 ? -10.102 16.141 12.047 1 97.56 188 LEU B O 1
ATOM 3231 N N . GLU B 1 189 ? -10.102 15.453 9.93 1 96.81 189 GLU B N 1
ATOM 3232 C CA . GLU B 1 189 ? -11.562 15.477 9.875 1 96.81 189 GLU B CA 1
ATOM 3233 C C . GLU B 1 189 ? -12.172 14.523 10.898 1 96.81 189 GLU B C 1
ATOM 3235 O O . GLU B 1 189 ? -13.102 14.891 11.617 1 96.81 189 GLU B O 1
ATOM 3240 N N . GLY B 1 190 ? -11.656 13.383 10.984 1 95.56 190 GLY B N 1
ATOM 3241 C CA . GLY B 1 190 ? -12.148 12.398 11.93 1 95.56 190 GLY B CA 1
ATOM 3242 C C . GLY B 1 190 ? -11.93 12.805 13.383 1 95.56 190 GLY B C 1
ATOM 3243 O O . GLY B 1 190 ? -12.672 12.375 14.266 1 95.56 190 GLY B O 1
ATOM 3244 N N . LEU B 1 191 ? -10.992 13.555 13.602 1 94.88 191 LEU B N 1
ATOM 3245 C CA . LEU B 1 191 ? -10.656 14 14.953 1 94.88 191 LEU B CA 1
ATOM 3246 C C . LEU B 1 191 ? -11.438 15.266 15.312 1 94.88 191 LEU B C 1
ATOM 3248 O O . LEU B 1 191 ? -11.32 15.766 16.438 1 94.88 191 LEU B O 1
ATOM 3252 N N . GLY B 1 192 ? -12.18 15.789 14.359 1 94.69 192 GLY B N 1
ATOM 3253 C CA . GLY B 1 192 ? -12.977 16.969 14.617 1 94.69 192 GLY B CA 1
ATOM 3254 C C . GLY B 1 192 ? -12.242 18.266 14.328 1 94.69 192 GLY B C 1
ATOM 3255 O O . GLY B 1 192 ? -12.602 19.328 14.859 1 94.69 192 GLY B O 1
ATOM 3256 N N . PHE B 1 193 ? -11.219 18.219 13.531 1 96.5 193 PHE B N 1
ATOM 3257 C CA . PHE B 1 193 ? -10.445 19.406 13.148 1 96.5 193 PHE B CA 1
ATOM 3258 C C . PHE B 1 193 ? -10.445 19.578 11.633 1 96.5 193 PHE B C 1
ATOM 3260 O O . PHE B 1 193 ? -9.398 19.484 10.992 1 96.5 193 PHE B O 1
ATOM 3267 N N . PRO B 1 194 ? -11.633 19.969 11.133 1 97 194 PRO B N 1
ATOM 3268 C CA . PRO B 1 194 ? -11.695 20.156 9.68 1 97 194 PRO B CA 1
ATOM 3269 C C . PRO B 1 194 ? -10.656 21.141 9.164 1 97 194 PRO B C 1
ATOM 3271 O O . PRO B 1 194 ? -10.414 22.172 9.797 1 97 194 PRO B O 1
ATOM 3274 N N . ALA B 1 195 ? -10.016 20.812 8.039 1 98.06 195 ALA B N 1
ATOM 3275 C CA . ALA B 1 195 ? -8.922 21.609 7.473 1 98.06 195 ALA B CA 1
ATOM 3276 C C . ALA B 1 195 ? -8.758 21.328 5.98 1 98.06 195 ALA B C 1
ATOM 3278 O O . ALA B 1 195 ? -9.164 20.281 5.492 1 98.06 195 ALA B O 1
ATOM 3279 N N . ARG B 1 196 ? -8.328 22.297 5.312 1 97.81 196 ARG B N 1
ATOM 3280 C CA . ARG B 1 196 ? -7.816 22.094 3.961 1 97.81 196 ARG B CA 1
ATOM 3281 C C . ARG B 1 196 ? -6.328 21.766 3.982 1 97.81 196 ARG B C 1
ATOM 3283 O O . ARG B 1 196 ? -5.531 22.547 4.523 1 97.81 196 ARG B O 1
ATOM 3290 N N . VAL B 1 197 ? -6.004 20.625 3.402 1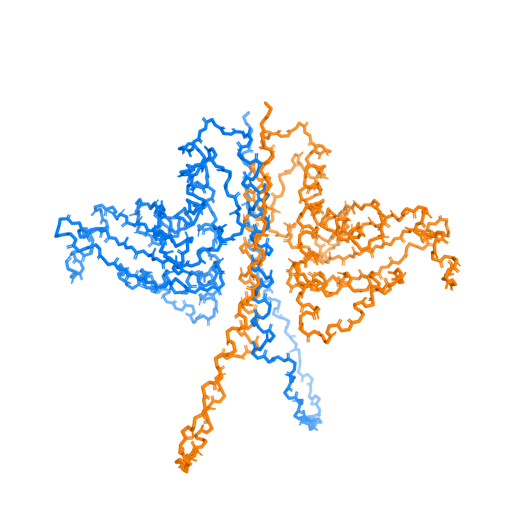 98.31 197 VAL B N 1
ATOM 3291 C CA . VAL B 1 197 ? -4.617 20.172 3.467 1 98.31 197 VAL B CA 1
ATOM 3292 C C . VAL B 1 197 ? -4.059 20.016 2.055 1 98.31 197 VAL B C 1
ATOM 3294 O O . VAL B 1 197 ? -4.699 19.406 1.195 1 98.31 197 VAL B O 1
ATOM 3297 N N . THR B 1 198 ? -2.871 20.562 1.757 1 97.25 198 THR B N 1
ATOM 3298 C CA . THR B 1 198 ? -2.227 20.469 0.451 1 97.25 198 THR B CA 1
ATOM 3299 C C . THR B 1 198 ? -0.758 20.094 0.599 1 97.25 198 THR B C 1
ATOM 3301 O O . THR B 1 198 ? -0.17 20.266 1.669 1 97.25 198 THR B O 1
ATOM 3304 N N . ALA B 1 199 ? -0.264 19.531 -0.49 1 97.38 199 ALA B N 1
ATOM 3305 C CA . ALA B 1 199 ? 1.139 19.125 -0.503 1 97.38 199 ALA B CA 1
ATOM 3306 C C . ALA B 1 199 ? 1.959 20.016 -1.432 1 97.38 199 ALA B C 1
ATOM 3308 O O . ALA B 1 199 ? 1.514 20.359 -2.531 1 97.38 199 ALA B O 1
ATOM 3309 N N . HIS B 1 200 ? 3.16 20.406 -0.933 1 94.88 200 HIS B N 1
ATOM 3310 C CA . HIS B 1 200 ? 4.047 21.266 -1.709 1 94.88 200 HIS B CA 1
ATOM 3311 C C . HIS B 1 200 ? 5.477 20.734 -1.695 1 94.88 200 HIS B C 1
ATOM 3313 O O . HIS B 1 200 ? 6.043 20.484 -0.628 1 94.88 200 HIS B O 1
ATOM 3319 N N . ALA B 1 201 ? 6.02 20.562 -2.943 1 92.5 201 ALA B N 1
ATOM 3320 C CA . ALA B 1 201 ? 7.426 20.188 -3.043 1 92.5 201 ALA B CA 1
ATOM 3321 C C . ALA B 1 201 ? 8.336 21.359 -2.688 1 92.5 201 ALA B C 1
ATOM 3323 O O . ALA B 1 201 ? 8.188 22.453 -3.227 1 92.5 201 ALA B O 1
ATOM 3324 N N . VAL B 1 202 ? 9.227 21.156 -1.737 1 93.5 202 VAL B N 1
ATOM 3325 C CA . VAL B 1 202 ? 10.219 22.156 -1.34 1 93.5 202 VAL B CA 1
ATOM 3326 C C . VAL B 1 202 ? 11.609 21.531 -1.339 1 93.5 202 VAL B C 1
ATOM 3328 O O . VAL B 1 202 ? 12.242 21.406 -0.288 1 93.5 202 VAL B O 1
ATOM 3331 N N . PRO B 1 203 ? 12.109 21.172 -2.578 1 92.44 203 PRO B N 1
ATOM 3332 C CA . PRO B 1 203 ? 13.375 20.438 -2.678 1 92.44 203 PRO B CA 1
ATOM 3333 C C . PRO B 1 203 ? 14.562 21.25 -2.156 1 92.44 203 PRO B C 1
ATOM 3335 O O . PRO B 1 203 ? 14.586 22.469 -2.279 1 92.44 203 PRO B O 1
ATOM 3338 N N . THR B 1 204 ? 15.422 20.594 -1.473 1 94.62 204 THR B N 1
ATOM 3339 C CA . THR B 1 204 ? 16.75 21.094 -1.136 1 94.62 204 THR B CA 1
ATOM 3340 C C . THR B 1 204 ? 17.828 20.234 -1.789 1 94.62 204 THR B C 1
ATOM 3342 O O . THR B 1 204 ? 17.531 19.172 -2.33 1 94.62 204 THR B O 1
ATOM 3345 N N . ASP B 1 205 ? 19.047 20.672 -1.83 1 94.62 205 ASP B N 1
ATOM 3346 C CA . ASP B 1 205 ? 20.141 19.891 -2.414 1 94.62 205 ASP B CA 1
ATOM 3347 C C . ASP B 1 205 ? 20.297 18.547 -1.719 1 94.62 205 ASP B C 1
ATOM 3349 O O . ASP B 1 205 ? 20.516 17.516 -2.375 1 94.62 205 ASP B O 1
ATOM 3353 N N . ALA B 1 206 ? 20.141 18.547 -0.429 1 95.19 206 ALA B N 1
ATOM 3354 C CA . ALA B 1 206 ? 20.297 17.328 0.361 1 95.19 206 ALA B CA 1
ATOM 3355 C C . ALA B 1 206 ? 19.078 16.422 0.209 1 95.19 206 ALA B C 1
ATOM 3357 O O . ALA B 1 206 ? 19.219 15.195 0.279 1 95.19 206 ALA B O 1
ATOM 3358 N N . TYR B 1 207 ? 17.969 17.047 0.01 1 95.19 207 TYR B N 1
ATOM 3359 C CA . TYR B 1 207 ? 16.703 16.297 -0.066 1 95.19 207 TYR B CA 1
ATOM 3360 C C . TYR B 1 207 ? 15.875 16.766 -1.251 1 95.19 207 TYR B C 1
ATOM 3362 O O . TYR B 1 207 ? 14.93 17.547 -1.085 1 95.19 207 TYR B O 1
ATOM 3370 N N . PRO B 1 208 ? 16.109 16.156 -2.391 1 91.06 208 PRO B N 1
ATOM 3371 C CA . PRO B 1 208 ? 15.453 16.625 -3.613 1 91.06 208 PRO B CA 1
ATOM 3372 C C . PRO B 1 208 ? 13.945 16.375 -3.607 1 91.06 208 PRO B C 1
ATOM 3374 O O . PRO B 1 208 ? 13.203 17.062 -4.32 1 91.06 208 PRO B O 1
ATOM 3377 N N . ASP B 1 209 ? 13.5 15.422 -2.719 1 91.62 209 ASP B N 1
ATOM 3378 C CA . ASP B 1 209 ? 12.078 15.086 -2.74 1 91.62 209 ASP B CA 1
ATOM 3379 C C . ASP B 1 209 ? 11.359 15.68 -1.535 1 91.62 209 ASP B C 1
ATOM 3381 O O . ASP B 1 209 ? 10.211 15.32 -1.249 1 91.62 209 ASP B O 1
ATOM 3385 N N . ARG B 1 210 ? 12.039 16.594 -0.871 1 95.25 210 ARG B N 1
ATOM 3386 C CA . ARG B 1 210 ? 11.453 17.156 0.339 1 95.25 210 ARG B CA 1
ATOM 3387 C C . ARG B 1 210 ? 10.078 17.766 0.048 1 95.25 210 ARG B C 1
ATOM 3389 O O . ARG B 1 210 ? 9.898 18.438 -0.961 1 95.25 210 ARG B O 1
ATOM 3396 N N . THR B 1 211 ? 9.125 17.453 0.939 1 96.25 211 THR B N 1
ATOM 3397 C CA . THR B 1 211 ? 7.746 17.906 0.751 1 96.25 211 THR B CA 1
ATOM 3398 C C . THR B 1 211 ? 7.184 18.484 2.045 1 96.25 211 THR B C 1
ATOM 3400 O O . THR B 1 211 ? 7.473 17.984 3.133 1 96.25 211 THR B O 1
ATOM 3403 N N . THR B 1 212 ? 6.441 19.531 1.921 1 96.88 212 THR B N 1
ATOM 3404 C CA . THR B 1 212 ? 5.742 20.141 3.045 1 96.88 212 THR B CA 1
ATOM 3405 C C . THR B 1 212 ? 4.23 20.016 2.873 1 96.88 212 THR B C 1
ATOM 3407 O O . THR B 1 212 ? 3.689 20.375 1.827 1 96.88 212 THR B O 1
ATOM 3410 N N . ILE B 1 213 ? 3.596 19.469 3.881 1 97.75 213 ILE B N 1
ATOM 3411 C CA . ILE B 1 213 ? 2.141 19.406 3.961 1 97.75 213 ILE B CA 1
ATOM 3412 C C . ILE B 1 213 ? 1.61 20.656 4.656 1 97.75 213 ILE B C 1
ATOM 3414 O O . ILE B 1 213 ? 1.957 20.938 5.809 1 97.75 213 ILE B O 1
ATOM 3418 N N . LEU B 1 214 ? 0.853 21.438 3.936 1 97.5 214 LEU B N 1
ATOM 3419 C CA . LEU B 1 214 ? 0.263 22.656 4.477 1 97.5 214 LEU B CA 1
ATOM 3420 C C . LEU B 1 214 ? -1.155 22.391 4.977 1 97.5 214 LEU B C 1
ATOM 3422 O O . LEU B 1 214 ? -2.004 21.906 4.223 1 97.5 214 LEU B O 1
ATOM 3426 N N . ILE B 1 215 ? -1.39 22.734 6.246 1 97.75 215 ILE B N 1
ATOM 3427 C CA . ILE B 1 215 ? -2.688 22.547 6.887 1 97.75 215 ILE B CA 1
ATOM 3428 C C . ILE B 1 215 ? -3.334 23.906 7.152 1 97.75 215 ILE B C 1
ATOM 3430 O O . ILE B 1 215 ? -2.801 24.719 7.91 1 97.75 215 ILE B O 1
ATOM 3434 N N . LYS B 1 216 ? -4.41 24.156 6.543 1 97.38 216 LYS B N 1
ATOM 3435 C CA . LYS B 1 216 ? -5.215 25.344 6.812 1 97.38 216 LYS B CA 1
ATOM 3436 C C . LYS B 1 216 ? -6.508 24.984 7.535 1 97.38 216 LYS B C 1
ATOM 3438 O O . LYS B 1 216 ? -7.43 24.422 6.93 1 97.38 216 LYS B O 1
ATOM 3443 N N . LEU B 1 217 ? -6.609 25.375 8.797 1 96.19 217 LEU B N 1
ATOM 3444 C CA . LEU B 1 217 ? -7.723 24.969 9.648 1 96.19 217 LEU B CA 1
ATOM 3445 C C . LEU B 1 217 ? -8.961 25.812 9.359 1 96.19 217 LEU B C 1
ATOM 3447 O O . LEU B 1 217 ? -8.852 27 9.055 1 96.19 217 LEU B O 1
ATOM 3451 N N . ASP B 1 218 ? -10.023 25.156 9.516 1 95.88 218 ASP B N 1
ATOM 3452 C CA . ASP B 1 218 ? -11.297 25.859 9.383 1 95.88 218 ASP B CA 1
ATOM 3453 C C . ASP B 1 218 ? -11.469 26.906 10.477 1 95.88 218 ASP B C 1
ATOM 3455 O O . ASP B 1 218 ? -10.984 26.719 11.602 1 95.88 218 ASP B O 1
ATOM 3459 N N . LYS B 1 219 ? -12.273 27.875 10.195 1 93.25 219 LYS B N 1
ATOM 3460 C CA . LYS B 1 219 ? -12.531 28.953 11.133 1 93.25 219 LYS B CA 1
ATOM 3461 C C . LYS B 1 219 ? -13.18 28.422 12.414 1 93.25 219 LYS B C 1
ATOM 3463 O O . LYS B 1 219 ? -12.906 28.938 13.5 1 93.25 219 LYS B O 1
ATOM 3468 N N . SER B 1 220 ? -14.016 27.453 12.219 1 92.94 220 SER B N 1
ATOM 3469 C CA . SER B 1 220 ? -14.719 26.891 13.359 1 92.94 220 SER B CA 1
ATOM 3470 C C . SER B 1 220 ? -13.75 26.281 14.367 1 92.94 220 SER B C 1
ATOM 3472 O O . SER B 1 220 ? -13.984 26.344 15.57 1 92.94 220 SER B O 1
ATOM 3474 N N . VAL B 1 221 ? -12.648 25.734 13.875 1 92.44 221 VAL B N 1
ATOM 3475 C CA . VAL B 1 221 ? -11.641 25.125 14.734 1 92.44 221 VAL B CA 1
ATOM 3476 C C . VAL B 1 221 ? -10.906 26.203 15.523 1 92.44 221 VAL B C 1
ATOM 3478 O O . VAL B 1 221 ? -10.68 26.062 16.734 1 92.44 221 VAL B O 1
ATOM 3481 N N . MET B 1 222 ? -10.609 27.25 14.898 1 89.94 222 MET B N 1
ATOM 3482 C CA . MET B 1 222 ? -9.875 28.344 15.539 1 89.94 222 MET B CA 1
ATOM 3483 C C . MET B 1 222 ? -10.727 29.016 16.609 1 89.94 222 MET B C 1
ATOM 3485 O O . MET B 1 222 ? -10.227 29.359 17.688 1 89.94 222 MET B O 1
ATOM 3489 N N . GLU B 1 223 ? -11.961 29.188 16.312 1 90.5 223 GLU B N 1
ATOM 3490 C CA . GLU B 1 223 ? -12.875 29.781 17.266 1 90.5 223 GLU B CA 1
ATOM 3491 C C . GLU B 1 223 ? -13 28.938 18.531 1 90.5 223 GLU B C 1
ATOM 3493 O O . GLU B 1 223 ? -13.039 29.469 19.641 1 90.5 223 GLU B O 1
ATOM 3498 N N . ARG B 1 224 ? -13.047 27.688 18.297 1 89.12 224 ARG B N 1
ATOM 3499 C CA . ARG B 1 224 ? -13.117 26.781 19.422 1 89.12 224 ARG B CA 1
ATOM 3500 C C . ARG B 1 224 ? -11.844 26.844 20.266 1 89.12 224 ARG B C 1
ATOM 3502 O O . ARG B 1 224 ? -11.898 26.812 21.484 1 89.12 224 ARG B O 1
ATOM 3509 N N . GLU B 1 225 ? -10.828 26.875 19.625 1 86.44 225 GLU B N 1
ATOM 3510 C CA . GLU B 1 225 ? -9.539 26.938 20.312 1 86.44 225 GLU B CA 1
ATOM 3511 C C . GLU B 1 225 ? -9.43 28.203 21.156 1 86.44 225 GLU B C 1
ATOM 3513 O O . GLU B 1 225 ? -8.93 28.172 22.281 1 86.44 225 GLU B O 1
ATOM 3518 N N . VAL B 1 226 ? -9.82 29.312 20.625 1 83.94 226 VAL B N 1
ATOM 3519 C CA . VAL B 1 226 ? -9.797 30.578 21.344 1 83.94 226 VAL B CA 1
ATOM 3520 C C . VAL B 1 226 ? -10.711 30.5 22.562 1 83.94 226 VAL B C 1
ATOM 3522 O O . VAL B 1 226 ? -10.359 30.969 23.641 1 83.94 226 VAL B O 1
ATOM 3525 N N . ALA B 1 227 ? -11.805 29.844 22.359 1 86.69 227 ALA B N 1
ATOM 3526 C CA . ALA B 1 227 ? -12.781 29.719 23.438 1 86.69 227 ALA B CA 1
ATOM 3527 C C . ALA B 1 227 ? -12.234 28.844 24.578 1 86.69 227 ALA B C 1
ATOM 3529 O O . ALA B 1 227 ? -12.586 29.047 25.734 1 86.69 227 ALA B O 1
ATOM 3530 N N . MET B 1 228 ? -11.391 27.984 24.266 1 84.44 228 MET B N 1
ATOM 3531 C CA . MET B 1 228 ? -10.828 27.062 25.25 1 84.44 228 MET B CA 1
ATOM 3532 C C . MET B 1 228 ? -9.547 27.625 25.859 1 84.44 228 MET B C 1
ATOM 3534 O O . MET B 1 228 ? -8.891 26.953 26.656 1 84.44 228 MET B O 1
ATOM 3538 N N . GLY B 1 229 ? -9.234 28.781 25.5 1 74.94 229 GLY B N 1
ATOM 3539 C CA . GLY B 1 229 ? -8.086 29.453 26.094 1 74.94 229 GLY B CA 1
ATOM 3540 C C . GLY B 1 229 ? -6.805 29.234 25.312 1 74.94 229 GLY B C 1
ATOM 3541 O O . GLY B 1 229 ? -5.711 29.344 25.875 1 74.94 229 GLY B O 1
ATOM 3542 N N . GLY B 1 230 ? -7.035 28.75 24.125 1 62.62 230 GLY B N 1
ATOM 3543 C CA . GLY B 1 230 ? -5.852 28.656 23.281 1 62.62 230 GLY B CA 1
ATOM 3544 C C . GLY B 1 230 ? -5.43 29.984 22.703 1 62.62 230 GLY B C 1
ATOM 3545 O O . GLY B 1 230 ? -6.051 31.016 22.984 1 62.62 230 GLY B O 1
ATOM 3546 N N . PRO B 1 231 ? -4.355 30.25 21.984 1 57.47 231 PRO B N 1
ATOM 3547 C CA . PRO B 1 231 ? -3.904 31.547 21.484 1 57.47 231 PRO B CA 1
ATOM 3548 C C . PRO B 1 231 ? -4.906 32.188 20.531 1 57.47 231 PRO B C 1
ATOM 3550 O O . PRO B 1 231 ? -5.723 31.5 19.922 1 57.47 231 PRO B O 1
#

Secondary structure (DSSP, 8-state):
---------------------------------------TTS-HHHHHHHHHHHHHHHHHHHHHHHHHHHTT-SSHHHHHHHHHHHHHHHHHHHHHHHHHHHHHHS-SS-------HHHHHHHIIIIIHHHHHSS--SEEEE---TT-TTEEEEEESS-TTGGG-PPPGGGTT--TTHHHHHHHHHHHHHTT--EEEEEEE---SS-TT-EEEEEEE-HHHHHHHHHTT--/---------------------------------------TTS-HHHHHHHHHHHHHHHHHHHHHHHHHHHTT-SSHHHHHHHHHHHHHHHHHHHHHHHHHHHHHHS-SS-------HHHHHHHIIIIIHHHHHSS--SEEEE---TT-TTEEEEEESS-HHHHT-PPPGGGTT--TTHHHHHHHHHHHHHTT--EEEEEEE---SS-TT-EEEEEEE-HHHHHHHHHTT--

Nearest PDB structures (foldseek):
  7kmt-assembly1_J  TM=8.777E-01  e=4.288E-15  Saccharomyces cerevisiae
  7u05-assembly1_j  TM=8.582E-01  e=1.143E-13  Saccharomyces cerevisiae
  1wc9-assembly1_A-2  TM=8.494E-01  e=7.765E-08  Mus musculus
  1wc8-assembly1_A-2  TM=8.064E-01  e=8.749E-08  Mus musculus
  2j3w-assembly1_D  TM=8.017E-01  e=2.413E-07  Mus musculus

pLDDT: mean 75.78, std 26.17, range [19.06, 98.69]

Organism: Malassezia sympodialis (strain ATCC 42132) (NCBI:txid1230383)

InterPro domains:
  IPR007194 Transport protein particle (TRAPP) component [PF04051] (59-217)
  IPR016696 TRAPP I complex, subunit 5 [PIRSF017479] (31-228)
  IPR016696 TRAPP I complex, subunit 5 [PTHR20902] (28-228)
  IPR016696 TRAPP I complex, subunit 5 [cd14943] (53-218)
  IPR024096 NO signalling/Golgi transport ligand-binding domain superfamily [SSF111126] (51-228)

Solvent-accessible surface area (backbone atoms only — not comparable to full-atom values): 26008 Å² total; per-residue (Å²): 131,85,75,72,77,67,59,61,73,76,75,77,71,78,77,79,76,77,72,82,77,78,79,79,77,75,77,80,71,79,72,76,75,69,77,70,70,75,67,71,78,74,35,75,67,48,48,54,48,54,49,50,33,43,41,49,44,43,27,42,52,47,45,50,44,49,57,58,47,58,76,73,45,94,42,58,69,57,42,34,49,50,35,19,55,51,15,20,56,41,16,38,52,50,43,54,53,53,52,51,52,48,43,71,74,36,76,77,61,78,79,70,70,71,84,43,66,66,62,46,52,53,39,42,44,36,60,52,28,23,44,67,63,68,47,56,51,72,44,77,42,66,49,80,50,86,89,36,81,50,29,37,34,40,30,25,55,71,36,71,61,48,70,65,48,48,69,45,78,93,46,64,82,53,46,69,44,19,24,57,18,11,21,54,31,21,33,30,42,73,70,69,43,49,46,53,47,42,48,41,82,58,57,43,93,92,27,69,56,11,33,35,33,40,37,37,48,36,68,70,49,53,54,51,37,39,72,72,69,46,124,129,86,76,74,71,65,61,64,75,77,77,78,73,80,78,80,76,76,75,75,86,77,80,84,80,78,74,79,67,76,69,75,73,69,76,69,72,75,68,70,76,73,35,76,67,4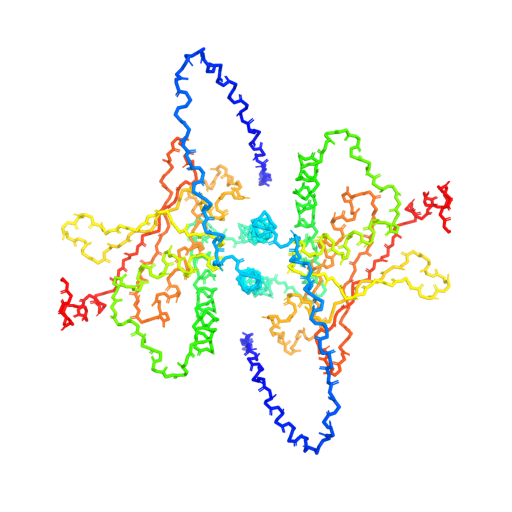6,49,55,47,53,49,50,35,44,41,49,45,42,28,42,52,48,45,50,45,48,58,58,47,60,78,72,46,93,42,60,70,57,40,34,48,50,36,18,53,52,15,20,56,38,15,38,52,50,43,53,53,53,54,50,50,48,42,71,73,38,75,80,58,78,80,69,73,70,84,44,67,65,62,46,51,53,40,42,43,35,59,51,30,24,44,65,63,67,47,57,51,73,44,77,44,65,50,80,51,86,90,35,81,50,30,37,35,41,30,25,57,71,37,70,62,48,70,64,46,56,70,49,77,94,44,64,82,53,47,70,43,18,24,56,17,11,21,53,32,21,32,31,43,73,71,70,43,50,46,53,47,42,47,42,82,58,58,43,92,91,29,68,56,10,33,34,34,41,35,38,49,36,67,71,48,53,53,50,37,40,72,72,68,45,124